Protein AF-A0A0D6LBU3-F1 (afdb_monomer)

Sequence (472 aa):
MDDEELDPGYADTPTTSRSPSSSTSSAGRQLSRKPAAVKMRQRFAKETEEQRLERLRINMERRRRKRAMETEEERRERLQRERQQRLTSETRWMRLQKAREKLREKRANETAEEREERLQHQRERRRQKMEEAGVAENSERLLAERARKRMFRVRETQEQRLRRLEKERAKRRLKRQNETEEERAERMRTERERVRQRRANETPEERSNRLQRERVRERARKFLNQLHMEERTGKSDSGESVDTLKQFEEAEKNFGTLPKTLFGLVAPSKEFIYYGKPPFKDVNINHVYDKWRVTARFTGYEEQKLCRFIHFILPEIVLNPDDAYKITVRVRARYNHLLGMPNDFKAVLKGPLDLIRILGLLGLFVMIFIAAFILHVCGDEDPSSDLSLVLDGILSYTPSGREGHVVHANPLPTPKVEHEENTPKVHVEESSITFVDPIEGTIEEVPASAEIVEEDVKPPAGLSFDDQDLEE

Radius of gyration: 45.48 Å; Cα contacts (8 Å, |Δi|>4): 114; chains: 1; bounding box: 86×122×113 Å

Mean predicted aligned error: 22.36 Å

Solvent-accessible surface area (backbone atoms only — not comparable to full-atom values): 30482 Å² total; per-residue (Å²): 143,76,85,90,85,89,86,87,83,90,82,91,78,83,84,78,85,76,78,92,77,77,96,69,76,90,80,77,79,77,78,80,65,58,63,63,58,50,52,50,52,55,52,61,71,72,48,49,72,66,55,49,50,49,53,50,49,52,51,51,47,50,51,50,52,54,61,70,72,46,49,75,65,59,48,49,52,51,50,48,50,53,46,51,59,59,63,38,62,66,56,41,50,52,51,51,49,55,52,49,50,54,49,49,53,52,66,70,70,48,51,75,65,59,47,47,53,55,50,50,56,49,51,47,55,50,47,52,56,60,70,71,44,50,73,67,58,49,50,50,52,52,50,53,50,52,49,52,51,49,55,50,62,69,72,47,50,74,65,58,48,49,55,52,52,50,52,52,49,51,54,53,51,54,50,62,72,72,48,50,72,66,58,47,50,50,52,52,50,55,50,53,49,54,51,50,53,53,62,74,70,47,50,73,67,56,47,50,53,51,52,51,53,49,53,52,50,51,52,50,50,53,50,52,51,48,51,58,48,44,66,74,64,70,68,84,81,61,88,60,60,63,58,51,50,48,51,46,55,54,42,56,73,41,65,84,50,75,82,83,55,46,70,74,75,60,81,77,91,68,90,46,70,47,82,40,65,84,79,30,41,68,37,56,50,53,63,54,48,56,57,43,40,78,70,54,81,93,74,79,56,69,69,56,53,51,51,53,49,51,65,64,48,46,68,72,30,34,77,47,81,76,56,47,57,66,37,71,59,89,63,98,69,99,64,84,58,51,85,68,74,48,68,66,60,52,42,72,39,56,40,94,76,50,66,66,52,51,52,51,48,47,50,49,49,51,49,50,48,49,50,51,45,49,58,63,72,70,59,80,88,82,86,93,70,92,79,86,88,76,90,83,81,89,84,88,86,85,89,86,81,91,87,86,88,85,88,86,89,87,82,89,84,87,83,90,84,90,81,92,80,90,83,83,89,78,88,78,82,84,78,84,80,80,86,79,83,83,76,90,77,85,83,79,88,78,85,91,83,81,88,81,82,86,75,93,76,82,80,86,85,86,81,89,78,80,92,74,88,82,92,130

Secondary structure (DSSP, 8-state):
-------------------------TTSSSSSSHHHHHHHHHHHHT--HHHHHHHHHHHHHHHHHHHHS--HHHHHHHHHHHHHHHH-HHHHHHHHHHHHHHHHHHHHS--HHHHHHHHHHHHHHHHHHHHHS-HHHHHHHHHHHHHHHHHHHHS--HHHHHHHHHHHHHHHHHHHHS--HHHHHHHHHHHHHHHHHHHHT--HHHHHHHHHHHHHHHHHHHHHHHHHHHHHHT----THHHHHHHHHHHHHHHTTS-PPP-TTTS--SS--EE-PPTTBPPEEHHHHHHHHHHH----S-HHHHHHHHHHHHHHHHBSSGGGHHHHH---SSS--------HHHHHHHH-TTSHHHHHHHHHHHHHHHHHHHHHHHSS----------------------------------------------------------------PPPPP---------PPPP-----------

pLDDT: mean 70.11, std 24.16, range [23.88, 98.38]

Structure (mmCIF, N/CA/C/O backbone):
data_AF-A0A0D6LBU3-F1
#
_entry.id   AF-A0A0D6LBU3-F1
#
loop_
_atom_site.group_PDB
_atom_site.id
_atom_site.type_symbol
_atom_site.label_atom_id
_atom_site.label_alt_id
_atom_site.label_comp_id
_atom_site.label_asym_id
_atom_site.label_entity_id
_atom_site.label_seq_id
_atom_site.pdbx_PDB_ins_code
_atom_site.Cartn_x
_atom_site.Cartn_y
_atom_site.Cartn_z
_atom_site.occupancy
_atom_site.B_iso_or_equiv
_atom_site.auth_seq_id
_atom_site.auth_comp_id
_atom_site.auth_asym_id
_atom_site.auth_atom_id
_atom_site.pdbx_PDB_model_num
ATOM 1 N N . MET A 1 1 ? 13.639 73.453 -49.888 1.00 40.25 1 MET A N 1
ATOM 2 C CA . MET A 1 1 ? 15.088 73.405 -50.100 1.00 40.25 1 MET A CA 1
ATOM 3 C C . MET A 1 1 ? 15.541 71.980 -49.885 1.00 40.25 1 MET A C 1
ATOM 5 O O . MET A 1 1 ? 15.765 71.614 -48.740 1.00 40.25 1 MET A O 1
ATOM 9 N N . ASP A 1 2 ? 15.575 71.079 -50.853 1.00 43.47 2 ASP A N 1
ATOM 10 C CA . ASP A 1 2 ? 15.270 71.042 -52.296 1.00 43.47 2 ASP A CA 1
ATOM 11 C C . ASP A 1 2 ? 15.050 69.526 -52.567 1.00 43.47 2 ASP A C 1
ATOM 13 O O . ASP A 1 2 ? 15.666 68.701 -51.887 1.00 43.47 2 ASP A O 1
ATOM 17 N N . ASP A 1 3 ? 13.927 69.132 -53.169 1.00 47.91 3 ASP A N 1
ATOM 18 C CA . ASP A 1 3 ? 13.765 68.755 -54.593 1.00 47.91 3 ASP A CA 1
ATOM 19 C C . ASP A 1 3 ? 14.581 67.504 -54.982 1.00 47.91 3 ASP A C 1
ATOM 21 O O . ASP A 1 3 ? 15.791 67.439 -54.803 1.00 47.91 3 ASP A O 1
ATOM 25 N N . GLU A 1 4 ? 13.887 66.383 -55.203 1.00 55.38 4 GLU A N 1
ATOM 26 C CA . GLU A 1 4 ? 13.592 65.795 -56.528 1.00 55.38 4 GLU A CA 1
ATOM 27 C C . GLU A 1 4 ? 14.791 65.070 -57.156 1.00 55.38 4 GLU A C 1
ATOM 29 O O . GLU A 1 4 ? 15.764 65.693 -57.550 1.00 55.38 4 GLU A O 1
ATOM 34 N N . GLU A 1 5 ? 14.663 63.751 -57.344 1.00 58.59 5 GLU A N 1
ATOM 35 C CA . GLU A 1 5 ? 14.968 63.138 -58.645 1.00 58.59 5 GLU A CA 1
ATOM 36 C C . GLU A 1 5 ? 14.294 61.757 -58.766 1.00 58.59 5 GLU A C 1
ATOM 38 O O . GLU A 1 5 ? 14.662 60.766 -58.132 1.00 58.59 5 GLU A O 1
ATOM 43 N N . LEU A 1 6 ? 13.235 61.747 -59.576 1.00 57.91 6 LEU A N 1
ATOM 44 C CA . LEU A 1 6 ? 12.757 60.618 -60.371 1.00 57.91 6 LEU A CA 1
ATOM 45 C C . LEU A 1 6 ? 13.766 60.353 -61.501 1.00 57.91 6 LEU A C 1
ATOM 47 O O . LEU A 1 6 ? 14.241 61.328 -62.067 1.00 57.91 6 LEU A O 1
ATOM 51 N N . ASP A 1 7 ? 14.030 59.091 -61.874 1.00 53.28 7 ASP A N 1
ATOM 52 C CA . ASP A 1 7 ? 13.688 58.525 -63.204 1.00 53.28 7 ASP A CA 1
ATOM 53 C C . ASP A 1 7 ? 14.168 57.053 -63.384 1.00 53.28 7 ASP A C 1
ATOM 55 O O . ASP A 1 7 ? 14.806 56.514 -62.473 1.00 53.28 7 ASP A O 1
ATOM 59 N N . PRO A 1 8 ? 13.798 56.326 -64.473 1.00 67.62 8 PRO A N 1
ATOM 60 C CA . PRO A 1 8 ? 13.356 54.937 -64.418 1.00 67.62 8 PRO A CA 1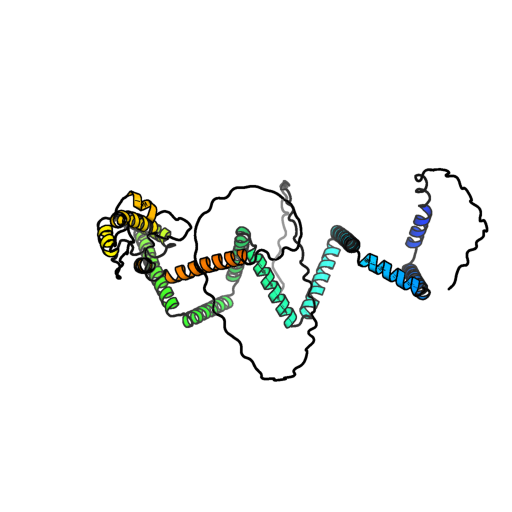
ATOM 61 C C . PRO A 1 8 ? 14.132 54.061 -65.439 1.00 67.62 8 PRO A C 1
ATOM 63 O O . PRO A 1 8 ? 15.127 54.473 -66.029 1.00 67.62 8 PRO A O 1
ATOM 66 N N . GLY A 1 9 ? 13.632 52.857 -65.722 1.00 38.94 9 GLY A N 1
ATOM 67 C CA . GLY A 1 9 ? 13.959 52.125 -66.957 1.00 38.94 9 GLY A CA 1
ATOM 68 C C . GLY A 1 9 ? 14.568 50.744 -66.702 1.00 38.94 9 GLY A C 1
ATOM 69 O O . GLY A 1 9 ? 15.681 50.617 -66.213 1.00 38.94 9 GLY A O 1
ATOM 70 N N . TYR A 1 10 ? 13.768 49.683 -66.818 1.00 45.50 10 TYR A N 1
ATOM 71 C CA . TYR A 1 10 ? 13.578 48.851 -68.023 1.00 45.50 10 TYR A CA 1
ATOM 72 C C . TYR A 1 10 ? 14.760 47.921 -68.337 1.00 45.50 10 TYR A C 1
ATOM 74 O O . TYR A 1 10 ? 15.776 48.356 -68.865 1.00 45.50 10 TYR A O 1
ATOM 82 N N . ALA A 1 11 ? 14.569 46.618 -68.102 1.00 44.88 11 ALA A N 1
ATOM 83 C CA . ALA A 1 11 ? 15.020 45.565 -69.014 1.00 44.88 11 ALA A CA 1
ATOM 84 C C . ALA A 1 11 ? 14.313 44.234 -68.697 1.00 44.88 11 ALA A C 1
ATOM 86 O O . ALA A 1 11 ? 14.499 43.617 -67.648 1.00 44.88 11 ALA A O 1
ATOM 87 N N . ASP A 1 12 ? 13.486 43.848 -69.658 1.00 44.31 12 ASP A N 1
ATOM 88 C CA . ASP A 1 12 ? 12.844 42.565 -69.913 1.00 44.31 12 ASP A CA 1
ATOM 89 C C . ASP A 1 12 ? 13.586 41.310 -69.427 1.00 44.31 12 ASP A C 1
ATOM 91 O O . ASP A 1 12 ? 14.751 41.079 -69.755 1.00 44.31 12 ASP A O 1
ATOM 95 N N . THR A 1 13 ? 12.852 40.397 -68.780 1.00 52.88 13 THR A N 1
ATOM 96 C CA . THR A 1 13 ? 13.175 38.963 -68.841 1.00 52.88 13 THR A CA 1
ATOM 97 C C . THR A 1 13 ? 11.919 38.134 -69.136 1.00 52.88 13 THR A C 1
ATOM 99 O O . THR A 1 13 ? 10.821 38.468 -68.686 1.00 52.88 13 THR A O 1
ATOM 102 N N . PRO A 1 14 ? 12.048 37.080 -69.961 1.00 53.97 14 PRO A N 1
ATOM 103 C CA . PRO A 1 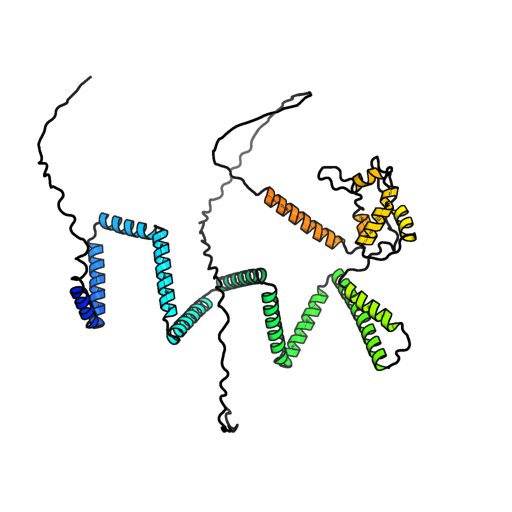14 ? 10.939 36.527 -70.722 1.00 53.97 14 PRO A CA 1
ATOM 104 C C . PRO A 1 14 ? 9.994 35.668 -69.882 1.00 53.97 14 PRO A C 1
ATOM 106 O O . PRO A 1 14 ? 10.382 34.706 -69.214 1.00 53.97 14 PRO A O 1
ATOM 109 N N . THR A 1 15 ? 8.709 35.968 -70.027 1.00 41.78 15 THR A N 1
ATOM 110 C CA . THR A 1 15 ? 7.581 35.156 -69.583 1.00 41.78 15 THR A CA 1
ATOM 111 C C . THR A 1 15 ? 7.575 33.831 -70.354 1.00 41.78 15 THR A C 1
ATOM 113 O O . THR A 1 15 ? 7.065 33.739 -71.467 1.00 41.78 15 THR A O 1
ATOM 116 N N . THR A 1 16 ? 8.145 32.773 -69.771 1.00 43.88 16 THR A N 1
ATOM 117 C CA . THR A 1 16 ? 7.907 31.405 -70.254 1.00 43.88 16 THR A CA 1
ATOM 118 C C . THR A 1 16 ? 6.568 30.930 -69.706 1.00 43.88 16 THR A C 1
ATOM 120 O O . THR A 1 16 ? 6.461 30.412 -68.593 1.00 43.88 16 THR A O 1
ATOM 123 N N . SER A 1 17 ? 5.531 31.124 -70.514 1.00 44.19 17 SER A N 1
ATOM 124 C CA . SER A 1 17 ? 4.249 30.442 -70.410 1.00 44.19 17 SER A CA 1
ATOM 125 C C . SER A 1 17 ? 4.465 28.935 -70.579 1.00 44.19 17 SER A C 1
ATOM 127 O O . SER A 1 17 ? 4.649 28.420 -71.680 1.00 44.19 17 SER A O 1
ATOM 129 N N . ARG A 1 18 ? 4.449 28.194 -69.467 1.00 40.78 18 ARG A N 1
ATOM 130 C CA . ARG A 1 18 ? 4.346 26.734 -69.499 1.00 40.78 18 ARG A CA 1
ATOM 131 C C . ARG A 1 18 ? 2.928 26.341 -69.115 1.00 40.78 18 ARG A C 1
ATOM 133 O O . ARG A 1 18 ? 2.540 26.412 -67.953 1.00 40.78 18 ARG A O 1
ATOM 140 N N . SER A 1 19 ? 2.167 25.965 -70.135 1.00 44.19 19 SER A N 1
ATOM 141 C CA . SER A 1 19 ? 0.813 25.430 -70.043 1.00 44.19 19 SER A CA 1
ATOM 142 C C . SER A 1 19 ? 0.701 24.271 -69.038 1.00 44.19 19 SER A C 1
ATOM 144 O O . SER A 1 19 ? 1.658 23.507 -68.864 1.00 44.19 19 SER A O 1
ATOM 146 N N . PRO A 1 20 ? -0.477 24.089 -68.414 1.00 56.97 20 PRO A N 1
ATOM 147 C CA . PRO A 1 20 ? -0.739 22.996 -67.494 1.00 56.97 20 PRO A CA 1
ATOM 148 C C . PRO A 1 20 ? -1.018 21.726 -68.301 1.00 56.97 20 PRO A C 1
ATOM 150 O O . PRO A 1 20 ? -2.045 21.608 -68.966 1.00 56.97 20 PRO A O 1
ATOM 153 N N . SER A 1 21 ? -0.105 20.760 -68.251 1.00 43.22 21 SER A N 1
ATOM 154 C CA . SER A 1 21 ? -0.330 19.439 -68.834 1.00 43.22 21 SER A CA 1
ATOM 155 C C . SER A 1 21 ? -0.315 18.355 -67.763 1.00 43.22 21 SER A C 1
ATOM 157 O O . SER A 1 21 ? 0.651 18.204 -67.014 1.00 43.22 21 SER A O 1
ATOM 159 N N . SER A 1 22 ? -1.385 17.564 -67.804 1.00 47.34 22 SER A N 1
ATOM 160 C CA . SER A 1 22 ? -1.462 16.151 -67.438 1.00 47.34 22 SER A CA 1
ATOM 161 C C . SER A 1 22 ? -1.367 15.790 -65.954 1.00 47.34 22 SER A C 1
ATOM 163 O O . SER A 1 22 ? -0.342 15.354 -65.431 1.00 47.34 22 SER A O 1
ATOM 165 N N . SER A 1 23 ? -2.539 15.824 -65.327 1.00 52.62 23 SER A N 1
ATOM 166 C CA . SER A 1 23 ? -3.015 14.813 -64.387 1.00 52.62 23 SER A CA 1
ATOM 167 C C . SER A 1 23 ? -2.870 13.395 -64.971 1.00 52.62 23 SER A C 1
ATOM 169 O O . SER A 1 23 ? -3.784 12.845 -65.574 1.00 52.62 23 SER A O 1
ATOM 171 N N . THR A 1 24 ? -1.714 12.765 -64.767 1.00 47.97 24 THR A N 1
ATOM 172 C CA . THR A 1 24 ? -1.530 11.322 -64.996 1.00 47.97 24 THR A CA 1
ATOM 173 C C . THR A 1 24 ? -1.236 10.611 -63.681 1.00 47.97 24 THR A C 1
ATOM 175 O O . THR A 1 24 ? -0.119 10.633 -63.168 1.00 47.97 24 THR A O 1
ATOM 178 N N . SER A 1 25 ? -2.282 9.979 -63.143 1.00 53.88 25 SER A N 1
ATOM 179 C CA . SER A 1 25 ? -2.248 8.659 -62.496 1.00 53.88 25 SER A CA 1
ATOM 180 C C . SER A 1 25 ? -1.044 8.344 -61.585 1.00 53.88 25 SER A C 1
ATOM 182 O O . SER A 1 25 ? -0.113 7.626 -61.953 1.00 53.88 25 SER A O 1
ATOM 184 N N . SER A 1 26 ? -1.141 8.769 -60.324 1.00 49.88 26 SER A N 1
ATOM 185 C CA . SER A 1 26 ? -0.248 8.412 -59.202 1.00 49.88 26 SER A CA 1
ATOM 186 C C . SER A 1 26 ? -0.426 6.961 -58.685 1.00 49.88 26 SER A C 1
ATOM 188 O O . SER A 1 26 ? 0.119 6.579 -57.653 1.00 49.88 26 SER A O 1
ATOM 190 N N . ALA A 1 27 ? -1.169 6.102 -59.391 1.00 51.94 27 ALA A N 1
ATOM 191 C CA . ALA A 1 27 ? -1.477 4.739 -58.937 1.00 51.94 27 ALA A CA 1
ATOM 192 C C . ALA A 1 27 ? -0.485 3.653 -59.427 1.00 51.94 27 ALA A C 1
ATOM 194 O O . ALA A 1 27 ? -0.502 2.534 -58.924 1.00 51.94 27 ALA A O 1
ATOM 195 N N . GLY A 1 28 ? 0.421 3.957 -60.367 1.00 49.06 28 GLY A N 1
ATOM 196 C CA . GLY A 1 28 ? 1.265 2.942 -61.030 1.00 49.06 28 GLY A CA 1
ATOM 197 C C . GLY A 1 28 ? 2.684 2.728 -60.478 1.00 49.06 28 GLY A C 1
ATOM 198 O O . GLY A 1 28 ? 3.408 1.867 -60.973 1.00 49.06 28 GLY A O 1
ATOM 199 N N . ARG A 1 29 ? 3.142 3.493 -59.475 1.00 50.41 29 ARG A N 1
ATOM 200 C CA . ARG A 1 29 ? 4.580 3.548 -59.106 1.00 50.41 29 ARG A CA 1
ATOM 201 C C . ARG A 1 29 ? 4.987 2.769 -57.850 1.00 50.41 29 ARG A C 1
ATOM 203 O O . ARG A 1 29 ? 6.090 2.973 -57.342 1.00 50.41 29 ARG A O 1
ATOM 210 N N . GLN A 1 30 ? 4.136 1.876 -57.342 1.00 51.50 30 GLN A N 1
ATOM 211 C CA . GLN A 1 30 ? 4.406 1.150 -56.090 1.00 51.50 30 GLN A CA 1
ATOM 212 C C . GLN A 1 30 ? 4.939 -0.287 -56.249 1.00 51.50 30 GLN A C 1
ATOM 214 O O . GLN A 1 30 ? 5.411 -0.861 -55.267 1.00 51.50 30 GLN A O 1
ATOM 219 N N . LEU A 1 31 ? 4.964 -0.874 -57.453 1.00 52.28 31 LEU A N 1
ATOM 220 C CA . LEU A 1 31 ? 5.312 -2.298 -57.607 1.00 52.28 31 LEU A CA 1
ATOM 221 C C . LEU A 1 31 ? 6.765 -2.605 -58.029 1.00 52.28 31 LEU A C 1
ATOM 223 O O . LEU A 1 31 ? 7.215 -3.724 -57.799 1.00 52.28 31 LEU A O 1
ATOM 227 N N . SER A 1 32 ? 7.562 -1.643 -58.520 1.00 54.81 32 SER A N 1
ATOM 228 C CA . SER A 1 32 ? 8.934 -1.921 -59.013 1.00 54.81 32 SER A CA 1
ATOM 229 C C . SER A 1 32 ? 10.083 -1.654 -58.023 1.00 54.81 32 SER A C 1
ATOM 231 O O . SER A 1 32 ? 11.239 -1.923 -58.338 1.00 54.81 32 SER A O 1
ATOM 233 N N . ARG A 1 33 ? 9.810 -1.167 -56.799 1.00 55.19 33 ARG A N 1
ATOM 234 C CA . ARG A 1 33 ? 10.850 -0.889 -55.772 1.00 55.19 33 ARG A CA 1
ATOM 235 C C . ARG A 1 33 ? 11.204 -2.079 -54.867 1.00 55.19 33 ARG A C 1
ATOM 237 O O . ARG A 1 33 ? 12.178 -2.012 -54.117 1.00 55.19 33 ARG A O 1
ATOM 244 N N . LYS A 1 34 ? 10.463 -3.188 -54.955 1.00 56.62 34 LYS A N 1
ATOM 245 C CA . LYS A 1 34 ? 10.681 -4.398 -54.143 1.00 56.62 34 LYS A CA 1
ATOM 246 C C . LYS A 1 34 ? 12.044 -5.106 -54.359 1.00 56.62 34 LYS A C 1
ATOM 248 O O . LYS A 1 34 ? 12.605 -5.550 -53.356 1.00 56.62 34 LYS A O 1
ATOM 253 N N . PRO A 1 35 ? 12.665 -5.178 -55.560 1.00 69.19 35 PRO A N 1
ATOM 254 C CA . PRO A 1 35 ? 13.858 -6.013 -55.746 1.00 69.19 35 PRO A CA 1
ATOM 255 C C . PRO A 1 35 ? 15.123 -5.457 -55.069 1.00 69.19 35 PRO A C 1
ATOM 257 O O . PRO A 1 35 ? 15.953 -6.233 -54.602 1.00 69.19 35 PRO A O 1
ATOM 260 N N . ALA A 1 36 ? 15.280 -4.133 -54.949 1.00 76.50 36 ALA A N 1
ATOM 261 C CA . ALA A 1 36 ? 16.462 -3.534 -54.314 1.00 76.50 36 ALA A CA 1
ATOM 262 C C . ALA A 1 36 ? 16.466 -3.716 -52.784 1.00 76.50 36 ALA A C 1
ATOM 264 O O . ALA A 1 36 ? 17.492 -4.063 -52.196 1.00 76.50 36 ALA A O 1
ATOM 265 N N . ALA A 1 37 ? 15.307 -3.544 -52.140 1.00 80.12 37 ALA A N 1
ATOM 266 C CA . ALA A 1 37 ? 15.161 -3.773 -50.704 1.00 80.12 37 ALA A CA 1
ATOM 267 C C . ALA A 1 37 ? 15.361 -5.255 -50.343 1.00 80.12 37 ALA A C 1
ATOM 269 O O . ALA A 1 37 ? 16.005 -5.558 -49.340 1.00 80.12 37 ALA A O 1
ATOM 270 N N . VAL A 1 38 ? 14.871 -6.176 -51.183 1.00 83.44 38 VAL A N 1
ATOM 271 C CA . VAL A 1 38 ? 15.074 -7.624 -51.010 1.00 83.44 38 VAL A CA 1
ATOM 272 C C . VAL A 1 38 ? 16.553 -7.996 -51.153 1.00 83.44 38 VAL A C 1
ATOM 274 O O . VAL A 1 38 ? 17.083 -8.682 -50.283 1.00 83.44 38 VAL A O 1
ATOM 277 N N . LYS A 1 39 ? 17.260 -7.471 -52.165 1.00 87.56 39 LYS A N 1
ATOM 278 C CA . LYS A 1 39 ? 18.712 -7.682 -52.322 1.00 87.56 39 LYS A CA 1
ATOM 279 C C . LYS A 1 39 ? 19.519 -7.139 -51.135 1.00 87.56 39 LYS A C 1
ATOM 281 O O . LYS A 1 39 ? 20.456 -7.798 -50.695 1.00 87.56 39 LYS A O 1
ATOM 286 N N . MET A 1 40 ? 19.157 -5.978 -50.578 1.00 86.44 40 MET A N 1
ATOM 287 C CA . MET A 1 40 ? 19.805 -5.456 -49.363 1.00 86.44 40 MET A CA 1
ATOM 288 C C . MET A 1 40 ? 19.541 -6.335 -48.140 1.00 86.44 40 MET A C 1
ATOM 290 O O . MET A 1 40 ? 20.479 -6.646 -47.414 1.00 86.44 40 MET A O 1
ATOM 294 N N . ARG A 1 41 ? 18.298 -6.797 -47.939 1.00 85.81 41 ARG A N 1
ATOM 295 C CA . ARG A 1 41 ? 17.971 -7.742 -46.858 1.00 85.81 41 ARG A CA 1
ATOM 296 C C . ARG A 1 41 ? 18.767 -9.040 -46.982 1.00 85.81 41 ARG A C 1
ATOM 298 O O . ARG A 1 41 ? 19.318 -9.493 -45.990 1.00 85.81 41 ARG A O 1
ATOM 305 N N . GLN A 1 42 ? 18.889 -9.592 -48.189 1.00 88.06 42 GLN A N 1
ATOM 306 C CA . GLN A 1 42 ? 19.686 -10.797 -48.446 1.00 88.06 42 GLN A CA 1
ATOM 307 C C . GLN A 1 42 ? 21.183 -10.580 -48.194 1.00 88.06 42 GLN A C 1
ATOM 309 O O . GLN A 1 42 ? 21.837 -11.462 -47.651 1.00 88.06 42 GLN A O 1
ATOM 314 N N . ARG A 1 43 ? 21.730 -9.408 -48.547 1.00 89.69 43 ARG A N 1
ATOM 315 C CA . ARG A 1 43 ? 23.120 -9.054 -48.216 1.00 89.69 43 ARG A CA 1
ATOM 316 C C . ARG A 1 43 ? 23.330 -8.934 -46.709 1.00 89.69 43 ARG A C 1
ATOM 318 O O . ARG A 1 43 ? 24.314 -9.454 -46.210 1.00 89.69 43 ARG A O 1
ATOM 325 N N . PHE A 1 44 ? 22.399 -8.306 -45.990 1.00 92.00 44 PHE A N 1
ATOM 326 C CA . PHE A 1 44 ? 22.471 -8.175 -44.531 1.00 92.00 44 PHE A CA 1
ATOM 327 C C . PHE A 1 44 ? 22.274 -9.509 -43.804 1.00 92.00 44 PHE A C 1
ATOM 329 O O . PHE A 1 44 ? 22.827 -9.689 -42.730 1.00 92.00 44 PHE A O 1
ATOM 336 N N . ALA A 1 45 ? 21.520 -10.444 -44.386 1.00 89.69 45 ALA A N 1
ATOM 337 C CA . ALA A 1 45 ? 21.330 -11.781 -43.828 1.00 89.69 45 ALA A CA 1
ATOM 338 C C . ALA A 1 45 ? 22.567 -12.686 -43.980 1.00 89.69 45 ALA A C 1
ATOM 340 O O . ALA A 1 45 ? 22.732 -13.612 -43.198 1.00 89.69 45 ALA A O 1
ATOM 341 N N . LYS A 1 46 ? 23.423 -12.431 -44.981 1.00 94.50 46 LYS A N 1
ATOM 342 C CA . LYS A 1 46 ? 24.678 -13.173 -45.221 1.00 94.50 46 LYS A CA 1
ATOM 343 C C . LYS A 1 46 ? 25.904 -12.530 -44.566 1.00 94.50 46 LYS A C 1
ATOM 345 O O . LYS A 1 46 ? 27.012 -13.028 -44.726 1.00 94.50 46 LYS A O 1
ATOM 350 N N . GLU A 1 47 ? 25.716 -11.394 -43.909 1.00 93.81 47 GLU A N 1
ATOM 351 C CA . GLU A 1 47 ? 26.786 -10.632 -43.279 1.00 93.81 47 GLU A CA 1
ATOM 352 C C . GLU A 1 47 ? 27.198 -11.303 -41.964 1.00 93.81 47 GLU A C 1
ATOM 354 O O . GLU A 1 47 ? 26.340 -11.658 -41.154 1.00 93.81 47 GLU A O 1
ATOM 359 N N . THR A 1 48 ? 28.502 -11.469 -41.739 1.00 95.81 48 THR A N 1
ATOM 360 C CA . THR A 1 48 ? 29.011 -11.959 -40.449 1.00 95.81 48 THR A CA 1
ATOM 361 C C . THR A 1 48 ? 28.831 -10.901 -39.356 1.00 95.81 48 THR A C 1
ATOM 363 O O . THR A 1 48 ? 28.636 -9.717 -39.645 1.00 95.81 48 THR A O 1
ATOM 366 N N . GLU A 1 49 ? 28.907 -11.291 -38.080 1.00 92.94 49 GLU A N 1
ATOM 367 C CA . GLU A 1 49 ? 28.787 -10.336 -36.970 1.00 92.94 49 GLU A CA 1
ATOM 368 C C . GLU A 1 49 ? 29.856 -9.234 -37.040 1.00 92.94 49 GLU A C 1
ATOM 370 O O . GLU A 1 49 ? 29.536 -8.056 -36.885 1.00 92.94 49 GLU A O 1
ATOM 375 N N . GLU A 1 50 ? 31.088 -9.587 -37.408 1.00 93.38 50 GLU A N 1
ATOM 376 C CA . GLU A 1 50 ? 32.180 -8.635 -37.633 1.00 93.38 50 GLU A CA 1
ATOM 377 C C . GLU A 1 50 ? 31.872 -7.651 -38.766 1.00 93.38 50 GLU A C 1
ATOM 379 O O . GLU A 1 50 ? 32.002 -6.440 -38.592 1.00 93.38 50 GLU A O 1
ATOM 384 N N . GLN A 1 51 ? 31.389 -8.138 -39.914 1.00 94.50 51 GLN A N 1
ATOM 385 C CA . GLN A 1 51 ? 31.002 -7.277 -41.035 1.00 94.50 51 GLN A CA 1
ATOM 386 C C . GLN A 1 51 ? 29.818 -6.367 -40.667 1.00 94.50 51 GLN A C 1
ATOM 388 O O . GLN A 1 51 ? 29.787 -5.195 -41.052 1.00 94.50 51 GLN A O 1
ATOM 393 N N . ARG A 1 52 ? 28.866 -6.866 -39.867 1.00 93.75 52 ARG A N 1
ATOM 394 C CA . ARG A 1 52 ? 27.733 -6.089 -39.349 1.00 93.75 52 ARG A CA 1
ATOM 395 C C . ARG A 1 52 ? 28.199 -4.983 -38.414 1.00 93.75 52 ARG A C 1
ATOM 397 O O . ARG A 1 52 ? 27.717 -3.850 -38.540 1.00 93.75 52 ARG A O 1
ATOM 404 N N . LEU A 1 53 ? 29.095 -5.301 -37.482 1.00 94.50 53 LEU A N 1
ATOM 405 C CA . LEU A 1 53 ? 29.697 -4.338 -36.564 1.00 94.50 53 LEU A CA 1
ATOM 406 C C . LEU A 1 53 ? 30.497 -3.290 -37.334 1.00 94.50 53 LEU A C 1
ATOM 408 O O . LEU A 1 53 ? 30.316 -2.098 -37.087 1.00 94.50 53 LEU A O 1
ATOM 412 N N . GLU A 1 54 ? 31.277 -3.702 -38.332 1.00 95.38 54 GLU A N 1
ATOM 413 C CA . GLU A 1 54 ? 32.064 -2.796 -39.165 1.00 95.38 54 GLU A CA 1
ATOM 414 C C . GLU A 1 54 ? 31.167 -1.874 -40.000 1.00 95.38 54 GLU A C 1
ATOM 416 O O . GLU A 1 54 ? 31.346 -0.657 -40.005 1.00 95.38 54 GLU A O 1
ATOM 421 N N . ARG A 1 55 ? 30.093 -2.389 -40.611 1.00 95.50 55 ARG A N 1
ATOM 422 C CA . ARG A 1 55 ? 29.107 -1.537 -41.293 1.00 95.50 55 ARG A CA 1
ATOM 423 C C . ARG A 1 55 ? 28.456 -0.538 -40.334 1.00 95.50 55 ARG A C 1
ATOM 425 O O . ARG A 1 55 ? 28.235 0.618 -40.710 1.00 95.50 55 ARG A O 1
ATOM 432 N N . LEU A 1 56 ? 28.096 -0.961 -39.118 1.00 94.75 56 LEU A N 1
ATOM 433 C CA . LEU A 1 56 ? 27.528 -0.066 -38.104 1.00 94.75 56 LEU A CA 1
ATOM 434 C C . LEU A 1 56 ? 28.541 1.004 -37.684 1.00 94.75 56 LEU A C 1
ATOM 436 O O . LEU A 1 56 ? 28.174 2.180 -37.620 1.00 94.75 56 LEU A O 1
ATOM 440 N N . ARG A 1 57 ? 29.806 0.625 -37.484 1.00 96.38 57 ARG A N 1
ATOM 441 C CA . ARG A 1 57 ? 30.924 1.525 -37.189 1.00 96.38 57 ARG A CA 1
ATOM 442 C C . ARG A 1 57 ? 31.113 2.553 -38.301 1.00 96.38 57 ARG A C 1
ATOM 444 O O . ARG A 1 57 ? 31.061 3.747 -38.017 1.00 96.38 57 ARG A O 1
ATOM 451 N N . ILE A 1 58 ? 31.201 2.121 -39.559 1.00 95.88 58 ILE A N 1
ATOM 452 C CA . ILE A 1 58 ? 31.320 2.997 -40.734 1.00 95.88 58 ILE A CA 1
ATOM 453 C C . ILE A 1 58 ? 30.110 3.935 -40.848 1.00 95.88 58 ILE A C 1
ATOM 455 O O . ILE A 1 58 ? 30.262 5.116 -41.156 1.00 95.88 58 ILE A O 1
ATOM 459 N N . ASN A 1 59 ? 28.887 3.464 -40.575 1.00 95.75 59 ASN A N 1
ATOM 460 C CA . ASN A 1 59 ? 27.694 4.319 -40.594 1.00 95.75 59 ASN A CA 1
ATOM 461 C C . ASN A 1 59 ? 27.745 5.388 -39.490 1.00 95.75 59 ASN A C 1
ATOM 463 O O . ASN A 1 59 ? 27.467 6.562 -39.748 1.00 95.75 59 ASN A O 1
ATOM 467 N N . MET A 1 60 ? 28.135 4.994 -38.276 1.00 94.38 60 MET A N 1
ATOM 468 C CA . MET A 1 60 ? 28.318 5.905 -37.145 1.00 94.38 60 MET A CA 1
ATOM 469 C C . MET A 1 60 ? 29.410 6.933 -37.431 1.00 94.38 60 MET A C 1
ATOM 471 O O . MET A 1 60 ? 29.214 8.125 -37.187 1.00 94.38 60 MET A O 1
ATOM 475 N N . GLU A 1 61 ? 30.519 6.504 -38.023 1.00 94.44 61 GLU A N 1
ATOM 476 C CA . GLU A 1 61 ? 31.617 7.375 -38.412 1.00 94.44 61 GLU A CA 1
ATOM 477 C C . GLU A 1 61 ? 31.218 8.320 -39.547 1.00 94.44 61 GLU A C 1
ATOM 479 O O . GLU A 1 61 ? 31.476 9.516 -39.464 1.00 94.44 61 GLU A O 1
ATOM 484 N N . ARG A 1 62 ? 30.486 7.847 -40.561 1.00 96.31 62 ARG A N 1
ATOM 485 C CA . ARG A 1 62 ? 29.930 8.700 -41.619 1.00 96.31 62 ARG A CA 1
ATOM 486 C C . ARG A 1 62 ? 28.996 9.763 -41.048 1.00 96.31 62 ARG A C 1
ATOM 488 O O . ARG A 1 62 ? 29.055 10.913 -41.476 1.00 96.31 62 ARG A O 1
ATOM 495 N N . ARG A 1 63 ? 28.153 9.414 -40.069 1.00 92.69 63 ARG A N 1
ATOM 496 C CA . ARG A 1 63 ? 27.314 10.389 -39.349 1.00 92.69 63 ARG A CA 1
ATOM 497 C C . ARG A 1 63 ? 28.169 11.380 -38.568 1.00 92.69 63 ARG A C 1
ATOM 499 O O . ARG A 1 63 ? 27.862 12.565 -38.592 1.00 92.69 63 ARG A O 1
ATOM 506 N N . ARG A 1 64 ? 29.233 10.922 -37.905 1.00 94.44 64 ARG A N 1
ATOM 507 C CA . ARG A 1 64 ? 30.174 11.783 -37.176 1.00 94.44 64 ARG A CA 1
ATOM 508 C C . ARG A 1 64 ? 30.900 12.748 -38.116 1.00 94.44 64 ARG A C 1
ATOM 510 O O . ARG A 1 64 ? 30.892 13.939 -37.844 1.00 94.44 64 ARG A O 1
ATOM 517 N N . ARG A 1 65 ? 31.435 12.267 -39.242 1.00 94.50 65 ARG A N 1
ATOM 518 C CA . ARG A 1 65 ? 32.078 13.082 -40.285 1.00 94.50 65 ARG A CA 1
ATOM 519 C C . ARG A 1 65 ? 31.098 14.084 -40.894 1.00 94.50 65 ARG A C 1
ATOM 521 O O . ARG A 1 65 ? 31.418 15.258 -40.991 1.00 94.50 65 ARG A O 1
ATOM 528 N N . LYS A 1 66 ? 29.869 13.655 -41.206 1.00 94.56 66 LYS A N 1
ATOM 529 C CA . LYS A 1 66 ? 28.812 14.559 -41.687 1.00 94.56 66 LYS A CA 1
ATOM 530 C C . LYS A 1 66 ? 28.467 15.649 -40.663 1.00 94.56 66 LYS A C 1
ATOM 532 O O . LYS A 1 66 ? 28.240 16.776 -41.061 1.00 94.56 66 LYS A O 1
ATOM 537 N N . ARG A 1 67 ? 28.449 15.327 -39.363 1.00 91.44 67 ARG A N 1
ATOM 538 C CA . ARG A 1 67 ? 28.261 16.313 -38.279 1.00 91.44 67 ARG A CA 1
ATOM 539 C C . ARG A 1 67 ? 29.463 17.243 -38.097 1.00 91.44 67 ARG A C 1
ATOM 541 O O . ARG A 1 67 ? 29.276 18.345 -37.614 1.00 91.44 67 ARG A O 1
ATOM 548 N N . ALA A 1 68 ? 30.672 16.788 -38.421 1.00 91.75 68 ALA A N 1
ATOM 549 C CA . ALA A 1 68 ? 31.897 17.578 -38.293 1.00 91.75 68 ALA A CA 1
ATOM 550 C C . ALA A 1 68 ? 32.077 18.586 -39.441 1.00 91.75 68 ALA A C 1
ATOM 552 O O . ALA A 1 68 ? 32.683 19.625 -39.233 1.00 91.75 68 ALA A O 1
ATOM 553 N N . MET A 1 69 ? 31.540 18.274 -40.624 1.00 93.06 69 MET A N 1
ATOM 554 C CA . MET A 1 69 ? 31.550 19.149 -41.807 1.00 93.06 69 MET A CA 1
ATOM 555 C C . MET A 1 69 ? 30.311 20.052 -41.908 1.00 93.06 69 MET A C 1
ATOM 557 O O . MET A 1 69 ? 30.161 20.774 -42.885 1.00 93.06 69 MET A O 1
ATOM 561 N N . GLU A 1 70 ? 29.394 19.953 -40.947 1.00 93.00 70 GLU A N 1
ATOM 562 C CA . GLU A 1 70 ? 28.179 20.764 -40.898 1.00 93.00 70 GLU A CA 1
ATOM 563 C C . GLU A 1 70 ? 28.552 22.212 -40.579 1.00 93.00 70 GLU A C 1
ATOM 565 O O . GLU A 1 70 ? 29.340 22.462 -39.661 1.00 93.00 70 GLU A O 1
ATOM 570 N N . THR A 1 71 ? 27.994 23.165 -41.321 1.00 96.06 71 THR A N 1
ATOM 571 C CA . THR A 1 71 ? 28.200 24.582 -41.006 1.00 96.06 71 THR A CA 1
ATOM 572 C C . THR A 1 71 ? 27.489 24.938 -39.700 1.00 96.06 71 THR A C 1
ATOM 574 O O . THR A 1 71 ? 26.560 24.259 -39.255 1.00 96.06 71 THR A O 1
ATOM 577 N N . GLU A 1 72 ? 27.913 26.023 -39.052 1.00 93.00 72 GLU A N 1
ATOM 578 C CA . GLU A 1 72 ? 27.313 26.442 -37.781 1.00 93.00 72 GLU A CA 1
ATOM 579 C C . GLU A 1 72 ? 25.813 26.771 -37.932 1.00 93.00 72 GLU A C 1
ATOM 581 O O . GLU A 1 72 ? 25.021 26.511 -37.026 1.00 93.00 72 GLU A O 1
ATOM 586 N N . GLU A 1 73 ? 25.401 27.260 -39.103 1.00 93.06 73 GLU A N 1
ATOM 587 C CA . GLU A 1 73 ? 24.001 27.521 -39.443 1.00 93.06 73 GLU A CA 1
ATOM 588 C C . GLU A 1 73 ? 23.192 26.223 -39.606 1.00 93.06 73 GLU A C 1
ATOM 590 O O . GLU A 1 73 ? 22.185 26.040 -38.920 1.00 93.06 73 GLU A O 1
ATOM 595 N N . GLU A 1 74 ? 23.678 25.255 -40.392 1.00 92.81 74 GLU A N 1
ATOM 596 C CA . GLU A 1 74 ? 23.036 23.938 -40.541 1.00 92.81 74 GLU A CA 1
ATOM 597 C C . GLU A 1 74 ? 22.914 23.202 -39.196 1.00 92.81 74 GLU A C 1
ATOM 599 O O . GLU A 1 74 ? 21.896 22.562 -38.896 1.00 92.81 74 GLU A O 1
ATOM 604 N N . ARG A 1 75 ? 23.935 23.330 -38.340 1.00 93.56 75 ARG A N 1
ATOM 605 C CA . ARG A 1 75 ? 23.948 22.762 -36.990 1.00 93.56 75 ARG A CA 1
ATOM 606 C C . ARG A 1 75 ? 22.868 23.388 -36.113 1.00 93.56 75 ARG A C 1
ATOM 608 O O . ARG A 1 75 ? 22.168 22.647 -35.410 1.00 93.56 75 ARG A O 1
ATOM 615 N N . ARG A 1 76 ? 22.721 24.718 -36.143 1.00 92.69 76 ARG A N 1
ATOM 616 C CA . ARG A 1 76 ? 21.669 25.447 -35.414 1.00 92.69 76 ARG A CA 1
ATOM 617 C C . ARG A 1 76 ? 20.289 25.032 -35.896 1.00 92.69 76 ARG A C 1
ATOM 619 O O . ARG A 1 76 ? 19.467 24.650 -35.067 1.00 92.69 76 ARG A O 1
ATOM 626 N N . GLU A 1 77 ? 20.064 24.984 -37.205 1.00 93.06 77 GLU A N 1
ATOM 627 C CA . GLU A 1 77 ? 18.788 24.546 -37.769 1.00 93.06 77 GLU A CA 1
ATOM 628 C C . GLU A 1 77 ? 18.449 23.099 -37.400 1.00 93.06 77 GLU A C 1
ATOM 630 O O . GLU A 1 77 ? 17.317 22.802 -37.019 1.00 93.06 77 GLU A O 1
ATOM 635 N N . ARG A 1 78 ? 19.411 22.168 -37.475 1.00 92.62 78 ARG A N 1
ATOM 636 C CA . ARG A 1 78 ? 19.175 20.774 -37.077 1.00 92.62 78 ARG A CA 1
ATOM 637 C C . ARG A 1 78 ? 18.809 20.677 -35.601 1.00 92.62 78 ARG A C 1
ATOM 639 O O . ARG A 1 78 ? 17.855 19.976 -35.268 1.00 92.62 78 ARG A O 1
ATOM 646 N N . LEU A 1 79 ? 19.556 21.353 -34.726 1.00 90.69 79 LEU A N 1
ATOM 647 C CA . LEU A 1 79 ? 19.275 21.363 -33.290 1.00 90.69 79 LEU A CA 1
ATOM 648 C C . LEU A 1 79 ? 17.933 22.035 -32.989 1.00 90.69 79 LEU A C 1
ATOM 650 O O . LEU A 1 79 ? 17.204 21.548 -32.130 1.00 90.69 79 LEU A O 1
ATOM 654 N N . GLN A 1 80 ? 17.569 23.094 -33.712 1.00 89.56 80 GLN A N 1
ATOM 655 C CA . GLN A 1 80 ? 16.285 23.777 -33.578 1.00 89.56 80 GLN A CA 1
ATOM 656 C C . GLN A 1 80 ? 15.128 22.897 -34.056 1.00 89.56 80 GLN A C 1
ATOM 658 O O . GLN A 1 80 ? 14.147 22.768 -33.329 1.00 89.56 80 GLN A O 1
ATOM 663 N N . ARG A 1 81 ? 15.261 22.200 -35.193 1.00 86.31 81 ARG A N 1
ATOM 664 C CA . ARG A 1 81 ? 14.287 21.195 -35.657 1.00 86.31 81 ARG A CA 1
ATOM 665 C C . ARG A 1 81 ? 14.166 20.035 -34.674 1.00 86.31 81 ARG A C 1
ATOM 667 O O . ARG A 1 81 ? 13.058 19.629 -34.350 1.00 86.31 81 ARG A O 1
ATOM 674 N N . GLU A 1 82 ? 15.278 19.512 -34.159 1.00 83.69 82 GLU A N 1
ATOM 675 C CA . GLU A 1 82 ? 15.268 18.437 -33.162 1.00 83.69 82 GLU A CA 1
ATOM 676 C C . GLU A 1 82 ? 14.632 18.901 -31.846 1.00 83.69 82 GLU A C 1
ATOM 678 O O . GLU A 1 82 ? 13.854 18.166 -31.237 1.00 83.69 82 GLU A O 1
ATOM 683 N N . ARG A 1 83 ? 14.902 20.140 -31.424 1.00 82.06 83 ARG A N 1
ATOM 684 C CA . ARG A 1 83 ? 14.295 20.757 -30.245 1.00 82.06 83 ARG A CA 1
ATOM 685 C C . ARG A 1 83 ? 12.799 21.000 -30.459 1.00 82.06 83 ARG A C 1
ATOM 687 O O . ARG A 1 83 ? 12.029 20.608 -29.596 1.00 82.06 83 ARG A O 1
ATOM 694 N N . GLN A 1 84 ? 12.361 21.530 -31.601 1.00 80.75 84 GLN A N 1
ATOM 695 C CA . GLN A 1 84 ? 10.941 21.706 -31.952 1.00 80.75 84 GLN A CA 1
ATOM 696 C C . GLN A 1 84 ? 10.204 20.359 -32.043 1.00 80.75 84 GLN A C 1
ATOM 698 O O . GLN A 1 84 ? 9.112 20.195 -31.496 1.00 80.75 84 GLN A O 1
ATOM 703 N N . GLN A 1 85 ? 10.837 19.339 -32.627 1.00 75.38 85 GLN A N 1
ATOM 704 C CA . GLN A 1 85 ? 10.331 17.963 -32.627 1.00 75.38 85 GLN A CA 1
ATOM 705 C C . GLN A 1 85 ? 10.337 17.319 -31.233 1.00 75.38 85 GLN A C 1
ATOM 707 O O . GLN A 1 85 ? 9.663 16.319 -31.025 1.00 75.38 85 GLN A O 1
ATOM 712 N N . ARG A 1 86 ? 11.114 17.814 -30.263 1.00 74.06 86 ARG A N 1
ATOM 713 C CA . ARG A 1 86 ? 11.087 17.358 -28.857 1.00 74.06 86 ARG A CA 1
ATOM 714 C C . ARG A 1 86 ? 10.094 18.150 -27.999 1.00 74.06 86 ARG A C 1
ATOM 716 O O . ARG A 1 86 ? 9.527 17.565 -27.081 1.00 74.06 86 ARG A O 1
ATOM 723 N N . LEU A 1 87 ? 9.901 19.432 -28.307 1.00 68.38 87 LEU A N 1
ATOM 724 C CA . LEU A 1 87 ? 9.061 20.387 -27.579 1.00 68.38 87 LEU A CA 1
ATOM 725 C C . LEU A 1 87 ? 7.580 20.279 -27.928 1.00 68.38 87 LEU A C 1
ATOM 727 O O . LEU A 1 87 ? 6.754 20.577 -27.075 1.00 68.38 87 LEU A O 1
ATOM 731 N N . THR A 1 88 ? 7.235 19.846 -29.143 1.00 75.56 88 THR A N 1
ATOM 732 C CA . THR A 1 88 ? 5.835 19.578 -29.496 1.00 75.56 88 THR A CA 1
ATOM 733 C C . THR A 1 88 ? 5.300 18.477 -28.577 1.00 75.56 88 THR A C 1
ATOM 735 O O . THR A 1 88 ? 5.658 17.301 -28.692 1.00 75.56 88 THR A O 1
ATOM 738 N N . SER A 1 89 ? 4.478 18.880 -27.609 1.00 68.62 89 SER A N 1
ATOM 739 C CA . SER A 1 89 ? 3.886 18.023 -26.576 1.00 68.62 89 SER A CA 1
ATOM 740 C C . SER A 1 89 ? 3.169 16.824 -27.198 1.00 68.62 89 SER A C 1
ATOM 742 O O . SER A 1 89 ? 3.338 15.694 -26.738 1.00 68.62 89 SER A O 1
ATOM 744 N N . GLU A 1 90 ? 2.490 17.050 -28.320 1.00 70.00 90 GLU A N 1
ATOM 745 C CA . GLU A 1 90 ? 1.805 16.037 -29.122 1.00 70.00 90 GLU A CA 1
ATOM 746 C C . GLU A 1 90 ? 2.766 14.991 -29.704 1.00 70.00 90 GLU A C 1
ATOM 748 O O . GLU A 1 90 ? 2.531 13.788 -29.583 1.00 70.00 90 GLU A O 1
ATOM 753 N N . THR A 1 91 ? 3.914 15.394 -30.259 1.00 79.88 91 THR A N 1
ATOM 754 C CA . THR A 1 91 ? 4.880 14.434 -30.824 1.00 79.88 91 THR A CA 1
ATOM 755 C C . THR A 1 91 ? 5.638 13.675 -29.737 1.00 79.88 91 THR A C 1
ATOM 757 O O . THR A 1 91 ? 6.057 12.530 -29.939 1.00 79.88 91 THR A O 1
ATOM 760 N N . ARG A 1 92 ? 5.840 14.282 -28.559 1.00 84.31 92 ARG A N 1
ATOM 761 C CA . ARG A 1 92 ? 6.371 13.588 -27.379 1.00 84.31 92 ARG A CA 1
ATOM 762 C C . ARG A 1 92 ? 5.368 12.554 -26.874 1.00 84.31 92 ARG A C 1
ATOM 764 O O . ARG A 1 92 ? 5.763 11.405 -26.681 1.00 84.31 92 ARG A O 1
ATOM 771 N N . TRP A 1 93 ? 4.100 12.928 -26.714 1.00 87.94 93 TRP A N 1
ATOM 772 C CA . TRP A 1 93 ? 3.043 12.022 -26.270 1.00 87.94 93 TRP A CA 1
ATOM 773 C C . TRP A 1 93 ? 2.866 10.852 -27.241 1.00 87.94 93 TRP A C 1
ATOM 775 O O . TRP A 1 93 ? 2.976 9.705 -26.817 1.00 87.94 93 TRP A O 1
ATOM 785 N N . MET A 1 94 ? 2.754 11.110 -28.548 1.00 88.31 94 MET A N 1
ATOM 786 C CA . MET A 1 94 ? 2.639 10.061 -29.571 1.00 88.31 94 MET A CA 1
ATOM 787 C C . MET A 1 94 ? 3.837 9.101 -29.577 1.00 88.31 94 MET A C 1
ATOM 789 O O . MET A 1 94 ? 3.671 7.886 -29.692 1.00 88.31 94 MET A O 1
ATOM 793 N N . ARG A 1 95 ? 5.067 9.611 -29.408 1.00 87.06 95 ARG A N 1
ATOM 794 C CA . ARG A 1 95 ? 6.260 8.753 -29.284 1.00 87.06 95 ARG A CA 1
ATOM 795 C C . ARG A 1 95 ? 6.229 7.898 -28.021 1.00 87.06 95 ARG A C 1
ATOM 797 O O . ARG A 1 95 ? 6.603 6.729 -28.092 1.00 87.06 95 ARG A O 1
ATOM 804 N N . LEU A 1 96 ? 5.800 8.458 -26.889 1.00 91.88 96 LEU A N 1
ATOM 805 C CA . LEU A 1 96 ? 5.663 7.719 -25.634 1.00 91.88 96 LEU A CA 1
ATOM 806 C C . LEU A 1 96 ? 4.565 6.656 -25.726 1.00 91.88 96 LEU A C 1
ATOM 808 O O . LEU A 1 96 ? 4.796 5.537 -25.278 1.00 91.88 96 LEU A O 1
ATOM 812 N N . GLN A 1 97 ? 3.426 6.963 -26.351 1.00 94.31 97 GLN A N 1
ATOM 813 C CA . GLN A 1 97 ? 2.358 5.992 -26.599 1.00 94.31 97 GLN A CA 1
ATOM 814 C C . GLN A 1 97 ? 2.856 4.844 -27.473 1.00 94.31 97 GLN A C 1
ATOM 816 O O . GLN A 1 97 ? 2.828 3.693 -27.047 1.00 94.31 97 GLN A O 1
ATOM 821 N N . LYS A 1 98 ? 3.480 5.148 -28.615 1.00 94.88 98 LYS A N 1
ATOM 822 C CA . LYS A 1 98 ? 4.065 4.126 -29.492 1.00 94.88 98 LYS A CA 1
ATOM 823 C C . LYS A 1 98 ? 5.142 3.284 -28.796 1.00 94.88 98 LYS A C 1
ATOM 825 O O . LYS A 1 98 ? 5.287 2.096 -29.074 1.00 94.88 98 LYS A O 1
ATOM 830 N N . ALA A 1 99 ? 5.935 3.882 -27.905 1.00 94.69 99 ALA A N 1
ATOM 831 C CA . ALA A 1 99 ? 6.916 3.147 -27.109 1.00 94.69 99 ALA A CA 1
ATOM 832 C C . ALA A 1 99 ? 6.248 2.232 -26.066 1.00 94.69 99 ALA A C 1
ATOM 834 O O . ALA A 1 99 ? 6.699 1.101 -25.883 1.00 94.69 99 ALA A O 1
ATOM 835 N N . ARG A 1 100 ? 5.170 2.692 -25.415 1.00 96.81 100 ARG A N 1
ATOM 836 C CA . ARG A 1 100 ? 4.355 1.892 -24.487 1.00 96.81 100 ARG A CA 1
ATOM 837 C C . ARG A 1 100 ? 3.689 0.720 -25.198 1.00 96.81 100 ARG A C 1
ATOM 839 O O . ARG A 1 100 ? 3.771 -0.390 -24.686 1.00 96.81 100 ARG A O 1
ATOM 846 N N . GLU A 1 101 ? 3.108 0.942 -26.374 1.00 96.94 101 GLU A N 1
ATOM 847 C CA . GLU A 1 101 ? 2.501 -0.105 -27.206 1.00 96.94 101 GLU A CA 1
ATOM 848 C C . GLU A 1 101 ? 3.521 -1.171 -27.589 1.00 96.94 101 GLU A C 1
ATOM 850 O O . GLU A 1 101 ? 3.314 -2.343 -27.300 1.00 96.94 101 GLU A O 1
ATOM 855 N N . LYS A 1 102 ? 4.683 -0.769 -28.120 1.00 97.06 102 LYS A N 1
ATOM 856 C CA . LYS A 1 102 ? 5.771 -1.710 -28.427 1.00 97.06 102 LYS A CA 1
ATOM 857 C C . LYS A 1 102 ? 6.238 -2.489 -27.202 1.00 97.06 102 LYS A C 1
ATOM 859 O O . LYS A 1 102 ? 6.613 -3.649 -27.319 1.00 97.06 102 LYS A O 1
ATOM 864 N N . LEU A 1 103 ? 6.274 -1.859 -26.027 1.00 96.44 103 LEU A N 1
ATOM 865 C CA . LEU A 1 103 ? 6.641 -2.543 -24.789 1.00 96.44 103 LEU A CA 1
ATOM 866 C C . LEU A 1 103 ? 5.543 -3.510 -24.330 1.00 96.44 103 LEU A C 1
ATOM 868 O O . LEU A 1 103 ? 5.866 -4.578 -23.821 1.00 96.44 103 LEU A O 1
ATOM 872 N N . ARG A 1 104 ? 4.268 -3.153 -24.513 1.00 97.06 104 ARG A N 1
ATOM 873 C CA . ARG A 1 104 ? 3.119 -4.022 -24.235 1.00 97.06 104 ARG A CA 1
ATOM 874 C C . ARG A 1 104 ? 3.128 -5.238 -25.155 1.00 97.06 104 ARG A C 1
ATOM 876 O O . ARG A 1 104 ? 3.006 -6.342 -24.654 1.00 97.06 104 ARG A O 1
ATOM 883 N N . GLU A 1 105 ? 3.353 -5.037 -26.449 1.00 97.25 105 GLU A N 1
ATOM 884 C CA . GLU A 1 105 ? 3.489 -6.105 -27.443 1.00 97.25 105 GLU A CA 1
ATOM 885 C C . GLU A 1 105 ? 4.659 -7.036 -27.100 1.00 97.25 105 GLU A C 1
ATOM 887 O O . GLU A 1 105 ? 4.480 -8.245 -27.014 1.00 97.25 105 GLU A O 1
ATOM 892 N N . LYS A 1 106 ? 5.837 -6.481 -26.777 1.00 97.25 106 LYS A N 1
ATOM 893 C CA . LYS A 1 106 ? 6.981 -7.281 -26.309 1.00 97.25 106 LYS A CA 1
ATOM 894 C C . LYS A 1 106 ? 6.668 -8.104 -25.058 1.00 97.25 106 LYS A C 1
ATOM 896 O O . LYS A 1 106 ? 7.090 -9.243 -24.989 1.00 97.25 106 LYS A O 1
ATOM 901 N N . ARG A 1 107 ? 5.938 -7.541 -24.086 1.00 95.94 107 ARG A N 1
ATOM 902 C CA . ARG A 1 107 ? 5.509 -8.258 -22.867 1.00 95.94 107 ARG A CA 1
ATOM 903 C C . ARG A 1 107 ? 4.373 -9.252 -23.110 1.00 95.94 107 ARG A C 1
ATOM 905 O O . ARG A 1 107 ? 4.138 -10.092 -22.259 1.00 95.94 107 ARG A O 1
ATOM 912 N N . ALA A 1 108 ? 3.612 -9.109 -24.190 1.00 97.19 108 ALA A N 1
ATOM 913 C CA . ALA A 1 108 ? 2.573 -10.067 -24.555 1.00 97.19 108 ALA A CA 1
ATOM 914 C C . ALA A 1 108 ? 3.176 -11.280 -25.276 1.00 97.19 108 ALA A C 1
ATOM 916 O O . ALA A 1 108 ? 2.690 -12.390 -25.105 1.00 97.19 108 ALA A O 1
ATOM 917 N N . ASN A 1 109 ? 4.254 -11.054 -26.031 1.00 97.50 109 ASN A N 1
ATOM 918 C CA . ASN A 1 109 ? 4.957 -12.076 -26.802 1.00 97.50 109 ASN A CA 1
ATOM 919 C C . ASN A 1 109 ? 6.163 -12.686 -26.059 1.00 97.50 109 ASN A C 1
ATOM 921 O O . ASN A 1 109 ? 6.884 -13.476 -26.660 1.00 97.50 109 ASN A O 1
ATOM 925 N N . GLU A 1 110 ? 6.420 -12.295 -24.804 1.00 97.12 110 GLU A N 1
ATOM 926 C CA . GLU A 1 110 ? 7.524 -12.849 -24.004 1.00 97.12 110 GLU A CA 1
ATOM 927 C C . GLU A 1 110 ? 7.225 -14.306 -23.627 1.00 97.12 110 GLU A C 1
ATOM 929 O O . GLU A 1 110 ? 6.093 -14.646 -23.267 1.00 97.12 110 GLU A O 1
ATOM 934 N N . THR A 1 111 ? 8.238 -15.169 -23.689 1.00 98.38 111 THR A N 1
ATOM 935 C CA . THR A 1 111 ? 8.107 -16.536 -23.166 1.00 98.38 111 THR A CA 1
ATOM 936 C C . THR A 1 111 ? 8.060 -16.519 -21.633 1.00 98.38 111 THR A C 1
ATOM 938 O O . THR A 1 111 ? 8.375 -15.515 -20.985 1.00 98.38 111 THR A O 1
ATOM 941 N N . ALA A 1 112 ? 7.653 -17.633 -21.016 1.00 97.88 112 ALA A N 1
ATOM 942 C CA . ALA A 1 112 ? 7.634 -17.742 -19.555 1.00 97.88 112 ALA A CA 1
ATOM 943 C C . ALA A 1 112 ? 9.034 -17.549 -18.938 1.00 97.88 112 ALA A C 1
ATOM 9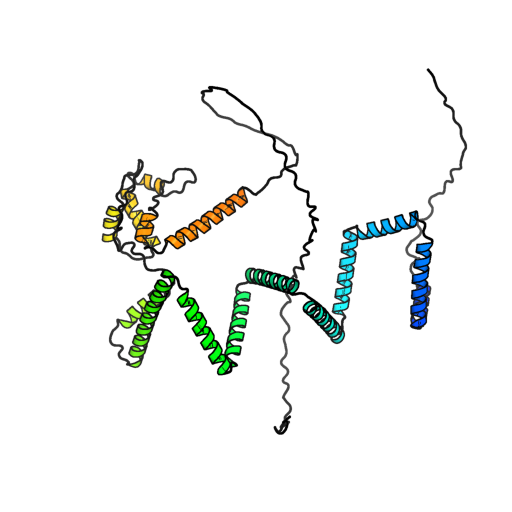45 O O . ALA A 1 112 ? 9.158 -16.862 -17.924 1.00 97.88 112 ALA A O 1
ATOM 946 N N . GLU A 1 113 ? 10.071 -18.082 -19.589 1.00 97.69 1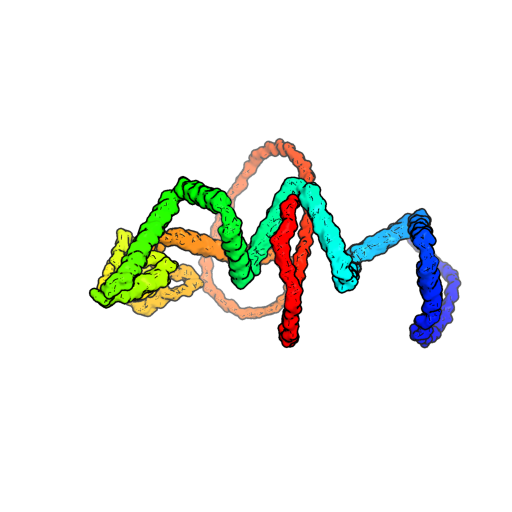13 GLU A N 1
ATOM 947 C CA . GLU A 1 113 ? 11.475 -17.954 -19.178 1.00 97.69 113 GLU A CA 1
ATOM 948 C C . GLU A 1 113 ? 11.958 -16.500 -19.284 1.00 97.69 113 GLU A C 1
ATOM 950 O O . GLU A 1 113 ? 12.411 -15.927 -18.294 1.00 97.69 113 GLU A O 1
ATOM 955 N N . GLU A 1 114 ? 11.750 -15.841 -20.431 1.00 97.69 114 GLU A N 1
ATOM 956 C CA . GLU A 1 114 ? 12.113 -14.427 -20.623 1.00 97.69 114 GLU A CA 1
ATOM 957 C C . GLU A 1 114 ? 11.393 -13.506 -19.622 1.00 97.69 114 GLU A C 1
ATOM 959 O O . GLU A 1 114 ? 11.958 -12.532 -19.105 1.00 97.69 114 GLU A O 1
ATOM 964 N N . ARG A 1 115 ? 10.125 -13.811 -19.315 1.00 97.75 115 ARG A N 1
ATOM 965 C CA . ARG A 1 115 ? 9.353 -13.104 -18.289 1.00 97.75 115 ARG A CA 1
ATOM 966 C C . ARG A 1 115 ? 9.969 -13.279 -16.910 1.00 97.75 115 ARG A C 1
ATOM 968 O O . ARG A 1 115 ? 10.025 -12.307 -16.146 1.00 97.75 115 ARG A O 1
ATOM 975 N N . GLU A 1 116 ? 10.372 -14.496 -16.567 1.00 97.81 116 GLU A N 1
ATOM 976 C CA . GLU A 1 116 ? 10.992 -14.789 -15.285 1.00 97.81 116 GLU A CA 1
ATOM 977 C C . GLU A 1 116 ? 12.336 -14.076 -15.153 1.00 97.81 116 GLU A C 1
ATOM 979 O O . GLU A 1 116 ? 12.508 -13.330 -14.188 1.00 97.81 116 GLU A O 1
ATOM 984 N N . GLU A 1 117 ? 13.221 -14.176 -16.144 1.00 98.06 117 GLU A N 1
ATOM 985 C CA . GLU A 1 117 ? 14.499 -13.454 -16.173 1.00 98.06 117 GLU A CA 1
ATOM 986 C C . GLU A 1 117 ? 14.294 -11.940 -16.020 1.00 98.06 117 GLU A C 1
ATOM 988 O O . GLU A 1 117 ? 14.929 -11.284 -15.187 1.00 98.06 117 GLU A O 1
ATOM 993 N N . ARG A 1 118 ? 13.331 -11.361 -16.753 1.00 97.50 118 ARG A N 1
ATOM 994 C CA . ARG A 1 118 ? 12.985 -9.936 -16.641 1.00 97.50 118 ARG A CA 1
ATOM 995 C C . ARG A 1 118 ? 12.540 -9.564 -15.226 1.00 97.50 118 ARG A C 1
ATOM 997 O O . ARG A 1 118 ? 12.901 -8.489 -14.731 1.00 97.50 118 ARG A O 1
ATOM 1004 N N . LEU A 1 119 ? 11.725 -10.401 -14.580 1.00 97.69 119 LEU A N 1
ATOM 1005 C CA . LEU A 1 119 ? 11.251 -10.179 -13.212 1.00 97.69 119 LEU A CA 1
ATOM 1006 C C . LEU A 1 119 ? 12.364 -10.388 -12.181 1.00 97.69 119 LEU A C 1
ATOM 1008 O O . LEU A 1 119 ? 12.448 -9.597 -11.240 1.00 97.69 119 LEU A O 1
ATOM 1012 N N . GLN A 1 120 ? 13.222 -11.392 -12.353 1.00 97.81 120 GLN A N 1
ATOM 1013 C CA . GLN A 1 120 ? 14.388 -11.642 -11.507 1.00 97.81 120 GLN A CA 1
ATOM 1014 C C . GLN A 1 120 ? 15.355 -10.457 -11.574 1.00 97.81 120 GLN A C 1
ATOM 1016 O O . GLN A 1 120 ? 15.634 -9.846 -10.543 1.00 97.81 120 GLN A O 1
ATOM 1021 N N . HIS A 1 121 ? 15.721 -10.008 -12.776 1.00 97.81 121 HIS A N 1
ATOM 1022 C CA . HIS A 1 121 ? 16.563 -8.829 -12.969 1.00 97.81 121 HIS A CA 1
ATOM 1023 C C . HIS A 1 121 ? 15.926 -7.546 -12.394 1.00 97.81 121 HIS A C 1
ATOM 1025 O O . HIS A 1 121 ? 16.604 -6.657 -11.873 1.00 97.81 121 HIS A O 1
ATOM 1031 N N . GLN A 1 122 ? 14.595 -7.411 -12.442 1.00 97.50 122 GLN A N 1
ATOM 1032 C CA . GLN A 1 122 ? 13.899 -6.298 -11.787 1.00 97.50 122 GLN A CA 1
ATOM 1033 C C . GLN A 1 122 ? 13.951 -6.392 -10.252 1.00 97.50 122 GLN A C 1
ATOM 1035 O O . GLN A 1 122 ? 14.124 -5.365 -9.589 1.00 97.50 122 GLN A O 1
ATOM 1040 N N . ARG A 1 123 ? 13.791 -7.594 -9.682 1.00 97.50 123 ARG A N 1
ATOM 1041 C CA . ARG A 1 123 ? 13.904 -7.844 -8.235 1.00 97.50 123 ARG A CA 1
ATOM 1042 C C . ARG A 1 123 ? 15.325 -7.583 -7.745 1.00 97.50 123 ARG A C 1
ATOM 1044 O O . ARG A 1 123 ? 15.471 -6.947 -6.708 1.00 97.50 123 ARG A O 1
ATOM 1051 N N . GLU A 1 124 ? 16.334 -8.007 -8.496 1.00 97.31 124 GLU A N 1
ATOM 1052 C CA . GLU A 1 124 ? 17.748 -7.804 -8.181 1.00 97.31 124 GLU A CA 1
ATOM 1053 C C . GLU A 1 124 ? 18.121 -6.321 -8.205 1.00 97.31 124 GLU A C 1
ATOM 1055 O O . GLU A 1 124 ? 18.581 -5.798 -7.194 1.00 97.31 124 GLU A O 1
ATOM 1060 N N . ARG A 1 125 ? 17.786 -5.589 -9.278 1.00 96.75 125 ARG A N 1
ATOM 1061 C CA . ARG A 1 125 ? 17.993 -4.129 -9.319 1.00 96.75 125 ARG A CA 1
ATOM 1062 C C . ARG A 1 125 ? 17.271 -3.404 -8.189 1.00 96.75 125 ARG A C 1
ATOM 1064 O O . ARG A 1 125 ? 17.756 -2.396 -7.687 1.00 96.75 125 ARG A O 1
ATOM 1071 N N . ARG A 1 126 ? 16.084 -3.879 -7.794 1.00 94.81 126 ARG A N 1
ATOM 1072 C CA . ARG A 1 126 ? 15.376 -3.320 -6.638 1.00 94.81 126 ARG A CA 1
ATOM 1073 C C . ARG A 1 126 ? 16.104 -3.651 -5.340 1.00 94.81 126 ARG A C 1
ATOM 1075 O O . ARG A 1 126 ? 16.179 -2.773 -4.499 1.00 94.81 126 ARG A O 1
ATOM 1082 N N . ARG A 1 127 ? 16.617 -4.870 -5.174 1.00 95.50 127 ARG A N 1
ATOM 1083 C CA . ARG A 1 127 ? 17.393 -5.283 -4.000 1.00 95.50 127 ARG A CA 1
ATOM 1084 C C . ARG A 1 127 ? 18.657 -4.436 -3.853 1.00 95.50 127 ARG A C 1
ATOM 1086 O O . ARG A 1 127 ? 18.796 -3.804 -2.816 1.00 95.50 127 ARG A O 1
ATOM 1093 N N . GLN A 1 128 ? 19.461 -4.321 -4.909 1.00 95.44 128 GLN A N 1
ATOM 1094 C CA . GLN A 1 128 ? 20.669 -3.486 -4.940 1.00 95.44 128 GLN A CA 1
ATOM 1095 C C . GLN A 1 128 ? 20.355 -2.040 -4.535 1.00 95.44 128 GLN A C 1
ATOM 1097 O O . GLN A 1 128 ? 20.933 -1.526 -3.589 1.00 95.44 128 GLN A O 1
ATOM 1102 N N . LYS A 1 129 ? 19.318 -1.423 -5.123 1.00 94.94 129 LYS A N 1
ATOM 1103 C CA . LYS A 1 129 ? 18.866 -0.080 -4.708 1.00 94.94 129 LYS A CA 1
ATOM 1104 C C . LYS A 1 129 ? 18.448 0.015 -3.240 1.00 94.94 129 LYS A C 1
ATOM 1106 O O . LYS A 1 129 ? 18.528 1.082 -2.652 1.00 94.94 129 LYS A O 1
ATOM 1111 N N . MET A 1 130 ? 17.904 -1.053 -2.658 1.00 91.31 130 MET A N 1
ATOM 1112 C CA . MET A 1 130 ? 17.483 -1.050 -1.253 1.00 91.31 130 MET A CA 1
ATOM 1113 C C . MET A 1 130 ? 18.674 -1.225 -0.305 1.00 91.31 130 MET A C 1
ATOM 1115 O O . MET A 1 130 ? 18.584 -0.733 0.815 1.00 91.31 130 MET A O 1
ATOM 1119 N N . GLU A 1 131 ? 19.727 -1.918 -0.747 1.00 92.81 131 GLU A N 1
ATOM 1120 C CA . GLU A 1 131 ? 20.998 -2.114 -0.034 1.00 92.81 131 GLU A CA 1
ATOM 1121 C C . GLU A 1 131 ? 21.888 -0.865 -0.103 1.00 92.81 131 GLU A C 1
ATOM 1123 O O . GLU A 1 131 ? 22.483 -0.486 0.899 1.00 92.81 131 GLU A O 1
ATOM 1128 N N . GLU A 1 132 ? 21.918 -0.186 -1.253 1.00 94.06 132 GLU A N 1
ATOM 1129 C CA . GLU A 1 132 ? 22.642 1.078 -1.455 1.00 94.06 132 GLU A CA 1
ATOM 1130 C C . GLU A 1 132 ? 21.954 2.277 -0.780 1.00 94.06 132 GLU A C 1
ATOM 1132 O O . GLU A 1 132 ? 22.609 3.266 -0.447 1.00 94.06 132 GLU A O 1
ATOM 1137 N N . ALA A 1 133 ? 20.634 2.210 -0.574 1.00 91.12 133 ALA A N 1
ATOM 1138 C CA . ALA A 1 133 ? 19.872 3.297 0.031 1.00 91.12 133 ALA A CA 1
ATOM 1139 C C . ALA A 1 133 ? 20.304 3.553 1.483 1.00 91.12 133 ALA A C 1
ATOM 1141 O O . ALA A 1 133 ? 20.237 2.673 2.346 1.00 91.12 133 ALA A O 1
ATOM 1142 N N . GLY A 1 134 ? 20.652 4.805 1.781 1.00 92.69 134 GLY A N 1
ATOM 1143 C CA . GLY A 1 134 ? 20.979 5.239 3.137 1.00 92.69 134 GLY A CA 1
ATOM 1144 C C . GLY A 1 134 ? 19.781 5.198 4.098 1.00 92.69 134 GLY A C 1
ATOM 1145 O O . GLY A 1 134 ? 18.619 5.068 3.703 1.00 92.69 134 GLY A O 1
ATOM 1146 N N . VAL A 1 135 ? 20.051 5.375 5.397 1.00 93.88 135 VAL A N 1
ATOM 1147 C CA . VAL A 1 135 ? 19.020 5.356 6.457 1.00 93.88 135 VAL A CA 1
ATOM 1148 C C . VAL A 1 135 ? 17.918 6.391 6.205 1.00 93.88 135 VAL A C 1
ATOM 1150 O O . VAL A 1 135 ? 16.739 6.082 6.385 1.00 93.88 135 VAL A O 1
ATOM 1153 N N . ALA A 1 136 ? 18.283 7.593 5.745 1.00 93.19 136 ALA A N 1
ATOM 1154 C CA . ALA A 1 136 ? 17.332 8.665 5.455 1.00 93.19 136 ALA A CA 1
ATOM 1155 C C . ALA A 1 136 ? 16.372 8.289 4.311 1.00 93.19 136 ALA A C 1
ATOM 1157 O O . ALA A 1 136 ? 15.156 8.315 4.505 1.00 93.19 136 ALA A O 1
ATOM 1158 N N . GLU A 1 137 ? 16.900 7.833 3.172 1.00 95.06 137 GLU A N 1
ATOM 1159 C CA . GLU A 1 137 ? 16.099 7.409 2.014 1.00 95.06 137 GLU A CA 1
ATOM 1160 C C . GLU A 1 137 ? 15.202 6.209 2.360 1.00 95.06 137 GLU A C 1
ATOM 1162 O O . GLU A 1 137 ? 14.023 6.157 1.997 1.00 95.06 137 GLU A O 1
ATOM 1167 N N . ASN A 1 138 ? 15.717 5.251 3.138 1.00 94.50 138 ASN A N 1
ATOM 1168 C CA . ASN A 1 138 ? 14.916 4.135 3.631 1.00 94.50 138 ASN A CA 1
ATOM 1169 C C . ASN A 1 138 ? 13.772 4.614 4.545 1.00 94.50 138 ASN A C 1
ATOM 1171 O O . ASN A 1 138 ? 12.641 4.134 4.430 1.00 94.50 138 ASN A O 1
ATOM 1175 N N . SER A 1 139 ? 14.036 5.586 5.423 1.00 95.44 139 SER A N 1
ATOM 1176 C CA . SER A 1 139 ? 13.016 6.151 6.310 1.00 95.44 139 SER A CA 1
ATOM 1177 C C . SER A 1 139 ? 11.916 6.881 5.527 1.00 95.44 139 SER A C 1
ATOM 1179 O O . SER A 1 139 ? 10.731 6.653 5.784 1.00 95.44 139 SER A O 1
ATOM 1181 N N . GLU A 1 140 ? 12.282 7.659 4.505 1.00 96.56 140 GLU A N 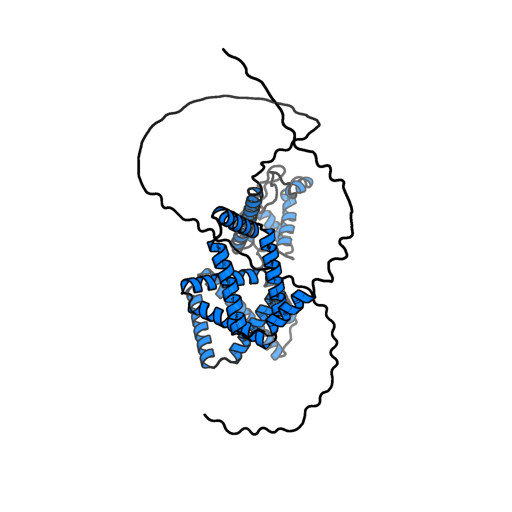1
ATOM 1182 C CA . GLU A 1 140 ? 11.347 8.360 3.623 1.00 96.56 140 GLU A CA 1
ATOM 1183 C C . GLU A 1 140 ? 10.492 7.368 2.827 1.00 96.56 140 GLU A C 1
ATOM 1185 O O . GLU A 1 140 ? 9.261 7.457 2.817 1.00 96.56 140 GLU A O 1
ATOM 1190 N N . ARG A 1 141 ? 11.116 6.336 2.248 1.00 95.94 141 ARG A N 1
ATOM 1191 C CA . ARG A 1 141 ? 10.409 5.255 1.550 1.00 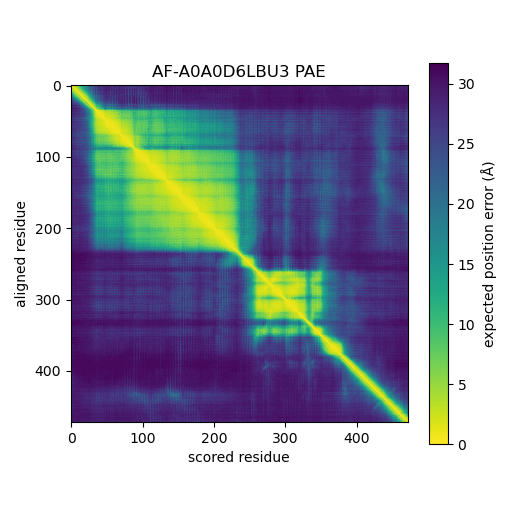95.94 141 ARG A CA 1
ATOM 1192 C C . ARG A 1 141 ? 9.398 4.551 2.457 1.00 95.94 141 ARG A C 1
ATOM 1194 O O . ARG A 1 141 ? 8.276 4.281 2.023 1.00 95.94 141 ARG A O 1
ATOM 1201 N N . LEU A 1 142 ? 9.757 4.268 3.712 1.00 96.19 142 LEU A N 1
ATOM 1202 C CA . LEU A 1 142 ? 8.846 3.667 4.694 1.00 96.19 142 LEU A CA 1
ATOM 1203 C C . LEU A 1 142 ? 7.692 4.610 5.061 1.00 96.19 142 LEU A C 1
ATOM 1205 O O . LEU A 1 142 ? 6.556 4.153 5.227 1.00 96.19 142 LEU A O 1
ATOM 1209 N N . LEU A 1 143 ? 7.945 5.916 5.176 1.00 97.25 143 LEU A N 1
ATOM 1210 C CA . LEU A 1 143 ? 6.901 6.918 5.401 1.00 97.25 143 LEU A CA 1
ATOM 1211 C C . LEU A 1 143 ? 5.937 6.994 4.212 1.00 97.25 143 LEU A C 1
ATOM 1213 O O . LEU A 1 143 ? 4.721 6.922 4.418 1.00 97.25 143 LEU A O 1
ATOM 1217 N N . ALA A 1 144 ? 6.457 7.031 2.985 1.00 96.94 144 ALA A N 1
ATOM 1218 C CA . ALA A 1 144 ? 5.663 7.002 1.763 1.00 96.94 144 ALA A CA 1
ATOM 1219 C C . ALA A 1 144 ? 4.828 5.713 1.660 1.00 96.94 144 ALA A C 1
ATOM 1221 O O . ALA A 1 144 ? 3.642 5.756 1.330 1.00 96.94 144 ALA A O 1
ATOM 1222 N N . GLU A 1 145 ? 5.393 4.554 2.015 1.00 97.88 145 GLU A N 1
ATOM 1223 C CA . GLU A 1 145 ? 4.657 3.287 2.046 1.00 97.88 145 GLU A CA 1
ATOM 1224 C C . GLU A 1 145 ? 3.531 3.304 3.094 1.00 97.88 145 GLU A C 1
ATOM 1226 O O . GLU A 1 145 ? 2.407 2.873 2.816 1.00 97.88 145 GLU A O 1
ATOM 1231 N N . ARG A 1 146 ? 3.790 3.839 4.295 1.00 97.75 146 ARG A N 1
ATOM 1232 C CA . ARG A 1 146 ? 2.761 4.023 5.332 1.00 97.75 146 ARG A CA 1
ATOM 1233 C C . ARG A 1 146 ? 1.660 4.974 4.866 1.00 97.75 146 ARG A C 1
ATOM 1235 O O . ARG A 1 146 ? 0.495 4.710 5.161 1.00 97.75 146 ARG A O 1
ATOM 1242 N N . ALA A 1 147 ? 2.001 6.053 4.164 1.00 97.62 147 ALA A N 1
ATOM 1243 C CA . ALA A 1 147 ? 1.035 6.997 3.605 1.00 97.62 147 ALA A CA 1
ATOM 1244 C C . ALA A 1 147 ? 0.150 6.320 2.547 1.00 97.62 147 ALA A C 1
ATOM 1246 O O . ALA A 1 147 ? -1.074 6.348 2.666 1.00 97.62 147 ALA A O 1
ATOM 1247 N N . ARG A 1 148 ? 0.748 5.587 1.599 1.00 97.50 148 ARG A N 1
ATOM 1248 C CA . ARG A 1 148 ? 0.010 4.799 0.594 1.00 97.50 148 ARG A CA 1
ATOM 1249 C C . ARG A 1 148 ? -0.919 3.769 1.238 1.00 97.50 148 ARG A C 1
ATOM 1251 O O . ARG A 1 148 ? -2.084 3.680 0.865 1.00 97.50 148 ARG A O 1
ATOM 1258 N N . LYS A 1 149 ? -0.450 3.033 2.254 1.00 97.38 149 LYS A N 1
ATOM 1259 C CA . LYS A 1 149 ? -1.288 2.076 3.004 1.00 97.38 149 LYS A CA 1
ATOM 1260 C C . LYS A 1 149 ? -2.438 2.760 3.739 1.00 97.38 149 LYS A C 1
ATOM 1262 O O . LYS A 1 149 ? -3.525 2.194 3.797 1.00 97.38 149 LYS A O 1
ATOM 1267 N N . ARG A 1 150 ? -2.220 3.951 4.308 1.00 97.31 150 ARG A N 1
ATOM 1268 C CA . ARG A 1 150 ? -3.292 4.744 4.929 1.00 97.31 150 ARG A CA 1
ATOM 1269 C C . ARG A 1 150 ? -4.340 5.145 3.893 1.00 97.31 150 ARG A C 1
ATOM 1271 O O . ARG A 1 150 ? -5.509 4.863 4.118 1.00 97.31 150 ARG A O 1
ATOM 1278 N N . MET A 1 151 ? -3.921 5.682 2.748 1.00 96.38 151 MET A N 1
ATOM 1279 C CA . MET A 1 151 ? -4.835 6.051 1.661 1.00 96.38 151 MET A CA 1
ATOM 1280 C C . MET A 1 151 ? -5.626 4.849 1.136 1.00 96.38 151 MET A C 1
ATOM 1282 O O . MET A 1 151 ? -6.839 4.942 0.969 1.00 96.38 151 MET A O 1
ATOM 1286 N N . PHE A 1 152 ? -4.973 3.697 0.962 1.00 96.75 152 PHE A N 1
ATOM 1287 C CA . PHE A 1 152 ? -5.651 2.467 0.549 1.00 96.75 152 PHE A CA 1
ATOM 1288 C C . PHE A 1 152 ? -6.689 2.002 1.580 1.00 96.75 152 PHE A C 1
ATOM 1290 O O . PHE A 1 152 ? -7.795 1.642 1.207 1.00 96.75 152 PHE A O 1
ATOM 1297 N N . ARG A 1 153 ? -6.372 2.060 2.883 1.00 96.06 153 ARG A N 1
ATOM 1298 C CA . ARG A 1 153 ? -7.317 1.702 3.960 1.00 96.06 153 ARG A CA 1
ATOM 1299 C C . ARG A 1 153 ? -8.511 2.650 4.057 1.00 96.06 153 ARG A C 1
ATOM 1301 O O . ARG A 1 153 ? -9.573 2.215 4.474 1.00 96.06 153 ARG A O 1
ATOM 1308 N N . VAL A 1 154 ? -8.332 3.928 3.723 1.00 97.12 154 VAL A N 1
ATOM 1309 C CA . VAL A 1 154 ? -9.425 4.915 3.713 1.00 97.12 154 VAL A CA 1
ATOM 1310 C C . VAL A 1 154 ? -10.370 4.674 2.536 1.00 97.12 154 VAL A C 1
ATOM 1312 O O . VAL A 1 154 ? -11.575 4.812 2.696 1.00 97.12 154 VAL A O 1
ATOM 1315 N N . ARG A 1 155 ? -9.834 4.277 1.375 1.00 97.31 155 ARG A N 1
ATOM 1316 C CA . ARG A 1 155 ? -10.616 3.949 0.170 1.00 97.31 155 ARG A CA 1
ATOM 1317 C C . ARG A 1 155 ? -11.159 2.511 0.154 1.00 97.31 155 ARG A C 1
ATOM 1319 O O . ARG A 1 155 ? -11.818 2.125 -0.803 1.00 97.31 155 ARG A O 1
ATOM 1326 N N . GLU A 1 156 ? -10.852 1.713 1.176 1.00 96.88 156 GLU A N 1
ATOM 1327 C CA . GLU A 1 156 ? -11.239 0.302 1.274 1.00 96.88 156 GLU A CA 1
ATOM 1328 C C . GLU A 1 156 ? -12.764 0.175 1.413 1.00 96.88 156 GLU A C 1
ATOM 1330 O O . GLU A 1 156 ? -13.370 0.814 2.276 1.00 96.88 156 GLU A O 1
ATOM 1335 N N . THR A 1 157 ? -13.393 -0.680 0.602 1.00 98.31 157 THR A N 1
ATOM 1336 C CA . THR A 1 157 ? -14.819 -0.994 0.785 1.00 98.31 157 THR A CA 1
ATOM 1337 C C . THR A 1 157 ? -15.025 -1.835 2.047 1.00 98.31 157 THR A C 1
ATOM 1339 O O . THR A 1 157 ? -14.105 -2.494 2.542 1.00 98.31 157 THR A O 1
ATOM 1342 N N . GLN A 1 158 ? -16.247 -1.865 2.584 1.00 97.81 158 GLN A N 1
ATOM 1343 C CA . GLN A 1 158 ? -16.531 -2.640 3.796 1.00 97.81 158 GLN A CA 1
ATOM 1344 C C . GLN A 1 158 ? -16.224 -4.139 3.617 1.00 97.81 158 GLN A C 1
ATOM 1346 O O . GLN A 1 158 ? -15.668 -4.765 4.519 1.00 97.81 158 GLN A O 1
ATOM 1351 N N . GLU A 1 159 ? -16.510 -4.707 2.445 1.00 98.06 159 GLU A N 1
ATOM 1352 C CA . GLU A 1 159 ? -16.189 -6.104 2.131 1.00 98.06 159 GLU A CA 1
ATOM 1353 C C . GLU A 1 159 ? -14.681 -6.360 2.072 1.00 98.06 159 GLU A C 1
ATOM 1355 O O . GLU A 1 159 ? -14.190 -7.318 2.673 1.00 98.06 159 GLU A O 1
ATOM 1360 N N . GLN A 1 160 ? -13.922 -5.485 1.402 1.00 98.12 160 GLN A N 1
ATOM 1361 C CA . GLN A 1 160 ? -12.459 -5.578 1.347 1.00 98.12 160 GLN A CA 1
ATOM 1362 C C . GLN A 1 160 ? -11.857 -5.515 2.755 1.00 98.12 160 GLN A C 1
ATOM 1364 O O . GLN A 1 160 ? -10.999 -6.332 3.104 1.00 98.12 160 GLN A O 1
ATOM 1369 N N . ARG A 1 161 ? -12.387 -4.624 3.602 1.00 97.62 161 ARG A N 1
ATOM 1370 C CA . ARG A 1 161 ? -11.991 -4.494 5.006 1.00 97.62 161 ARG A CA 1
ATOM 1371 C C . ARG A 1 161 ? -12.254 -5.768 5.795 1.00 97.62 161 ARG A C 1
ATOM 1373 O O . ARG A 1 161 ? -11.385 -6.188 6.561 1.00 97.62 161 ARG A O 1
ATOM 1380 N N . LEU A 1 162 ? -13.424 -6.383 5.628 1.00 98.00 162 LEU A N 1
ATOM 1381 C CA . LEU A 1 162 ? -13.757 -7.642 6.294 1.00 98.00 162 LEU A CA 1
ATOM 1382 C C . LEU A 1 162 ? -12.831 -8.772 5.839 1.00 98.00 162 LEU A C 1
ATOM 1384 O O . LEU A 1 162 ? -12.221 -9.407 6.698 1.00 98.00 162 LEU A O 1
ATOM 1388 N N . ARG A 1 163 ? -12.618 -8.943 4.527 1.00 98.12 163 ARG A N 1
ATOM 1389 C CA . ARG A 1 163 ? -11.685 -9.945 3.977 1.00 98.12 163 ARG A CA 1
ATOM 1390 C C . ARG A 1 163 ? -10.259 -9.748 4.497 1.00 98.12 163 ARG A C 1
ATOM 1392 O O . ARG A 1 163 ? -9.594 -10.706 4.894 1.00 98.12 163 ARG A O 1
ATOM 1399 N N . ARG A 1 164 ? -9.772 -8.502 4.557 1.00 97.88 164 ARG A N 1
ATOM 1400 C CA . ARG A 1 164 ? -8.451 -8.189 5.123 1.00 97.88 164 ARG A CA 1
ATOM 1401 C C . ARG A 1 164 ? -8.373 -8.545 6.608 1.00 97.88 164 ARG A C 1
ATOM 1403 O O . ARG A 1 164 ? -7.395 -9.162 7.031 1.00 97.88 164 ARG A O 1
ATOM 1410 N N . LEU A 1 165 ? -9.378 -8.169 7.403 1.00 97.88 165 LEU A N 1
ATOM 1411 C CA . LEU A 1 165 ? -9.421 -8.474 8.837 1.00 97.88 165 LEU A CA 1
ATOM 1412 C C . LEU A 1 165 ? -9.533 -9.977 9.105 1.00 97.88 165 LEU A C 1
ATOM 1414 O O . LEU A 1 165 ? -8.893 -10.475 10.029 1.00 97.88 165 LEU A O 1
ATOM 1418 N N . GLU A 1 166 ? -10.302 -10.702 8.301 1.00 98.19 166 GLU A N 1
ATOM 1419 C CA . GLU A 1 166 ? -10.410 -12.157 8.360 1.00 98.19 166 GLU A CA 1
ATOM 1420 C C . GLU A 1 166 ? -9.063 -12.823 8.069 1.00 98.19 166 GLU A C 1
ATOM 1422 O O . GLU A 1 166 ? -8.581 -13.611 8.884 1.00 98.19 166 GLU A O 1
ATOM 1427 N N . LYS A 1 167 ? -8.379 -12.411 6.994 1.00 98.38 167 LYS A N 1
ATOM 1428 C CA . LYS A 1 167 ? -7.027 -12.887 6.671 1.00 98.38 167 LYS A CA 1
ATOM 1429 C C . LYS A 1 167 ? -6.026 -12.597 7.793 1.00 98.38 167 LYS A C 1
ATOM 1431 O O . LYS A 1 167 ? -5.207 -13.451 8.136 1.00 98.38 167 LYS A O 1
ATOM 1436 N N . GLU A 1 168 ? -6.089 -11.412 8.404 1.00 98.12 168 GLU A N 1
ATOM 1437 C CA . GLU A 1 168 ? -5.249 -11.068 9.559 1.00 98.12 168 GLU A CA 1
ATOM 1438 C C . GLU A 1 168 ? -5.559 -11.941 10.788 1.00 98.12 168 GLU A C 1
ATOM 1440 O O . GLU A 1 168 ? -4.630 -12.371 11.479 1.00 98.12 168 GLU A O 1
ATOM 1445 N N . ARG A 1 169 ? -6.837 -12.235 11.068 1.00 97.88 169 ARG A N 1
ATOM 1446 C CA . ARG A 1 169 ? -7.248 -13.138 12.158 1.00 97.88 169 ARG A CA 1
ATOM 1447 C C . ARG A 1 169 ? -6.778 -14.568 11.904 1.00 97.88 169 ARG A C 1
ATOM 1449 O O . ARG A 1 169 ? -6.202 -15.161 12.812 1.00 97.88 169 ARG A O 1
ATOM 1456 N N . ALA A 1 170 ? -6.957 -15.083 10.688 1.00 97.81 170 ALA A N 1
ATOM 1457 C CA . ALA A 1 170 ? -6.501 -16.412 10.288 1.00 97.81 170 ALA A CA 1
ATOM 1458 C C . ALA A 1 170 ? -4.981 -16.547 10.452 1.00 97.81 170 ALA A C 1
ATOM 1460 O O . ALA A 1 170 ? -4.513 -17.472 11.112 1.00 97.81 170 ALA A O 1
ATOM 1461 N N . LYS A 1 171 ? -4.209 -15.554 9.984 1.00 97.88 171 LYS A N 1
ATOM 1462 C CA . LYS A 1 171 ? -2.751 -15.519 10.173 1.00 97.88 171 LYS A CA 1
ATOM 1463 C C . LYS A 1 171 ? -2.352 -15.523 11.652 1.00 97.88 171 LYS A C 1
ATOM 1465 O O . LYS A 1 171 ? -1.416 -16.219 12.032 1.00 97.88 171 LYS A O 1
ATOM 1470 N N . ARG A 1 172 ? -3.048 -14.757 12.504 1.00 97.38 172 ARG A N 1
ATOM 1471 C CA . ARG A 1 172 ? -2.785 -14.746 13.956 1.00 97.38 172 ARG A CA 1
ATOM 1472 C C . ARG A 1 172 ? -3.150 -16.071 14.620 1.00 97.38 172 ARG A C 1
ATOM 1474 O O . ARG A 1 172 ? -2.430 -16.494 15.515 1.00 97.38 172 ARG A O 1
ATOM 1481 N N . ARG A 1 173 ? -4.250 -16.708 14.209 1.00 97.56 173 ARG A N 1
ATOM 1482 C CA . ARG A 1 173 ? -4.660 -18.025 14.714 1.00 97.56 173 ARG A CA 1
ATOM 1483 C C . ARG A 1 173 ? -3.618 -19.082 14.365 1.00 97.56 173 ARG A C 1
ATOM 1485 O O . ARG A 1 173 ? -3.168 -19.769 15.271 1.00 97.56 173 ARG A O 1
ATOM 1492 N N . LEU A 1 174 ? -3.197 -19.134 13.102 1.00 97.62 174 LEU A N 1
ATOM 1493 C CA . LEU A 1 174 ? -2.168 -20.062 12.639 1.00 97.62 174 LEU A CA 1
ATOM 1494 C C . LEU A 1 174 ? -0.849 -19.848 13.389 1.00 97.62 174 LEU A C 1
ATOM 1496 O O . LEU A 1 174 ? -0.271 -20.802 13.891 1.00 97.62 174 LEU A O 1
ATOM 1500 N N . LYS A 1 175 ? -0.423 -18.587 13.563 1.00 97.12 175 LYS A N 1
ATOM 1501 C CA . LYS A 1 175 ? 0.771 -18.279 14.361 1.00 97.12 175 LYS A CA 1
ATOM 1502 C C . LYS A 1 175 ? 0.657 -18.829 15.787 1.00 97.12 175 LYS A C 1
ATOM 1504 O O . LYS A 1 175 ? 1.583 -19.474 16.238 1.00 97.12 175 LYS A O 1
ATOM 1509 N N . ARG A 1 176 ? -0.480 -18.632 16.465 1.00 95.31 176 ARG A N 1
ATOM 1510 C CA . ARG A 1 176 ? -0.696 -19.129 17.839 1.00 95.31 176 ARG A CA 1
ATOM 1511 C C . ARG A 1 176 ? -0.768 -20.649 17.950 1.00 95.31 176 ARG A C 1
ATOM 1513 O O . ARG A 1 176 ? -0.436 -21.181 19.001 1.00 95.31 176 ARG A O 1
ATOM 1520 N N . GLN A 1 177 ? -1.257 -21.330 16.915 1.00 96.31 177 GLN A N 1
ATOM 1521 C CA . GLN A 1 177 ? -1.292 -22.794 16.877 1.00 96.31 177 GLN A CA 1
ATOM 1522 C C . GLN A 1 177 ? 0.115 -23.380 16.756 1.00 96.31 177 GLN A C 1
ATOM 1524 O O . GLN A 1 177 ? 0.392 -24.391 17.386 1.00 96.31 177 GLN A O 1
ATOM 1529 N N . ASN A 1 178 ? 0.993 -22.698 16.019 1.00 97.06 178 ASN A N 1
ATOM 1530 C CA . ASN A 1 178 ? 2.372 -23.122 15.785 1.00 97.06 178 ASN A CA 1
ATOM 1531 C C . ASN A 1 178 ? 3.380 -22.500 16.777 1.00 97.06 178 ASN A C 1
ATOM 1533 O O . ASN A 1 178 ? 4.578 -22.686 16.603 1.00 97.06 178 ASN A O 1
ATOM 1537 N N . GLU A 1 179 ? 2.919 -21.737 17.777 1.00 96.12 179 GLU A N 1
ATOM 1538 C CA . GLU A 1 179 ? 3.775 -21.164 18.829 1.00 96.12 179 GLU A CA 1
ATOM 1539 C C . GLU A 1 179 ? 4.351 -22.292 19.696 1.00 96.12 179 GLU A C 1
ATOM 1541 O O . GLU A 1 179 ? 3.597 -23.131 20.204 1.00 96.12 179 GLU A O 1
ATOM 1546 N N . THR A 1 180 ? 5.666 -22.265 19.926 1.00 97.94 180 THR A N 1
ATOM 1547 C CA . THR A 1 180 ? 6.306 -23.122 20.935 1.00 97.94 180 THR A CA 1
ATOM 1548 C C . THR A 1 180 ? 5.894 -22.685 22.347 1.00 97.94 180 THR A C 1
ATOM 1550 O O . THR A 1 180 ? 5.383 -21.578 22.555 1.00 97.94 180 THR A O 1
ATOM 1553 N N . GLU A 1 181 ? 6.090 -23.543 23.352 1.00 96.69 181 GLU A N 1
ATOM 1554 C CA . GLU A 1 181 ? 5.713 -23.202 24.732 1.00 96.69 181 GLU A CA 1
ATOM 1555 C C . GLU A 1 181 ? 6.532 -22.018 25.279 1.00 96.69 181 GLU A C 1
ATOM 1557 O O . GLU A 1 181 ? 5.993 -21.164 25.985 1.00 96.69 181 GLU A O 1
ATOM 1562 N N . GLU A 1 182 ? 7.801 -21.899 24.882 1.00 96.75 182 GLU A N 1
ATOM 1563 C CA . GLU A 1 182 ? 8.658 -20.760 25.230 1.00 96.75 182 GLU A CA 1
ATOM 1564 C C . GLU A 1 182 ? 8.151 -19.451 24.608 1.00 96.75 182 GLU A C 1
ATOM 1566 O O . GLU A 1 182 ? 7.949 -18.464 25.322 1.00 96.75 182 GLU A O 1
ATOM 1571 N N . GLU A 1 183 ? 7.845 -19.448 23.305 1.00 97.00 183 GLU A N 1
ATOM 1572 C CA . GLU A 1 183 ? 7.273 -18.283 22.613 1.00 97.00 183 GLU A CA 1
ATOM 1573 C C . GLU A 1 183 ? 5.921 -17.876 23.215 1.00 97.00 183 GLU A C 1
ATOM 1575 O O . GLU A 1 183 ? 5.608 -16.689 23.376 1.00 97.00 183 GLU A O 1
ATOM 1580 N N . ARG A 1 184 ? 5.102 -18.864 23.591 1.00 97.12 184 ARG A N 1
ATOM 1581 C CA . ARG A 1 184 ? 3.827 -18.643 24.274 1.00 97.12 184 ARG A CA 1
ATOM 1582 C C . ARG A 1 184 ? 4.041 -17.997 25.641 1.00 97.12 184 ARG A C 1
ATOM 1584 O O . ARG A 1 184 ? 3.342 -17.029 25.964 1.00 97.12 184 ARG A O 1
ATOM 1591 N N . ALA A 1 185 ? 4.986 -18.496 26.437 1.00 97.44 185 ALA A N 1
ATOM 1592 C CA . ALA A 1 185 ? 5.316 -17.943 27.746 1.00 97.44 185 ALA A CA 1
ATOM 1593 C C . ALA A 1 185 ? 5.834 -16.500 27.632 1.00 97.44 185 ALA A C 1
ATOM 1595 O O . ALA A 1 185 ? 5.381 -15.620 28.374 1.00 97.44 185 ALA A O 1
ATOM 1596 N N . GLU A 1 186 ? 6.701 -16.219 26.657 1.00 97.88 186 GLU A N 1
ATOM 1597 C CA . GLU A 1 186 ? 7.199 -14.872 26.369 1.00 97.88 186 GLU A CA 1
ATOM 1598 C C . GLU A 1 186 ? 6.064 -13.925 25.944 1.00 97.88 186 GLU A C 1
ATOM 1600 O O . GLU A 1 186 ? 5.919 -12.822 26.489 1.00 97.88 186 GLU A O 1
ATOM 1605 N N . ARG A 1 187 ? 5.182 -14.359 25.033 1.00 97.25 187 ARG A N 1
ATOM 1606 C CA . ARG A 1 187 ? 3.999 -13.582 24.633 1.00 97.25 187 ARG A CA 1
ATOM 1607 C C . ARG A 1 187 ? 3.113 -13.253 25.835 1.00 97.25 187 ARG A C 1
ATOM 1609 O O . ARG A 1 187 ? 2.674 -12.112 25.979 1.00 97.25 187 ARG A O 1
ATOM 1616 N N . MET A 1 188 ? 2.857 -14.220 26.714 1.00 97.25 188 MET A N 1
ATOM 1617 C CA . MET A 1 188 ? 2.056 -13.996 27.923 1.00 97.25 188 MET A CA 1
ATOM 1618 C C . MET A 1 188 ? 2.759 -13.057 28.913 1.00 97.25 188 MET A C 1
ATOM 1620 O O . MET A 1 188 ? 2.101 -12.212 29.527 1.00 97.25 188 MET A O 1
ATOM 1624 N N . ARG A 1 189 ? 4.087 -13.152 29.057 1.00 97.62 189 ARG A N 1
ATOM 1625 C CA . ARG A 1 189 ? 4.892 -12.246 29.892 1.00 97.62 189 ARG A CA 1
ATOM 1626 C C . ARG A 1 189 ? 4.819 -10.807 29.378 1.00 97.62 189 ARG A C 1
ATOM 1628 O O . ARG A 1 189 ? 4.469 -9.910 30.145 1.00 97.62 189 ARG A O 1
ATOM 1635 N N . THR A 1 190 ? 5.070 -10.596 28.087 1.00 97.50 190 THR A N 1
ATOM 1636 C CA . THR A 1 190 ? 5.014 -9.267 27.454 1.00 97.50 190 THR A CA 1
ATOM 1637 C C . THR A 1 190 ? 3.604 -8.675 27.487 1.00 97.50 190 THR A C 1
ATOM 1639 O O . THR A 1 190 ? 3.431 -7.475 27.704 1.00 97.50 190 THR A O 1
ATOM 1642 N N . GLU A 1 191 ? 2.562 -9.496 27.338 1.00 97.75 191 GLU A N 1
ATOM 1643 C CA . GLU A 1 191 ? 1.174 -9.054 27.474 1.00 97.75 191 GLU A CA 1
ATOM 1644 C C . GLU A 1 191 ? 0.850 -8.596 28.903 1.00 97.75 191 GLU A C 1
ATOM 1646 O O . GLU A 1 191 ? 0.284 -7.512 29.083 1.00 97.75 191 GLU A O 1
ATOM 1651 N N . ARG A 1 192 ? 1.263 -9.361 29.924 1.00 97.94 192 ARG A N 1
ATOM 1652 C CA . ARG A 1 192 ? 1.114 -8.981 31.341 1.00 97.94 192 ARG A CA 1
ATOM 1653 C C . ARG A 1 192 ? 1.833 -7.671 31.653 1.00 97.94 192 ARG A C 1
ATOM 1655 O O . ARG A 1 192 ? 1.270 -6.817 32.338 1.00 97.94 192 ARG A O 1
ATOM 1662 N N . GLU A 1 193 ? 3.043 -7.491 31.135 1.00 97.56 193 GLU A N 1
ATOM 1663 C CA . GLU A 1 193 ? 3.821 -6.267 31.324 1.00 97.56 193 GLU A CA 1
ATOM 1664 C C . GLU A 1 193 ? 3.158 -5.054 30.662 1.00 97.56 193 GLU A C 1
ATOM 1666 O O . GLU A 1 193 ? 2.957 -4.033 31.318 1.00 97.56 193 GLU A O 1
ATOM 1671 N N . ARG A 1 194 ? 2.694 -5.183 29.413 1.00 97.25 194 ARG A N 1
ATOM 1672 C CA . ARG A 1 194 ? 1.934 -4.119 28.732 1.00 97.25 194 ARG A CA 1
ATOM 1673 C C . ARG A 1 194 ? 0.660 -3.749 29.487 1.00 97.25 194 ARG A C 1
ATOM 1675 O O . ARG A 1 194 ? 0.305 -2.576 29.552 1.00 97.25 194 ARG A O 1
ATOM 1682 N N . VAL A 1 195 ? -0.049 -4.731 30.048 1.00 97.31 195 VAL A N 1
ATOM 1683 C CA . VAL A 1 195 ? -1.229 -4.475 30.890 1.00 97.31 195 VAL A CA 1
ATOM 1684 C C . VAL A 1 195 ? -0.834 -3.726 32.161 1.00 97.31 195 VAL A C 1
ATOM 1686 O O . VAL A 1 195 ? -1.514 -2.769 32.522 1.00 97.31 195 VAL A O 1
ATOM 1689 N N . ARG A 1 196 ? 0.257 -4.127 32.824 1.00 97.69 196 ARG A N 1
ATOM 1690 C CA . ARG A 1 196 ? 0.774 -3.449 34.021 1.00 97.69 196 ARG A CA 1
ATOM 1691 C C . ARG A 1 196 ? 1.135 -1.993 33.723 1.00 97.69 196 ARG A C 1
ATOM 1693 O O . ARG A 1 196 ? 0.689 -1.118 34.452 1.00 97.69 196 ARG A O 1
ATOM 1700 N N . GLN A 1 197 ? 1.867 -1.739 32.639 1.00 97.31 197 GLN A N 1
ATOM 1701 C CA . GLN A 1 197 ? 2.247 -0.389 32.215 1.00 97.31 197 GLN A CA 1
ATOM 1702 C C . GLN A 1 197 ? 1.024 0.467 31.869 1.00 97.31 197 GLN A C 1
ATOM 1704 O O . GLN A 1 197 ? 0.911 1.586 32.357 1.00 97.31 197 GLN A O 1
ATOM 1709 N N . ARG A 1 198 ? 0.058 -0.070 31.103 1.00 96.94 198 ARG A N 1
ATOM 1710 C CA . ARG A 1 198 ? -1.198 0.648 30.822 1.00 96.94 198 ARG A CA 1
ATOM 1711 C C . ARG A 1 198 ? -1.927 1.029 32.106 1.00 96.94 198 ARG A C 1
ATOM 1713 O O . ARG A 1 198 ? -2.333 2.170 32.222 1.00 96.94 198 ARG A O 1
ATOM 1720 N N . ARG A 1 199 ? -2.031 0.107 33.071 1.00 95.50 199 ARG A N 1
ATOM 1721 C CA . ARG A 1 199 ? -2.680 0.360 34.368 1.00 95.50 199 ARG A CA 1
ATOM 1722 C C . ARG A 1 199 ? -1.945 1.384 35.228 1.00 95.50 199 ARG A C 1
ATOM 1724 O O . ARG A 1 199 ? -2.598 2.126 35.946 1.00 95.50 199 ARG A O 1
ATOM 1731 N N . ALA A 1 200 ? -0.614 1.403 35.185 1.00 96.44 200 ALA A N 1
ATOM 1732 C CA . ALA A 1 200 ? 0.184 2.391 35.907 1.00 96.44 200 ALA A CA 1
ATOM 1733 C C . ALA A 1 200 ? -0.021 3.809 35.349 1.00 96.44 200 ALA A C 1
ATOM 1735 O O . ALA A 1 200 ? -0.030 4.765 36.114 1.00 96.44 200 ALA A O 1
ATOM 1736 N N . ASN A 1 201 ? -0.249 3.918 34.037 1.00 97.31 201 ASN A N 1
ATOM 1737 C CA . ASN A 1 201 ? -0.469 5.183 33.336 1.00 97.31 201 ASN A CA 1
ATOM 1738 C C . ASN A 1 201 ? -1.961 5.553 33.190 1.00 97.31 201 ASN A C 1
ATOM 1740 O O . ASN A 1 201 ? -2.273 6.511 32.489 1.00 97.31 201 ASN A O 1
ATOM 1744 N N . GLU A 1 202 ? -2.883 4.796 33.802 1.00 96.31 202 GLU A N 1
ATOM 1745 C CA . GLU A 1 202 ? -4.322 5.101 33.780 1.00 96.31 202 GLU A CA 1
ATOM 1746 C C . GLU A 1 202 ? -4.597 6.401 34.545 1.00 96.31 202 GLU A C 1
ATOM 1748 O O . GLU A 1 202 ? -4.166 6.572 35.690 1.00 96.31 202 GLU A O 1
ATOM 1753 N N . THR A 1 203 ? -5.392 7.291 33.952 1.00 97.31 203 THR A N 1
ATOM 1754 C CA . THR A 1 203 ? -5.925 8.444 34.692 1.00 97.31 203 THR A CA 1
ATOM 1755 C C . THR A 1 203 ? -6.942 7.982 35.755 1.00 97.31 203 THR A C 1
ATOM 1757 O O . THR A 1 203 ? -7.533 6.901 35.628 1.00 97.31 203 THR A O 1
ATOM 1760 N N . PRO A 1 204 ? -7.206 8.769 36.820 1.00 96.25 204 PRO A N 1
ATOM 1761 C CA . PRO A 1 204 ? -8.192 8.400 37.843 1.00 96.25 204 PRO A CA 1
ATOM 1762 C C . PRO A 1 204 ? -9.592 8.104 37.277 1.00 96.25 204 PRO A C 1
ATOM 1764 O O . PRO A 1 204 ? -10.264 7.173 37.731 1.00 96.25 204 PRO A O 1
ATOM 1767 N N . GLU A 1 205 ? -10.011 8.845 36.251 1.00 94.81 205 GLU A N 1
ATOM 1768 C CA . GLU A 1 205 ? -11.288 8.639 35.561 1.00 94.81 205 GLU A CA 1
ATOM 1769 C C . GLU A 1 205 ? -11.313 7.324 34.773 1.00 94.81 205 GLU A C 1
ATOM 1771 O O . GLU A 1 205 ? -12.262 6.543 34.886 1.00 94.81 205 GLU A O 1
ATOM 1776 N N . GLU A 1 206 ? -10.256 7.024 34.013 1.00 95.81 206 GLU A N 1
ATOM 1777 C CA . GLU A 1 206 ? -10.119 5.753 33.292 1.00 95.81 206 GLU A CA 1
ATOM 1778 C C . GLU A 1 206 ? -10.115 4.561 34.248 1.00 95.81 206 GLU A C 1
ATOM 1780 O O . GLU A 1 206 ? -10.786 3.555 33.993 1.00 95.81 206 GLU A O 1
ATOM 1785 N N . ARG A 1 207 ? -9.423 4.690 35.386 1.00 95.62 207 ARG A N 1
ATOM 1786 C CA . ARG A 1 207 ? -9.400 3.673 36.438 1.00 95.62 207 ARG A CA 1
ATOM 1787 C C . ARG A 1 207 ? -10.795 3.429 37.011 1.00 95.62 207 ARG A C 1
ATOM 1789 O O . ARG A 1 207 ? -11.195 2.271 37.151 1.00 95.62 207 ARG A O 1
ATOM 1796 N N . SER A 1 208 ? -11.543 4.490 37.323 1.00 94.88 208 SER A N 1
ATOM 1797 C CA . SER A 1 208 ? -12.924 4.392 37.816 1.00 94.88 208 SER A CA 1
ATOM 1798 C C . SER A 1 208 ? -13.828 3.688 36.799 1.00 94.88 208 SER A C 1
ATOM 1800 O O . SER A 1 208 ? -14.480 2.690 37.121 1.00 94.88 208 SER A O 1
ATOM 1802 N N . ASN A 1 209 ? -13.769 4.117 35.536 1.00 95.19 209 ASN A N 1
ATOM 1803 C CA . ASN A 1 209 ? -14.523 3.517 34.438 1.00 95.19 209 ASN A CA 1
ATOM 1804 C C . ASN A 1 209 ? -14.180 2.034 34.235 1.00 95.19 209 ASN A C 1
ATOM 1806 O O . ASN A 1 209 ? -15.075 1.202 34.047 1.00 95.19 209 ASN A O 1
ATOM 1810 N N . ARG A 1 210 ? -12.893 1.668 34.293 1.00 95.69 210 ARG A N 1
ATOM 1811 C CA . ARG A 1 210 ? -12.453 0.271 34.202 1.00 95.69 210 ARG A CA 1
ATOM 1812 C C . ARG A 1 210 ? -13.024 -0.562 35.346 1.00 95.69 210 ARG A C 1
ATOM 1814 O O . ARG A 1 210 ? -13.595 -1.617 35.076 1.00 95.69 210 ARG A O 1
ATOM 1821 N N . LEU A 1 211 ? -12.903 -0.094 36.590 1.00 95.62 211 LEU A N 1
ATOM 1822 C CA . LEU A 1 211 ? -13.415 -0.798 37.770 1.00 95.62 211 LEU A CA 1
ATOM 1823 C C . LEU A 1 211 ? -14.940 -0.934 37.738 1.00 95.62 211 LEU A C 1
ATOM 1825 O O . LEU A 1 211 ? -15.467 -1.987 38.090 1.00 95.62 211 LEU A O 1
ATOM 1829 N N . GLN A 1 212 ? -15.665 0.087 37.278 1.00 92.94 212 GLN A N 1
ATOM 1830 C CA . GLN A 1 212 ? -17.115 0.007 37.108 1.00 92.94 212 GLN A CA 1
ATOM 1831 C C . GLN A 1 212 ? -17.496 -1.059 36.073 1.00 92.94 212 GLN A C 1
ATOM 1833 O O . GLN A 1 212 ? -18.352 -1.900 36.349 1.00 92.94 212 GLN A O 1
ATOM 1838 N N . ARG A 1 213 ? -16.825 -1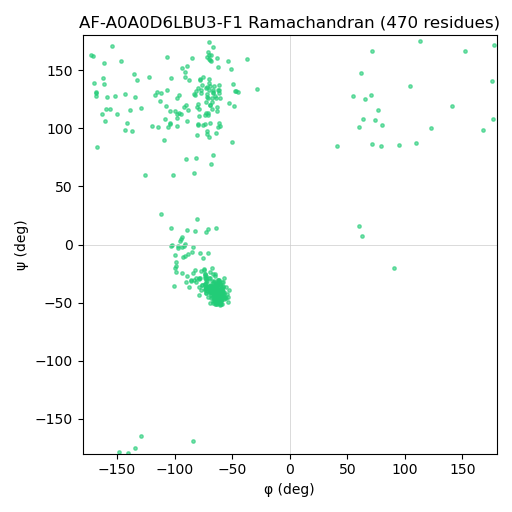.086 34.913 1.00 92.44 213 ARG A N 1
ATOM 1839 C CA . ARG A 1 213 ? -17.031 -2.130 33.892 1.00 92.44 213 ARG A CA 1
ATOM 1840 C C . ARG A 1 213 ? -16.707 -3.522 34.428 1.00 92.44 213 ARG A C 1
ATOM 1842 O O . ARG A 1 213 ? -17.418 -4.473 34.123 1.00 92.44 213 ARG A O 1
ATOM 1849 N N . GLU A 1 214 ? -15.654 -3.645 35.226 1.00 94.12 214 GLU A N 1
ATOM 1850 C CA . GLU A 1 214 ? -15.254 -4.901 35.862 1.00 94.12 214 GLU A CA 1
ATOM 1851 C C . GLU A 1 214 ? -16.319 -5.397 36.851 1.00 94.12 214 GLU A C 1
ATOM 1853 O O . GLU A 1 214 ? -16.727 -6.552 36.764 1.00 94.12 214 GLU A O 1
ATOM 1858 N N . ARG A 1 215 ? -16.875 -4.512 37.692 1.00 94.88 215 ARG A N 1
ATOM 1859 C CA . ARG A 1 215 ? -17.998 -4.840 38.592 1.00 94.88 215 ARG A CA 1
ATOM 1860 C C . ARG A 1 215 ? -19.238 -5.314 37.834 1.00 94.88 215 ARG A C 1
ATOM 1862 O O . ARG A 1 215 ? -19.882 -6.263 38.268 1.00 94.88 215 ARG A O 1
ATOM 1869 N N . VAL A 1 216 ? -19.580 -4.663 36.719 1.00 92.69 216 VAL A N 1
ATOM 1870 C CA . VAL A 1 216 ? -20.730 -5.059 35.887 1.00 92.69 216 VAL A CA 1
ATOM 1871 C C . VAL A 1 216 ? -20.510 -6.445 35.285 1.00 92.69 216 VAL A C 1
ATOM 1873 O O . VAL A 1 216 ? -21.392 -7.294 35.387 1.00 92.69 216 VAL A O 1
ATOM 1876 N N . ARG A 1 217 ? -19.323 -6.710 34.726 1.00 91.00 217 ARG A N 1
ATOM 1877 C CA . ARG A 1 217 ? -18.992 -8.034 34.176 1.00 91.00 217 ARG A CA 1
ATOM 1878 C C . ARG A 1 217 ? -19.003 -9.123 35.239 1.00 91.00 217 ARG A C 1
ATOM 1880 O O . ARG A 1 217 ? -19.502 -10.205 34.973 1.00 91.00 217 ARG A O 1
ATOM 1887 N N . GLU A 1 218 ? -18.485 -8.844 36.431 1.00 92.44 218 GLU A N 1
ATOM 1888 C CA . GLU A 1 218 ? -18.520 -9.798 37.543 1.00 92.44 218 GLU A CA 1
ATOM 1889 C C . GLU A 1 218 ? -19.954 -10.120 37.974 1.00 92.44 218 GLU A C 1
ATOM 1891 O O . GLU A 1 218 ? -20.290 -11.287 38.161 1.00 92.44 218 GLU A O 1
ATOM 1896 N N . ARG A 1 219 ? -20.837 -9.116 38.060 1.00 92.12 219 ARG A N 1
ATOM 1897 C CA . ARG A 1 219 ? -22.266 -9.351 38.329 1.00 92.12 219 ARG A CA 1
ATOM 1898 C C . ARG A 1 219 ? -22.916 -10.205 37.240 1.00 92.12 219 ARG A C 1
ATOM 1900 O O . ARG A 1 219 ? -23.571 -11.186 37.571 1.00 92.12 219 ARG A O 1
ATOM 1907 N N . ALA A 1 220 ? -22.684 -9.877 35.969 1.00 90.31 220 ALA A N 1
ATOM 1908 C CA . ALA A 1 220 ? -23.206 -10.649 34.841 1.00 90.31 220 ALA A CA 1
ATOM 1909 C C . ALA A 1 220 ? -22.684 -12.095 34.842 1.00 90.31 220 ALA A C 1
ATOM 1911 O O . ALA A 1 220 ? -23.449 -13.031 34.643 1.00 90.31 220 ALA A O 1
ATOM 1912 N N . ARG A 1 221 ? -21.397 -12.300 35.148 1.00 90.25 221 ARG A N 1
ATOM 1913 C CA . ARG A 1 221 ? -20.794 -13.633 35.257 1.00 90.25 221 ARG A CA 1
ATOM 1914 C C . ARG A 1 221 ? -21.412 -14.451 36.388 1.00 90.25 221 ARG A C 1
ATOM 1916 O O . ARG A 1 221 ? -21.677 -15.632 36.198 1.00 90.25 221 ARG A O 1
ATOM 1923 N N . LYS A 1 222 ? -21.637 -13.844 37.558 1.00 90.38 222 LYS A N 1
ATOM 1924 C CA . LYS A 1 222 ? -22.303 -14.515 38.685 1.00 90.38 222 LYS A CA 1
ATOM 1925 C C . LYS A 1 222 ? -23.736 -14.905 38.339 1.00 90.38 222 LYS A C 1
ATOM 1927 O O . LYS A 1 222 ? -24.121 -16.027 38.632 1.00 90.38 222 LYS A O 1
ATOM 1932 N N . PHE A 1 223 ? -24.469 -14.020 37.669 1.00 87.69 223 PHE A N 1
ATOM 1933 C CA . PHE A 1 223 ? -25.823 -14.299 37.197 1.00 87.69 223 PHE A CA 1
ATOM 1934 C C . PHE A 1 223 ? -25.854 -15.448 36.179 1.00 87.69 223 PHE A C 1
ATOM 1936 O O . PHE A 1 223 ? -26.602 -16.401 36.356 1.00 87.69 223 PHE A O 1
ATOM 1943 N N . LEU A 1 224 ? -24.972 -15.431 35.174 1.00 85.44 224 LEU A N 1
ATOM 1944 C CA . LEU A 1 224 ? -24.880 -16.513 34.188 1.00 85.44 224 LEU A CA 1
ATOM 1945 C C . LEU A 1 224 ? -24.499 -17.854 34.836 1.00 85.44 224 LEU A C 1
ATOM 1947 O O . LEU A 1 224 ? -25.046 -18.896 34.489 1.00 85.44 224 LEU A O 1
ATOM 1951 N N . ASN A 1 225 ? -23.582 -17.833 35.807 1.00 85.38 225 ASN A N 1
ATOM 1952 C CA . ASN A 1 225 ? -23.237 -19.026 36.576 1.00 85.38 225 ASN A CA 1
ATOM 1953 C C . ASN A 1 225 ? -24.422 -19.536 37.406 1.00 85.38 225 ASN A C 1
ATOM 1955 O O . ASN A 1 225 ? -24.565 -20.746 37.543 1.00 85.38 225 ASN A O 1
ATOM 1959 N N . GLN A 1 226 ? -25.245 -18.643 37.961 1.00 83.88 226 GLN A N 1
ATOM 1960 C CA . GLN A 1 226 ? -26.446 -19.011 38.705 1.00 83.88 226 GLN A CA 1
ATOM 1961 C C . GLN A 1 226 ? -27.477 -19.680 37.787 1.00 83.88 226 GLN A C 1
ATOM 1963 O O . GLN A 1 226 ? -27.906 -20.785 38.100 1.00 83.88 226 GLN A O 1
ATOM 1968 N N . LEU A 1 227 ? -27.764 -19.097 36.618 1.00 77.50 227 LEU A N 1
ATOM 1969 C CA . LEU A 1 227 ? -28.650 -19.705 35.617 1.00 77.50 227 LEU A CA 1
ATOM 1970 C C . LEU A 1 227 ? -28.168 -21.096 35.191 1.00 77.50 227 LEU A C 1
ATOM 1972 O O . LEU A 1 227 ? -28.932 -22.054 35.197 1.00 77.50 227 LEU A O 1
ATOM 1976 N N . HIS A 1 228 ? -26.876 -21.240 34.898 1.00 77.12 228 HIS A N 1
ATOM 1977 C CA . HIS A 1 228 ? -26.313 -22.528 34.497 1.00 77.12 228 HIS A CA 1
ATOM 1978 C C . HIS A 1 228 ? -26.331 -23.576 35.630 1.00 77.12 228 HIS A C 1
ATOM 1980 O O . HIS A 1 228 ? -26.334 -24.779 35.370 1.00 77.12 228 HIS A O 1
ATOM 1986 N N . MET A 1 229 ? -26.340 -23.150 36.899 1.00 70.88 229 MET A N 1
ATOM 1987 C CA . MET A 1 229 ? -26.540 -24.048 38.044 1.00 70.88 229 MET A CA 1
ATOM 1988 C C . MET A 1 229 ? -28.017 -24.406 38.244 1.00 70.88 229 MET A C 1
ATOM 1990 O O . MET A 1 229 ? -28.314 -25.552 38.575 1.00 70.88 229 MET A O 1
ATOM 1994 N N . GLU A 1 230 ? -28.942 -23.479 38.009 1.00 69.06 230 GLU A N 1
ATOM 1995 C CA . GLU A 1 230 ? -30.391 -23.727 38.038 1.00 69.06 230 GLU A CA 1
ATOM 1996 C C . GLU A 1 230 ? -30.816 -24.690 36.910 1.00 69.06 230 GLU A C 1
ATOM 1998 O O . GLU A 1 230 ? -31.550 -25.644 37.169 1.00 69.06 230 GLU A O 1
ATOM 2003 N N . GLU A 1 231 ? -30.245 -24.555 35.705 1.00 68.94 231 GLU A N 1
ATOM 2004 C CA . GLU A 1 231 ? -30.417 -25.511 34.594 1.00 68.94 231 GLU A CA 1
ATOM 2005 C C . GLU A 1 231 ? -29.886 -26.911 34.939 1.00 68.94 231 GLU A C 1
ATOM 2007 O O . GLU A 1 231 ? -30.530 -27.918 34.647 1.00 68.94 231 GLU A O 1
ATOM 2012 N N . ARG A 1 232 ? -28.722 -26.998 35.597 1.00 65.94 232 ARG A N 1
ATOM 2013 C CA . ARG A 1 232 ? -28.120 -28.283 36.001 1.00 65.94 232 ARG A CA 1
ATOM 2014 C C . ARG A 1 232 ? -28.821 -28.954 37.176 1.00 65.94 232 ARG A C 1
ATOM 2016 O O . ARG A 1 232 ? -28.725 -30.170 37.312 1.00 65.94 232 ARG A O 1
ATOM 2023 N N . THR A 1 233 ? -29.476 -28.186 38.043 1.00 65.81 233 THR A N 1
ATOM 2024 C CA . THR A 1 233 ? -30.159 -28.710 39.237 1.00 65.81 233 THR A CA 1
ATOM 2025 C C . THR A 1 233 ? -31.631 -29.036 38.991 1.00 65.81 233 THR A C 1
ATOM 2027 O O . THR A 1 233 ? -32.283 -29.555 39.896 1.00 65.81 233 THR A O 1
ATOM 2030 N N . GLY A 1 234 ? -32.151 -28.793 37.778 1.00 56.97 234 GLY A N 1
ATOM 2031 C CA . GLY A 1 234 ? -33.483 -29.235 37.344 1.00 56.97 234 GLY A CA 1
ATOM 2032 C C . GLY A 1 234 ? -34.639 -28.686 38.184 1.00 56.97 234 GLY A C 1
ATOM 2033 O O . GLY A 1 234 ? -35.743 -29.219 38.136 1.00 56.97 234 GLY A O 1
ATOM 2034 N N . LYS A 1 235 ? -34.395 -27.642 38.983 1.00 52.44 235 LYS A N 1
ATOM 2035 C CA . LYS A 1 235 ? -35.361 -27.077 39.927 1.00 52.44 235 LYS A CA 1
ATOM 2036 C C . LYS A 1 235 ? -35.966 -25.805 39.341 1.00 52.44 235 LYS A C 1
ATOM 2038 O O . LYS A 1 235 ? -35.824 -24.718 39.885 1.00 52.44 235 LYS A O 1
ATOM 2043 N N . SER A 1 236 ? -36.614 -25.951 38.189 1.00 51.16 236 SER A N 1
ATOM 2044 C CA . SER A 1 236 ? -37.435 -24.907 37.577 1.00 51.16 236 SER A CA 1
ATOM 2045 C C . SER A 1 236 ? -38.815 -24.909 38.236 1.00 51.16 236 SER A C 1
ATOM 2047 O O . SER A 1 236 ? -39.776 -25.417 37.664 1.00 51.16 236 SER A O 1
ATOM 2049 N N . ASP A 1 237 ? -38.894 -24.393 39.461 1.00 48.41 237 ASP A N 1
ATOM 2050 C CA . ASP A 1 237 ? -40.162 -24.181 40.165 1.00 48.41 237 ASP A CA 1
ATOM 2051 C C . ASP A 1 237 ? -40.278 -22.725 40.631 1.00 48.41 237 ASP A C 1
ATOM 2053 O O . ASP A 1 237 ? -40.327 -22.417 41.816 1.00 48.41 237 ASP A O 1
ATOM 2057 N N . SER A 1 238 ? -40.230 -21.803 39.669 1.00 46.41 238 SER A N 1
ATOM 2058 C CA . SER A 1 238 ? -40.940 -20.524 39.734 1.00 46.41 238 SER A CA 1
ATOM 2059 C C . SER A 1 238 ? -40.908 -19.857 38.357 1.00 46.41 238 SER A C 1
ATOM 2061 O O . SER A 1 238 ? -39.861 -19.713 37.725 1.00 46.41 238 SER A O 1
ATOM 2063 N N . GLY A 1 239 ? -42.068 -19.414 37.871 1.00 51.38 239 GLY A N 1
ATOM 2064 C CA . GLY A 1 239 ? -42.219 -18.662 36.618 1.00 51.38 239 GLY A CA 1
ATOM 2065 C C . GLY A 1 239 ? -41.543 -17.279 36.597 1.00 51.38 239 GLY A C 1
ATOM 2066 O O . GLY A 1 239 ? -41.824 -16.491 35.703 1.00 51.38 239 GLY A O 1
ATOM 2067 N N . GLU A 1 240 ? -40.653 -16.976 37.548 1.00 50.12 240 GLU A N 1
ATOM 2068 C CA . GLU A 1 240 ? -39.877 -15.730 37.638 1.00 50.12 240 GLU A CA 1
ATOM 2069 C C . GLU A 1 240 ? -38.617 -15.730 36.749 1.00 50.12 240 GLU A C 1
ATOM 2071 O O . GLU A 1 240 ? -38.116 -14.660 36.381 1.00 50.12 240 GLU A O 1
ATOM 2076 N N . SER A 1 241 ? -38.092 -16.903 36.361 1.00 50.94 241 SER A N 1
ATOM 2077 C CA . SER A 1 241 ? -36.837 -16.986 35.588 1.00 50.94 241 SER A CA 1
ATOM 2078 C C . SER A 1 241 ? -36.998 -16.544 34.126 1.00 50.94 241 SER A C 1
ATOM 2080 O O . SER A 1 241 ? -36.085 -15.964 33.540 1.00 50.94 241 SER A O 1
ATOM 2082 N N . VAL A 1 242 ? -38.183 -16.737 33.541 1.00 52.22 242 VAL A N 1
ATOM 2083 C CA . VAL A 1 242 ? -38.470 -16.365 32.144 1.00 52.22 242 VAL A CA 1
ATOM 2084 C C . VAL A 1 242 ? -38.674 -14.852 32.001 1.00 52.22 242 VAL A C 1
ATOM 2086 O O . VAL A 1 242 ? -38.235 -14.261 31.013 1.00 52.22 242 VAL A O 1
ATOM 2089 N N . ASP A 1 243 ? -39.269 -14.205 33.006 1.00 51.97 243 ASP A N 1
ATOM 2090 C CA . ASP A 1 243 ? -39.438 -12.747 33.029 1.00 51.97 243 ASP A CA 1
ATOM 2091 C C . ASP A 1 243 ? -38.119 -12.021 33.307 1.00 51.97 243 ASP A C 1
ATOM 2093 O O . ASP A 1 243 ? -37.857 -10.967 32.724 1.00 51.97 243 ASP A O 1
ATOM 2097 N N . THR A 1 244 ? -37.231 -12.601 34.117 1.00 52.00 244 THR A N 1
ATOM 2098 C CA . THR A 1 244 ? -35.890 -12.041 34.342 1.00 52.00 244 THR A CA 1
ATOM 2099 C C . THR A 1 244 ? -34.944 -12.286 33.167 1.00 52.00 244 THR A C 1
ATOM 2101 O O . THR A 1 244 ? -34.172 -11.390 32.833 1.00 52.00 244 THR A O 1
ATOM 2104 N N . LEU A 1 245 ? -35.035 -13.422 32.467 1.00 48.47 245 LEU A N 1
ATOM 2105 C CA . LEU A 1 245 ? -34.270 -13.669 31.238 1.00 48.47 245 LEU A CA 1
ATOM 2106 C C . LEU A 1 245 ? -34.715 -12.745 30.096 1.00 48.47 245 LEU A C 1
ATOM 2108 O O . LEU A 1 245 ? -33.863 -12.186 29.409 1.00 48.47 245 LEU A O 1
ATOM 2112 N N . LYS A 1 246 ? -36.023 -12.480 29.957 1.00 54.69 246 LYS A N 1
ATOM 2113 C CA . LYS A 1 246 ? -36.526 -11.414 29.076 1.00 54.69 246 LYS A CA 1
ATOM 2114 C C . LYS A 1 246 ? -36.013 -10.046 29.502 1.00 54.69 246 LYS A C 1
ATOM 2116 O O . LYS A 1 246 ? -35.536 -9.311 28.651 1.00 54.69 246 LYS A O 1
ATOM 2121 N N . GLN A 1 247 ? -36.017 -9.719 30.797 1.00 51.59 247 GLN A N 1
ATOM 2122 C CA . GLN A 1 247 ? -35.420 -8.470 31.285 1.00 51.59 247 GLN A CA 1
ATOM 2123 C C . GLN A 1 247 ? -33.910 -8.392 31.023 1.00 51.59 247 GLN A C 1
ATOM 2125 O O . GLN A 1 247 ? -33.409 -7.291 30.819 1.00 51.59 247 GLN A O 1
ATOM 2130 N N . PHE A 1 248 ? -33.186 -9.515 30.996 1.00 49.28 248 PHE A N 1
ATOM 2131 C CA . PHE A 1 248 ? -31.761 -9.569 30.666 1.00 49.28 248 PHE A CA 1
ATOM 2132 C C . PHE A 1 248 ? -31.495 -9.490 29.162 1.00 49.28 248 PHE A C 1
ATOM 2134 O O . PHE A 1 248 ? -30.632 -8.712 28.785 1.00 49.28 248 PHE A O 1
ATOM 2141 N N . GLU A 1 249 ? -32.237 -10.185 28.297 1.00 52.97 249 GLU A N 1
ATOM 2142 C CA . GLU A 1 249 ? -32.144 -10.034 26.833 1.00 52.97 249 GLU A CA 1
ATOM 2143 C C . GLU A 1 249 ? -32.579 -8.635 26.381 1.00 52.97 249 GLU A C 1
ATOM 2145 O O . GLU A 1 249 ? -31.992 -8.037 25.477 1.00 52.97 249 GLU A O 1
ATOM 2150 N N . GLU A 1 250 ? -33.592 -8.076 27.038 1.00 54.16 250 GLU A N 1
ATOM 2151 C CA . GLU A 1 250 ? -34.065 -6.715 26.828 1.00 54.16 250 GLU A CA 1
ATOM 2152 C C . GLU A 1 250 ? -33.078 -5.704 27.428 1.00 54.16 250 GLU A C 1
ATOM 2154 O O . GLU A 1 250 ? -32.843 -4.655 26.832 1.00 54.16 250 GLU A O 1
ATOM 2159 N N . ALA A 1 251 ? -32.402 -6.018 28.539 1.00 49.88 251 ALA A N 1
ATOM 2160 C CA . ALA A 1 251 ? -31.290 -5.219 29.044 1.00 49.88 251 ALA A CA 1
ATOM 2161 C C . ALA A 1 251 ? -30.059 -5.315 28.137 1.00 49.88 251 ALA A C 1
ATOM 2163 O O . ALA A 1 251 ? -29.430 -4.293 27.915 1.00 49.88 251 ALA A O 1
ATOM 2164 N N . GLU A 1 252 ? -29.723 -6.475 27.573 1.00 50.03 252 GLU A N 1
ATOM 2165 C CA . GLU A 1 252 ? -28.552 -6.705 26.719 1.00 50.03 252 GLU A CA 1
ATOM 2166 C C . GLU A 1 252 ? -28.738 -6.073 25.330 1.00 50.03 252 GLU A C 1
ATOM 2168 O O . GLU A 1 252 ? -27.830 -5.395 24.842 1.00 50.03 252 GLU A O 1
ATOM 2173 N N . LYS A 1 253 ? -29.958 -6.129 24.766 1.00 55.69 253 LYS A N 1
ATOM 2174 C CA . LYS A 1 253 ? -30.371 -5.302 23.613 1.00 55.69 253 LYS A CA 1
ATOM 2175 C C . LYS A 1 253 ? -30.322 -3.802 23.921 1.00 55.69 253 LYS A C 1
ATOM 2177 O O . LYS A 1 253 ? -30.020 -3.011 23.030 1.00 55.69 253 LYS A O 1
ATOM 2182 N N . ASN A 1 254 ? -30.553 -3.408 25.174 1.00 50.84 254 ASN A N 1
ATOM 2183 C CA . ASN A 1 254 ? -30.464 -2.020 25.631 1.00 50.84 254 ASN A CA 1
ATOM 2184 C C . ASN A 1 254 ? -29.071 -1.612 26.163 1.00 50.84 254 ASN A C 1
ATOM 2186 O O . ASN A 1 254 ? -28.839 -0.420 26.350 1.00 50.84 254 ASN A O 1
ATOM 2190 N N . PHE A 1 255 ? -28.116 -2.529 26.371 1.00 45.50 255 PHE A N 1
ATOM 2191 C CA . PHE A 1 255 ? -26.793 -2.236 26.959 1.00 45.50 255 PHE A CA 1
ATOM 2192 C C . PHE A 1 255 ? -25.822 -1.595 25.954 1.00 45.50 255 PHE A C 1
ATOM 2194 O O . PHE A 1 255 ? -24.753 -1.115 26.339 1.00 45.50 255 PHE A O 1
ATOM 2201 N N . GLY A 1 256 ? -26.213 -1.516 24.677 1.00 43.94 256 GLY A N 1
ATOM 2202 C CA . GLY A 1 256 ? -25.602 -0.628 23.682 1.00 43.94 256 GLY A CA 1
ATOM 2203 C C . GLY A 1 256 ? -26.010 0.844 23.835 1.00 43.94 256 GLY A C 1
ATOM 2204 O O . GLY A 1 256 ? -25.383 1.725 23.244 1.00 43.94 256 GLY A O 1
ATOM 2205 N N . THR A 1 257 ? -27.020 1.134 24.655 1.00 48.56 257 THR A N 1
ATOM 2206 C CA . THR A 1 257 ? -27.485 2.488 24.950 1.00 48.56 257 THR A CA 1
ATOM 2207 C C . THR A 1 257 ? -27.258 2.819 26.423 1.00 48.56 257 THR A C 1
ATOM 2209 O O . THR A 1 257 ? -27.535 2.038 27.322 1.00 48.56 257 THR A O 1
ATOM 2212 N N . LEU A 1 258 ? -26.663 3.990 26.625 1.00 42.94 258 LEU A N 1
ATOM 2213 C CA . LEU A 1 258 ? -26.282 4.663 27.871 1.00 42.94 258 LEU A CA 1
ATOM 2214 C C . LEU A 1 258 ? -27.260 4.489 29.049 1.00 42.94 258 LEU A C 1
ATOM 2216 O O . LEU A 1 258 ? -28.434 4.204 28.822 1.00 42.94 258 LEU A O 1
ATOM 2220 N N . PRO A 1 259 ? -26.810 4.712 30.306 1.00 49.78 259 PRO A N 1
ATOM 2221 C CA . PRO A 1 259 ? -27.676 4.603 31.481 1.00 49.78 259 PRO A CA 1
ATOM 2222 C C . PRO A 1 259 ? -29.010 5.334 31.277 1.00 49.78 259 PRO A C 1
ATOM 2224 O O . PRO A 1 259 ? -29.025 6.481 30.828 1.00 49.78 259 PRO A O 1
ATOM 2227 N N . LYS A 1 260 ? -30.118 4.651 31.613 1.00 54.38 260 LYS A N 1
ATOM 2228 C CA . LYS A 1 260 ? -31.475 5.218 31.642 1.00 54.38 260 LYS A CA 1
ATOM 2229 C C . LYS A 1 260 ? -31.410 6.532 32.420 1.00 54.38 260 LYS A C 1
ATOM 2231 O O . LYS A 1 260 ? -30.985 6.536 33.576 1.00 54.38 260 LYS A O 1
ATOM 2236 N N . THR A 1 261 ? -31.749 7.638 31.768 1.00 59.59 261 THR A N 1
ATOM 2237 C CA . THR A 1 261 ? -31.709 8.952 32.410 1.00 59.59 261 THR A CA 1
ATOM 2238 C C . THR A 1 261 ? -32.717 8.970 33.564 1.00 59.59 261 THR A C 1
ATOM 2240 O O . THR A 1 261 ? -33.670 8.184 33.611 1.00 59.59 261 THR A O 1
ATOM 2243 N N . LEU A 1 262 ? -32.531 9.903 34.491 1.00 67.94 262 LEU A N 1
ATOM 2244 C CA . LEU A 1 262 ? -33.455 10.111 35.602 1.00 67.94 262 LEU A CA 1
ATOM 2245 C C . LEU A 1 262 ? -34.662 10.980 35.197 1.00 67.94 262 LEU A C 1
ATOM 2247 O O . LEU A 1 262 ? -35.421 11.419 36.063 1.00 67.94 262 LEU A O 1
ATOM 2251 N N . PHE A 1 263 ? -34.860 11.236 33.896 1.00 74.31 263 PHE A N 1
ATOM 2252 C CA . PHE A 1 263 ? -35.950 12.065 33.395 1.00 74.31 263 PHE A CA 1
ATOM 2253 C C . PHE A 1 263 ? -37.306 11.387 33.637 1.00 74.31 263 PHE A C 1
ATOM 2255 O O . PHE A 1 263 ? -37.571 10.259 33.206 1.00 74.31 263 PHE A O 1
ATOM 2262 N N . GLY A 1 264 ? -38.163 12.102 34.359 1.00 72.75 264 GLY A N 1
ATOM 2263 C CA . GLY A 1 264 ? -39.420 11.634 34.930 1.00 72.75 264 GLY A CA 1
ATOM 2264 C C . GLY A 1 264 ? -39.309 11.064 36.348 1.00 72.75 264 GLY A C 1
ATOM 2265 O O . GLY A 1 264 ? -40.306 11.034 37.055 1.00 72.75 264 GLY A O 1
ATOM 2266 N N . LEU A 1 265 ? -38.119 10.659 36.805 1.00 76.94 265 LEU A N 1
ATOM 2267 C CA . LEU A 1 265 ? -37.961 9.934 38.075 1.00 76.94 265 LEU A CA 1
ATOM 2268 C C . LEU A 1 265 ? -37.499 10.817 39.237 1.00 76.94 265 LEU A C 1
ATOM 2270 O O . LEU A 1 265 ? -37.912 10.593 40.371 1.00 76.94 265 LEU A O 1
ATOM 2274 N N . VAL A 1 266 ? -36.641 11.806 38.974 1.00 79.62 266 VAL A N 1
ATOM 2275 C CA . VAL A 1 266 ? -36.021 12.630 40.024 1.00 79.62 266 VAL A CA 1
ATOM 2276 C C . VAL A 1 266 ? -36.336 14.108 39.815 1.00 79.62 266 VAL A C 1
ATOM 2278 O O . VAL A 1 266 ? -36.419 14.583 38.678 1.00 79.62 266 VAL A O 1
ATOM 2281 N N . ALA A 1 267 ? -36.518 14.827 40.925 1.00 77.50 267 ALA A N 1
ATOM 2282 C CA . ALA A 1 267 ? -36.688 16.273 40.925 1.00 77.50 267 ALA A CA 1
ATOM 2283 C C . ALA A 1 267 ? -35.409 16.983 40.451 1.00 77.50 267 ALA A C 1
ATOM 2285 O O . ALA A 1 267 ? -34.317 16.618 40.893 1.00 77.50 267 ALA A O 1
ATOM 2286 N N . PRO A 1 268 ? -35.503 18.004 39.583 1.00 78.44 268 PRO A N 1
ATOM 2287 C CA . PRO A 1 268 ? -34.359 18.842 39.256 1.00 78.44 268 PRO A CA 1
ATOM 2288 C C . PRO A 1 268 ? -33.867 19.553 40.524 1.00 78.44 268 PRO A C 1
ATOM 2290 O O . PRO A 1 268 ? -34.651 20.155 41.251 1.00 78.44 268 PRO A O 1
ATOM 2293 N N . SER A 1 269 ? -32.561 19.485 40.787 1.00 76.25 269 SER A N 1
ATOM 2294 C CA . SER A 1 269 ? -31.941 20.084 41.980 1.00 76.25 269 SER A CA 1
ATOM 2295 C C . SER A 1 269 ? -31.764 21.601 41.889 1.00 76.25 269 SER A C 1
ATOM 2297 O O . SER A 1 269 ? -31.646 22.271 42.909 1.00 76.25 269 SER A O 1
ATOM 2299 N N . LYS A 1 270 ? -31.723 22.144 40.669 1.00 82.06 270 LYS A N 1
ATOM 2300 C CA . LYS A 1 270 ? -31.614 23.578 40.381 1.00 82.06 270 LYS A CA 1
ATOM 2301 C C . LYS A 1 270 ? -32.981 24.103 39.957 1.00 82.06 270 LYS A C 1
ATOM 2303 O O . LYS A 1 270 ? -33.724 23.383 39.293 1.00 82.06 270 LYS A O 1
ATOM 2308 N N . GLU A 1 271 ? -33.312 25.327 40.348 1.00 83.50 271 GLU A N 1
ATOM 2309 C CA . GLU A 1 271 ? -34.561 25.987 39.968 1.00 83.50 271 GLU A CA 1
ATOM 2310 C C . GLU A 1 271 ? -34.477 26.566 38.552 1.00 83.50 271 GLU A C 1
ATOM 2312 O O . GLU A 1 271 ? -33.478 27.188 38.182 1.00 83.50 271 GLU A O 1
ATOM 2317 N N . PHE A 1 272 ? -35.523 26.346 37.752 1.00 84.25 272 PHE A N 1
ATOM 2318 C CA . PHE A 1 272 ? -35.617 26.843 36.386 1.00 84.25 272 PHE A CA 1
ATOM 2319 C C . PHE A 1 272 ? -36.936 27.569 36.172 1.00 84.25 272 PHE A C 1
ATOM 2321 O O . PHE A 1 272 ? -38.014 26.979 36.223 1.00 84.25 272 PHE A O 1
ATOM 2328 N N . ILE A 1 273 ? -36.825 28.859 35.873 1.00 86.00 273 ILE A N 1
ATOM 2329 C CA . ILE A 1 273 ? -37.952 29.727 35.556 1.00 86.00 273 ILE A CA 1
ATOM 2330 C C . ILE A 1 273 ? -37.824 30.120 34.087 1.00 86.00 273 ILE A C 1
ATOM 2332 O O . ILE A 1 273 ? -36.786 30.620 33.648 1.00 86.00 273 ILE A O 1
ATOM 2336 N N . TYR A 1 274 ? -38.867 29.839 33.314 1.00 84.56 274 TYR A N 1
ATOM 2337 C CA . TYR A 1 274 ? -39.034 30.382 31.978 1.00 84.56 274 TYR A CA 1
ATOM 2338 C C . TYR A 1 274 ? -39.563 31.804 32.111 1.00 84.56 274 TYR A C 1
ATOM 2340 O O . TYR A 1 274 ? -40.634 31.986 32.681 1.00 84.56 274 TYR A O 1
ATOM 2348 N N . TYR A 1 275 ? -38.825 32.779 31.585 1.00 83.94 275 TYR A N 1
ATOM 2349 C CA . TYR A 1 275 ? -39.278 34.165 31.504 1.00 83.94 275 TYR A CA 1
ATOM 2350 C C . TYR A 1 275 ? -39.834 34.426 30.102 1.00 83.94 275 TYR A C 1
ATOM 2352 O O . TYR A 1 275 ? -39.079 34.546 29.128 1.00 83.94 275 TYR A O 1
ATOM 2360 N N . GLY A 1 276 ? -41.158 34.428 29.992 1.00 81.06 276 GLY A N 1
ATOM 2361 C CA . GLY A 1 276 ? -41.887 34.608 28.748 1.00 81.06 276 GLY A CA 1
ATOM 2362 C C . GLY A 1 276 ? -42.031 36.087 28.413 1.00 81.06 276 GLY A C 1
ATOM 2363 O O . GLY A 1 276 ? -42.482 36.886 29.226 1.00 81.06 276 GLY A O 1
ATOM 2364 N N . LYS A 1 277 ? -41.678 36.482 27.186 1.00 78.81 277 LYS A N 1
ATOM 2365 C CA . LYS A 1 277 ? -42.103 37.794 26.674 1.00 78.81 277 LYS A CA 1
ATOM 2366 C C . LYS A 1 277 ? -43.568 37.695 26.238 1.00 78.81 277 LYS A C 1
ATOM 2368 O O . LYS A 1 277 ? -43.916 36.672 25.644 1.00 78.81 277 LYS A O 1
ATOM 2373 N N . PRO A 1 278 ? -44.405 38.728 26.450 1.00 79.50 278 PRO A N 1
ATOM 2374 C CA . PRO A 1 278 ? -45.780 38.733 25.958 1.00 79.50 278 PRO A CA 1
ATOM 2375 C C . PRO A 1 278 ? -45.838 38.315 24.479 1.00 79.50 278 PRO A C 1
ATOM 2377 O O . PRO A 1 278 ? -45.026 38.807 23.688 1.00 79.50 278 PRO A O 1
ATOM 2380 N N . PRO A 1 279 ? -46.737 37.389 24.095 1.00 78.81 279 PRO A N 1
ATOM 2381 C CA . PRO A 1 279 ? -47.927 36.924 24.824 1.00 78.81 279 PRO A CA 1
ATOM 2382 C C . PRO A 1 279 ? -47.711 35.729 25.782 1.00 78.81 279 PRO A C 1
ATOM 2384 O O . PRO A 1 279 ? -48.681 35.121 26.230 1.00 78.81 279 PRO A O 1
ATOM 2387 N N . PHE A 1 280 ? -46.470 35.355 26.093 1.00 85.69 280 PHE A N 1
ATOM 2388 C CA . PHE A 1 280 ? -46.161 34.202 26.946 1.00 85.69 280 PHE A CA 1
ATOM 2389 C C . PHE A 1 280 ? -46.049 34.586 28.424 1.00 85.69 280 PHE A C 1
ATOM 2391 O O . PHE A 1 280 ? -45.636 35.699 28.747 1.00 85.69 280 PHE A O 1
ATOM 2398 N N . LYS A 1 281 ? -46.406 33.658 29.315 1.00 86.12 281 LYS A N 1
ATOM 2399 C CA . LYS A 1 281 ? -46.282 33.813 30.770 1.00 86.12 281 LYS A CA 1
ATOM 2400 C C . LYS A 1 281 ? -44.926 33.348 31.279 1.00 86.12 281 LYS A C 1
ATOM 2402 O O . LYS A 1 281 ? -44.318 32.433 30.720 1.00 86.12 281 LYS A O 1
ATOM 2407 N N . ASP A 1 282 ? -44.522 33.927 32.403 1.00 88.19 282 ASP A N 1
ATOM 2408 C CA . ASP A 1 282 ? -43.439 33.386 33.211 1.00 88.19 282 ASP A CA 1
ATOM 2409 C C . ASP A 1 282 ? -43.913 32.108 33.907 1.00 88.19 282 ASP A C 1
ATOM 2411 O O . ASP A 1 282 ? -44.975 32.085 34.534 1.00 88.19 282 ASP A O 1
ATOM 2415 N N . VAL A 1 283 ? -43.141 31.029 33.786 1.00 90.12 283 VAL A N 1
ATOM 2416 C CA . VAL A 1 283 ? -43.512 29.711 34.314 1.00 90.12 283 VAL A CA 1
ATOM 2417 C C . VAL A 1 283 ? -42.333 29.084 35.040 1.00 90.12 283 VAL A C 1
ATOM 2419 O O . VAL A 1 283 ? -41.252 28.916 34.477 1.00 90.12 283 VAL A O 1
ATOM 2422 N N . ASN A 1 284 ? -42.551 28.671 36.289 1.00 92.00 284 ASN A N 1
ATOM 2423 C CA . ASN A 1 284 ? -41.589 27.855 37.021 1.00 92.00 284 ASN A CA 1
ATOM 2424 C C . ASN A 1 284 ? -41.635 26.412 36.489 1.00 92.00 284 ASN A C 1
ATOM 2426 O O . ASN A 1 284 ? -42.556 25.645 36.785 1.00 92.00 284 ASN A O 1
ATOM 2430 N N . ILE A 1 285 ? -40.639 26.050 35.679 1.00 89.06 285 ILE A N 1
ATOM 2431 C CA . ILE A 1 285 ? -40.556 24.756 34.993 1.00 89.06 285 ILE A CA 1
ATOM 2432 C C . ILE A 1 285 ? -40.472 23.618 36.013 1.00 89.06 285 ILE A C 1
ATOM 2434 O O . ILE A 1 285 ? -41.028 22.547 35.767 1.00 89.06 285 ILE A O 1
ATOM 2438 N N . ASN A 1 286 ? -39.827 23.834 37.163 1.00 89.94 286 ASN A N 1
ATOM 2439 C CA . ASN A 1 286 ? -39.689 22.809 38.197 1.00 89.94 286 ASN A CA 1
ATOM 2440 C C . ASN A 1 286 ? -41.051 22.396 38.746 1.00 89.94 286 ASN A C 1
ATOM 2442 O O . ASN A 1 286 ? -41.352 21.205 38.785 1.00 89.94 286 ASN A O 1
ATOM 2446 N N . HIS A 1 287 ? -41.893 23.377 39.075 1.00 91.81 287 HIS A N 1
ATOM 2447 C CA . HIS A 1 287 ? -43.230 23.126 39.604 1.00 91.81 287 HIS A CA 1
ATOM 2448 C C . HIS A 1 287 ? -44.112 22.372 38.597 1.00 91.81 287 HIS A C 1
ATOM 2450 O O . HIS A 1 287 ? -44.768 21.384 38.937 1.00 91.81 287 HIS A O 1
ATOM 2456 N N . VAL A 1 288 ? -44.078 22.778 37.323 1.00 91.56 288 VAL A N 1
ATOM 2457 C CA . VAL A 1 288 ? -44.820 22.079 36.260 1.00 91.56 288 VAL A CA 1
ATOM 2458 C C . VAL A 1 288 ? -44.272 20.666 36.038 1.00 91.56 288 VAL A C 1
ATOM 2460 O O . VAL A 1 288 ? -45.035 19.731 35.803 1.00 91.56 288 VAL A O 1
ATOM 2463 N N . TYR A 1 289 ? -42.960 20.476 36.164 1.00 90.44 289 TYR A N 1
ATOM 2464 C CA . TYR A 1 289 ? -42.318 19.170 36.060 1.00 90.44 289 TYR A CA 1
ATOM 2465 C C . TYR A 1 289 ? -42.635 18.245 37.250 1.00 90.44 289 TYR A C 1
ATOM 2467 O O . TYR A 1 289 ? -42.801 17.042 37.048 1.00 90.44 289 TYR A O 1
ATOM 2475 N N . ASP A 1 290 ? -42.772 18.765 38.475 1.00 89.69 290 ASP A N 1
ATOM 2476 C CA . ASP A 1 290 ? -43.301 18.014 39.627 1.00 89.69 290 ASP A CA 1
ATOM 2477 C C . ASP A 1 290 ? -44.742 17.540 39.360 1.00 89.69 290 ASP A C 1
ATOM 2479 O O . ASP A 1 290 ? -45.050 16.359 39.515 1.00 89.69 290 ASP A O 1
ATOM 2483 N N . LYS A 1 291 ? -45.615 18.427 38.868 1.00 90.62 291 LYS A N 1
ATOM 2484 C CA . LYS A 1 291 ? -47.007 18.089 38.514 1.00 90.62 291 LYS A CA 1
ATOM 2485 C C . LYS A 1 291 ? -47.080 17.047 37.390 1.00 90.62 291 LYS A C 1
ATOM 2487 O O . LYS A 1 291 ? -47.860 16.093 37.457 1.00 90.62 291 LYS A O 1
ATOM 2492 N N . TRP A 1 292 ? -46.239 17.197 36.369 1.00 92.12 292 TRP A N 1
ATOM 2493 C CA . TRP A 1 292 ? -46.150 16.250 35.262 1.00 92.12 292 TRP A CA 1
ATOM 2494 C C . TRP A 1 292 ? -45.674 14.876 35.724 1.00 92.12 292 TRP A C 1
ATOM 2496 O O . TRP A 1 292 ? -46.251 13.869 35.327 1.00 92.12 292 TRP A O 1
ATOM 2506 N N . ARG A 1 293 ? -44.652 14.797 36.587 1.00 86.56 293 ARG A N 1
ATOM 2507 C CA . ARG A 1 293 ? -44.086 13.494 36.962 1.00 86.56 293 ARG A CA 1
ATOM 2508 C C . ARG A 1 293 ? -45.062 12.619 37.745 1.00 86.56 293 ARG A C 1
ATOM 2510 O O . ARG A 1 293 ? -45.018 11.402 37.636 1.00 86.56 293 ARG A O 1
ATOM 2517 N N . VAL A 1 294 ? -45.932 13.234 38.542 1.00 85.88 294 VAL A N 1
ATOM 2518 C CA . VAL A 1 294 ? -46.936 12.500 39.325 1.00 85.88 294 VAL A CA 1
ATOM 2519 C C . VAL A 1 294 ? -48.050 11.962 38.420 1.00 85.88 294 VAL A C 1
ATOM 2521 O O . VAL A 1 294 ? -48.654 10.938 38.720 1.00 85.88 294 VAL A O 1
ATOM 2524 N N . THR A 1 295 ? -48.307 12.627 37.290 1.00 83.00 295 THR A N 1
ATOM 2525 C CA . THR A 1 295 ? -49.410 12.295 36.373 1.00 83.00 295 THR A CA 1
ATOM 2526 C C . THR A 1 295 ? -48.973 11.467 35.160 1.00 83.00 295 THR A C 1
ATOM 2528 O O . THR A 1 295 ? -49.784 10.751 34.569 1.00 83.00 295 THR A O 1
ATOM 2531 N N . ALA A 1 296 ? -47.698 11.522 34.779 1.00 81.56 296 ALA A N 1
ATOM 2532 C CA . ALA A 1 296 ? -47.178 10.854 33.597 1.00 81.56 296 ALA A CA 1
ATOM 2533 C C . ALA A 1 296 ? -46.874 9.367 33.844 1.00 81.56 296 ALA A C 1
ATOM 2535 O O . ALA A 1 296 ? -46.164 8.991 34.773 1.00 81.56 296 ALA A O 1
ATOM 2536 N N . ARG A 1 297 ? -47.332 8.497 32.935 1.00 77.44 297 ARG A N 1
ATOM 2537 C CA . ARG A 1 297 ? -46.848 7.110 32.853 1.00 77.44 297 ARG A CA 1
ATOM 2538 C C . ARG A 1 297 ? -45.511 7.079 32.106 1.00 77.44 297 ARG A C 1
ATOM 2540 O O . ARG A 1 297 ? -45.447 7.446 30.928 1.00 77.44 297 ARG A O 1
ATOM 2547 N N . PHE A 1 298 ? -44.448 6.625 32.768 1.00 74.19 298 PHE A N 1
ATOM 2548 C CA . PHE A 1 298 ? -43.077 6.633 32.235 1.00 74.19 298 PHE A CA 1
ATOM 2549 C C . PHE A 1 298 ? -42.757 5.438 31.330 1.00 74.19 298 PHE A C 1
ATOM 2551 O O . PHE A 1 298 ? -41.850 4.656 31.600 1.00 74.19 298 PHE A O 1
ATOM 2558 N N . THR A 1 299 ? -43.486 5.311 30.224 1.00 70.12 299 THR A N 1
ATOM 2559 C CA . THR A 1 299 ? -43.222 4.311 29.178 1.00 70.12 299 THR A CA 1
ATOM 2560 C C . THR A 1 299 ? -42.619 4.985 27.943 1.00 70.12 299 THR A C 1
ATOM 2562 O O . THR A 1 299 ? -43.175 5.985 27.482 1.00 70.12 299 THR A O 1
ATOM 2565 N N . GLY A 1 300 ? -41.544 4.431 27.374 1.00 70.62 300 GLY A N 1
ATOM 2566 C CA . GLY A 1 300 ? -40.929 4.913 26.127 1.00 70.62 300 GLY A CA 1
ATOM 2567 C C . GLY A 1 300 ? -39.520 5.500 26.283 1.00 70.62 300 GLY A C 1
ATOM 2568 O O . GLY A 1 300 ? -38.994 5.623 27.393 1.00 70.62 300 GLY A O 1
ATOM 2569 N N . TYR A 1 301 ? -38.903 5.842 25.148 1.00 76.56 301 TYR A N 1
ATOM 2570 C CA . TYR A 1 301 ? -37.553 6.414 25.082 1.00 76.56 301 TYR A CA 1
ATOM 2571 C C . TYR A 1 301 ? -37.514 7.868 25.581 1.00 76.56 301 TYR A C 1
ATOM 2573 O O . TYR A 1 301 ? -38.525 8.565 25.632 1.00 76.56 301 TYR A O 1
ATOM 2581 N N . GLU A 1 302 ? -36.322 8.351 25.921 1.00 74.19 302 GLU A N 1
ATOM 2582 C CA . GLU A 1 302 ? -36.088 9.680 26.506 1.00 74.19 302 GLU A CA 1
ATOM 2583 C C . GLU A 1 302 ? -36.650 10.844 25.696 1.00 74.19 302 GLU A C 1
ATOM 2585 O O . GLU A 1 302 ? -37.280 11.748 26.241 1.00 74.19 302 GLU A O 1
ATOM 2590 N N . GLU A 1 303 ? -36.482 10.793 24.380 1.00 71.81 303 GLU A N 1
ATOM 2591 C CA . GLU A 1 303 ? -37.022 11.809 23.481 1.00 71.81 303 GLU A CA 1
ATOM 2592 C C . GLU A 1 303 ? -38.552 11.846 23.539 1.00 71.81 303 GLU A C 1
ATOM 2594 O O . GLU A 1 303 ? -39.138 12.923 23.565 1.00 71.81 303 GLU A O 1
ATOM 2599 N N . GLN A 1 304 ? -39.208 10.690 23.679 1.00 75.56 304 GLN A N 1
ATOM 2600 C CA . GLN A 1 304 ? -40.666 10.615 23.798 1.00 75.56 304 GLN A CA 1
ATOM 2601 C C . GLN A 1 304 ? -41.154 11.196 25.125 1.00 75.56 304 GLN A C 1
ATOM 2603 O O . GLN A 1 304 ? -42.155 11.914 25.153 1.00 75.56 304 GLN A O 1
ATOM 2608 N N . LYS A 1 305 ? -40.442 10.929 26.227 1.00 82.12 305 LYS A N 1
ATOM 2609 C CA . LYS A 1 305 ? -40.744 11.537 27.529 1.00 82.12 305 LYS A CA 1
ATOM 2610 C C . LYS A 1 305 ? -40.587 13.056 27.473 1.00 82.12 305 LYS A C 1
ATOM 2612 O O . LYS A 1 305 ? -41.460 13.771 27.955 1.00 82.12 305 LYS A O 1
ATOM 2617 N N . LEU A 1 306 ? -39.510 13.543 26.853 1.00 80.94 306 LEU A N 1
ATOM 2618 C CA . LEU A 1 306 ? -39.255 14.972 26.691 1.00 80.94 306 LEU A CA 1
ATOM 2619 C C . LEU A 1 306 ? -40.333 15.640 25.830 1.00 80.94 306 LEU A C 1
ATOM 2621 O O . LEU A 1 306 ? -40.861 16.674 26.224 1.00 80.94 306 LEU A O 1
ATOM 2625 N N . CYS A 1 307 ? -40.714 15.034 24.703 1.00 77.69 307 CYS A N 1
ATOM 2626 C CA . CYS A 1 307 ? -41.808 15.526 23.867 1.00 77.69 307 CYS A CA 1
ATOM 2627 C C . CYS A 1 307 ? -43.122 15.601 24.654 1.00 77.69 307 CYS A C 1
ATOM 2629 O O . CYS A 1 307 ? -43.789 16.631 24.629 1.00 77.69 307 CYS A O 1
ATOM 2631 N N . ARG A 1 308 ? -43.472 14.553 25.413 1.00 83.44 308 ARG A N 1
ATOM 2632 C CA . ARG A 1 308 ? -44.674 14.553 26.264 1.00 83.44 308 ARG A CA 1
ATOM 2633 C C . ARG A 1 308 ? -44.634 15.647 27.329 1.00 83.44 308 ARG A C 1
ATOM 2635 O O . ARG A 1 308 ? -45.657 16.279 27.567 1.00 83.44 308 ARG A O 1
ATOM 2642 N N . PHE A 1 309 ? -43.475 15.892 27.939 1.00 88.19 309 PHE A N 1
ATOM 2643 C CA . PHE A 1 309 ? -43.324 16.983 28.899 1.00 88.19 309 PHE A CA 1
ATOM 2644 C C . PHE A 1 309 ? -43.467 18.362 28.238 1.00 88.19 309 PHE A C 1
ATOM 2646 O O . PHE A 1 309 ? -44.147 19.228 28.779 1.00 88.19 309 PHE A O 1
ATOM 2653 N N . ILE A 1 310 ? -42.898 18.557 27.044 1.00 84.75 310 ILE A N 1
ATOM 2654 C CA . ILE A 1 310 ? -43.052 19.805 26.279 1.00 84.75 310 ILE A CA 1
ATOM 2655 C C . ILE A 1 310 ? -44.531 20.054 25.957 1.00 84.75 310 ILE A C 1
ATOM 2657 O O . ILE A 1 310 ? -45.036 21.149 26.183 1.00 84.75 310 ILE A O 1
ATOM 2661 N N . HIS A 1 311 ? -45.259 19.032 25.509 1.00 83.38 311 HIS A N 1
ATOM 2662 C CA . HIS A 1 311 ? -46.702 19.153 25.289 1.00 83.38 311 HIS A CA 1
ATOM 2663 C C . HIS A 1 311 ? -47.479 19.475 26.568 1.00 83.38 311 HIS A C 1
ATOM 2665 O O . HIS A 1 311 ? -48.475 20.186 26.504 1.00 83.38 311 HIS A O 1
ATOM 2671 N N . PHE A 1 312 ? -47.017 18.987 27.718 1.00 88.56 312 PHE A N 1
ATOM 2672 C CA . PHE A 1 312 ? -47.646 19.258 29.005 1.00 88.56 312 PHE A CA 1
ATOM 2673 C C . PHE A 1 312 ? -47.419 20.693 29.499 1.00 88.56 312 PHE A C 1
ATOM 2675 O O . PHE A 1 312 ? -48.319 21.271 30.096 1.00 88.56 312 PHE A O 1
ATOM 2682 N N . ILE A 1 313 ? -46.242 21.280 29.253 1.00 89.88 313 ILE A N 1
ATOM 2683 C CA . ILE A 1 313 ? -45.919 22.641 29.712 1.00 89.88 313 ILE A CA 1
ATOM 2684 C C . ILE A 1 313 ? -46.434 23.738 28.768 1.00 89.88 313 ILE A C 1
ATOM 2686 O O . ILE A 1 313 ? -46.670 24.858 29.212 1.00 89.88 313 ILE A O 1
ATOM 2690 N N . LEU A 1 314 ? -46.639 23.445 27.479 1.00 84.75 314 LEU A N 1
ATOM 2691 C CA . LEU A 1 314 ? -47.080 24.443 26.493 1.00 84.75 314 LEU A CA 1
ATOM 2692 C C . LEU A 1 314 ? -48.364 25.203 26.898 1.00 84.75 314 LEU A C 1
ATOM 2694 O O . LEU A 1 314 ? -48.346 26.430 26.814 1.00 84.75 314 LEU A O 1
ATOM 2698 N N . PRO A 1 315 ? -49.436 24.555 27.396 1.00 87.44 315 PRO A N 1
ATOM 2699 C CA . PRO A 1 315 ? -50.641 25.260 27.845 1.00 87.44 315 PRO A CA 1
ATOM 2700 C C . PRO A 1 315 ? -50.426 26.174 29.058 1.00 87.44 315 PRO A C 1
ATOM 2702 O O . PRO A 1 315 ? -51.175 27.125 29.243 1.00 87.44 315 PRO A O 1
ATOM 2705 N N . GLU A 1 316 ? -49.418 25.901 29.891 1.00 88.38 316 GLU A N 1
ATOM 2706 C CA . GLU A 1 316 ? -49.096 26.737 31.058 1.00 88.38 316 GLU A CA 1
ATOM 2707 C C . GLU A 1 316 ? -48.344 28.015 30.631 1.00 88.38 316 GLU A C 1
ATOM 2709 O O . GLU A 1 316 ? -48.448 29.058 31.276 1.00 88.38 316 GLU A O 1
ATOM 2714 N N . ILE A 1 317 ? -47.601 27.950 29.519 1.00 86.50 317 ILE A N 1
ATOM 2715 C CA . ILE A 1 317 ? -46.783 29.057 28.998 1.00 86.50 317 ILE A CA 1
ATOM 2716 C C . ILE A 1 317 ? -47.586 29.977 28.077 1.00 86.50 317 ILE A C 1
ATOM 2718 O O . ILE A 1 317 ? -47.367 31.192 28.059 1.00 86.50 317 ILE A O 1
ATOM 2722 N N . VAL A 1 318 ? -48.498 29.412 27.291 1.00 85.69 318 VAL A N 1
ATOM 2723 C CA . VAL A 1 318 ? -49.217 30.140 26.248 1.00 85.69 318 VAL A CA 1
ATOM 2724 C C . VAL A 1 318 ? -50.591 30.582 26.749 1.00 85.69 318 VAL A C 1
ATOM 2726 O O . VAL A 1 318 ? -51.389 29.766 27.194 1.00 85.69 318 VAL A O 1
ATOM 2729 N N . LEU A 1 319 ? -50.886 31.882 26.641 1.00 80.88 319 LEU A N 1
ATOM 2730 C CA . LEU A 1 319 ? -52.185 32.451 27.017 1.00 80.88 319 LEU A CA 1
ATOM 2731 C C . LEU A 1 319 ? -53.323 32.064 26.062 1.00 80.88 319 LEU A C 1
ATOM 2733 O O . LEU A 1 319 ? -54.398 31.692 26.526 1.00 80.88 319 LEU A O 1
ATOM 2737 N N . ASN A 1 320 ? -53.084 32.138 24.749 1.00 83.06 320 ASN A N 1
ATOM 2738 C CA . ASN A 1 320 ? -54.046 31.739 23.723 1.00 83.06 320 ASN A CA 1
ATOM 2739 C C . ASN A 1 320 ? -53.539 30.486 23.004 1.00 83.06 320 ASN A C 1
ATOM 2741 O O . ASN A 1 320 ? -52.411 30.505 22.524 1.00 83.06 320 ASN A O 1
ATOM 2745 N N . PRO A 1 321 ? -54.337 29.422 22.846 1.00 79.19 321 PRO A N 1
ATOM 2746 C CA . PRO A 1 321 ? -53.887 28.185 22.201 1.00 79.19 321 PRO A CA 1
ATOM 2747 C C . PRO A 1 321 ? -53.353 28.407 20.777 1.00 79.19 321 PRO A C 1
ATOM 2749 O O . PRO A 1 321 ? -52.426 27.712 20.362 1.00 79.19 321 PRO A O 1
ATOM 2752 N N . ASP A 1 322 ? -53.853 29.425 20.073 1.00 77.38 322 ASP A N 1
ATOM 2753 C CA . ASP A 1 322 ? -53.340 29.824 18.764 1.00 77.38 322 ASP A CA 1
ATOM 2754 C C . ASP A 1 322 ? -51.888 30.311 18.846 1.00 77.38 322 ASP A C 1
ATOM 2756 O O . ASP A 1 322 ? -51.090 30.011 17.978 1.00 77.38 322 ASP A O 1
ATOM 2760 N N . ASP A 1 323 ? -51.441 30.950 19.924 1.00 76.50 323 ASP A N 1
ATOM 2761 C CA . ASP A 1 323 ? -50.049 31.403 20.041 1.00 76.50 323 ASP A CA 1
ATOM 2762 C C . ASP A 1 323 ? -49.041 30.246 20.228 1.00 76.50 323 ASP A C 1
ATOM 2764 O O . ASP A 1 323 ? -47.828 30.463 20.149 1.00 76.50 323 ASP A O 1
ATOM 2768 N N . ALA A 1 324 ? -49.503 29.000 20.407 1.00 71.56 324 ALA A N 1
ATOM 2769 C CA . ALA A 1 324 ? -48.631 27.835 20.561 1.00 71.56 324 ALA A CA 1
ATOM 2770 C C . ALA A 1 324 ? -47.774 27.577 19.312 1.00 71.56 324 ALA A C 1
ATOM 2772 O O . ALA A 1 324 ? -46.602 27.211 19.443 1.00 71.56 324 ALA A O 1
ATOM 2773 N N . TYR A 1 325 ? -48.297 27.852 18.105 1.00 66.88 325 TYR A N 1
ATOM 2774 C CA . TYR A 1 325 ? -47.509 27.696 16.875 1.00 66.88 325 TYR A CA 1
ATOM 2775 C C . TYR A 1 325 ? -46.327 28.678 16.821 1.00 66.88 325 TYR A C 1
ATOM 2777 O O . TYR A 1 325 ? -45.292 28.371 16.227 1.00 66.88 325 TYR A O 1
ATOM 2785 N N . LYS A 1 326 ? -46.427 29.838 17.487 1.00 66.38 326 LYS A N 1
ATOM 2786 C CA . LYS A 1 326 ? -45.345 30.837 17.543 1.00 66.38 326 LYS A CA 1
ATOM 2787 C C . LYS A 1 326 ? -44.149 30.351 18.368 1.00 66.38 326 LYS A C 1
ATOM 2789 O O . LYS A 1 326 ? -43.033 30.807 18.134 1.00 66.38 326 LYS A O 1
ATOM 2794 N N . ILE A 1 327 ? -44.360 29.401 19.286 1.00 63.88 327 ILE A N 1
ATOM 2795 C CA . ILE A 1 327 ? -43.291 28.743 20.055 1.00 63.88 327 ILE A CA 1
ATOM 2796 C C . ILE A 1 327 ? -42.657 27.587 19.263 1.00 63.88 327 ILE A C 1
ATOM 2798 O O . ILE A 1 327 ? -41.475 27.298 19.443 1.00 63.88 327 ILE A O 1
ATOM 2802 N N . THR A 1 328 ? -43.407 26.906 18.388 1.00 55.56 328 THR A N 1
ATOM 2803 C CA . THR A 1 328 ? -42.969 25.642 17.763 1.00 55.56 328 THR A CA 1
ATOM 2804 C C . THR A 1 328 ? -42.389 25.773 16.351 1.00 55.56 328 THR A C 1
ATOM 2806 O O . THR A 1 328 ? -41.699 24.859 15.897 1.00 55.56 328 THR A O 1
ATOM 2809 N N . VAL A 1 329 ? -42.631 26.874 15.631 1.00 44.91 329 VAL A N 1
ATOM 2810 C CA . VAL A 1 329 ? -42.186 27.031 14.233 1.00 44.91 329 VAL A CA 1
ATOM 2811 C C . VAL A 1 329 ? -40.783 27.655 14.162 1.00 44.91 329 VAL A C 1
ATOM 2813 O O . VAL A 1 329 ? -40.563 28.791 14.577 1.00 44.91 329 VAL A O 1
ATOM 2816 N N . ARG A 1 330 ? -39.816 26.934 13.572 1.00 46.59 330 ARG A N 1
ATOM 2817 C CA . ARG A 1 330 ? -38.509 27.494 13.174 1.00 46.59 330 ARG A CA 1
ATOM 2818 C C . ARG A 1 330 ? -38.701 28.445 11.989 1.00 46.59 330 ARG A C 1
ATOM 2820 O O . ARG A 1 330 ? -38.619 28.021 10.840 1.00 46.59 330 ARG A O 1
ATOM 2827 N N . VAL A 1 331 ? -38.888 29.735 12.248 1.00 39.25 331 VAL A N 1
ATOM 2828 C CA . VAL A 1 331 ? -38.710 30.754 11.206 1.00 39.25 331 VAL A CA 1
ATOM 2829 C C . VAL A 1 331 ? -37.243 31.180 11.213 1.00 39.25 331 VAL A C 1
ATOM 2831 O O . VAL A 1 331 ? -36.732 31.699 12.205 1.00 39.25 331 VAL A O 1
ATOM 2834 N N . ARG A 1 332 ? -36.530 30.917 10.110 1.00 45.44 332 ARG A N 1
ATOM 2835 C CA . ARG A 1 332 ? -35.167 31.413 9.861 1.00 45.44 332 ARG A CA 1
ATOM 2836 C C . ARG A 1 332 ? -35.197 32.939 9.706 1.00 45.44 332 ARG A C 1
ATOM 2838 O O . ARG A 1 332 ? -35.143 33.426 8.590 1.00 45.44 332 ARG A O 1
ATOM 2845 N N . ALA A 1 333 ? -35.305 33.675 10.808 1.00 44.41 333 ALA A N 1
ATOM 2846 C CA . ALA A 1 333 ? -34.811 35.044 10.965 1.00 44.41 333 ALA A CA 1
ATOM 2847 C C . ALA A 1 333 ? -35.194 35.590 12.352 1.00 44.41 333 ALA A C 1
ATOM 2849 O O . ALA A 1 333 ? -36.339 35.932 12.619 1.00 44.41 333 ALA A O 1
ATOM 2850 N N . ARG A 1 334 ? -34.183 35.717 13.215 1.00 45.78 334 ARG A N 1
ATOM 2851 C CA . ARG A 1 334 ? -34.061 36.699 14.313 1.00 45.78 334 ARG A CA 1
ATOM 2852 C C . ARG A 1 334 ? -35.060 36.711 15.487 1.00 45.78 334 ARG A C 1
ATOM 2854 O O . ARG A 1 334 ? -34.873 37.550 16.359 1.00 45.78 334 ARG A O 1
ATOM 2861 N N . TYR A 1 335 ? -35.981 35.756 15.631 1.00 44.03 335 TYR A N 1
ATOM 2862 C CA . TYR A 1 335 ? -36.741 35.580 16.885 1.00 44.03 335 TYR A CA 1
ATOM 2863 C C . TYR A 1 335 ? -36.865 34.100 17.274 1.00 44.03 335 TYR A C 1
ATOM 2865 O O . TYR A 1 335 ? -37.719 33.371 16.781 1.00 44.03 335 TYR A O 1
ATOM 2873 N N . ASN A 1 336 ? -35.992 33.642 18.176 1.00 43.91 336 ASN A N 1
ATOM 2874 C CA . ASN A 1 336 ? -35.996 32.267 18.681 1.00 43.91 336 ASN A CA 1
ATOM 2875 C C . ASN A 1 336 ? -36.885 32.161 19.933 1.00 43.91 336 ASN A C 1
ATOM 2877 O O . ASN A 1 336 ? -36.370 32.017 21.036 1.00 43.91 336 ASN A O 1
ATOM 2881 N N . HIS A 1 337 ? -38.212 32.201 19.784 1.00 49.34 337 HIS A N 1
ATOM 2882 C CA . HIS A 1 337 ? -39.148 31.881 20.881 1.00 49.34 337 HIS A CA 1
ATOM 2883 C C . HIS A 1 337 ? -39.343 30.369 21.081 1.00 49.34 337 HIS A C 1
ATOM 2885 O O . HIS A 1 337 ? -40.341 29.935 21.647 1.00 49.34 337 HIS A O 1
ATOM 2891 N N . LEU A 1 338 ? -38.389 29.554 20.624 1.00 54.59 338 LEU A N 1
ATOM 2892 C CA . LEU A 1 338 ? -38.395 28.121 20.887 1.00 54.59 338 LEU A CA 1
ATOM 2893 C C . LEU A 1 338 ? -38.307 27.902 22.396 1.00 54.59 338 LEU A C 1
ATOM 2895 O O . LEU A 1 338 ? -37.473 28.526 23.058 1.00 54.59 338 LEU A O 1
ATOM 2899 N N . LEU A 1 339 ? -39.103 26.968 22.923 1.00 58.12 339 LEU A N 1
ATOM 2900 C CA . LEU A 1 339 ? -38.920 26.438 24.274 1.00 58.12 339 LEU A CA 1
ATOM 2901 C C . LEU A 1 339 ? -37.622 25.615 24.325 1.00 58.12 339 LEU A C 1
ATOM 2903 O O . LEU A 1 339 ? -37.597 24.384 24.367 1.00 58.12 339 LEU A O 1
ATOM 2907 N N . GLY A 1 340 ? -36.494 26.310 24.227 1.00 55.69 340 GLY A N 1
ATOM 2908 C CA . GLY A 1 340 ? -35.178 25.748 24.406 1.00 55.69 340 GLY A CA 1
ATOM 2909 C C . GLY A 1 340 ? -35.015 25.453 25.880 1.00 55.69 340 GLY A C 1
ATOM 2910 O O . GLY A 1 340 ? -34.643 26.334 26.645 1.00 55.69 340 GLY A O 1
ATOM 2911 N N . MET A 1 341 ? -35.298 24.215 26.282 1.00 58.91 341 MET A N 1
ATOM 2912 C CA . MET A 1 341 ? -34.989 23.769 27.638 1.00 58.91 341 MET A CA 1
ATOM 2913 C C . MET A 1 341 ? -33.504 24.060 27.905 1.00 58.91 341 MET A C 1
ATOM 2915 O O . MET A 1 341 ? -32.677 23.579 27.112 1.00 58.91 341 MET A O 1
ATOM 2919 N N . PRO A 1 342 ? -33.162 24.860 28.940 1.00 58.09 342 PRO A N 1
ATOM 2920 C CA . PRO A 1 342 ? -31.790 25.270 29.202 1.00 58.09 342 PRO A CA 1
ATOM 2921 C C . PRO A 1 342 ? -30.859 24.061 29.192 1.00 58.09 342 PRO A C 1
ATOM 2923 O O . PRO A 1 342 ? -31.211 23.000 29.713 1.00 58.09 342 PRO A O 1
ATOM 2926 N N . ASN A 1 343 ? -29.678 24.194 28.584 1.00 57.03 343 ASN A N 1
ATOM 2927 C CA . ASN A 1 343 ? -28.723 23.083 28.522 1.00 57.03 343 ASN A CA 1
ATOM 2928 C C . ASN A 1 343 ? -28.354 22.592 29.926 1.00 57.03 343 ASN A C 1
ATOM 2930 O O . ASN A 1 343 ? -28.210 21.392 30.120 1.00 57.03 343 ASN A O 1
ATOM 2934 N N . ASP A 1 344 ? -28.340 23.493 30.906 1.00 53.81 344 ASP A N 1
ATOM 2935 C CA . ASP A 1 344 ? -28.223 23.198 32.331 1.00 53.81 344 ASP A CA 1
ATOM 2936 C C . ASP A 1 344 ? -29.354 22.299 32.846 1.00 53.81 344 ASP A C 1
ATOM 2938 O O . ASP A 1 344 ? -29.087 21.332 33.549 1.00 53.81 344 ASP A O 1
ATOM 2942 N N . PHE A 1 345 ? -30.612 22.562 32.472 1.00 61.75 345 PHE A N 1
ATOM 2943 C CA . PHE A 1 345 ? -31.749 21.712 32.847 1.00 61.75 345 PHE A CA 1
ATOM 2944 C C . PHE A 1 345 ? -31.609 20.327 32.221 1.00 61.75 345 PHE A C 1
ATOM 2946 O O . PHE A 1 345 ? -31.757 19.308 32.890 1.00 61.75 345 PHE A O 1
ATOM 2953 N N . LYS A 1 346 ? -31.236 20.279 30.937 1.00 61.69 346 LYS A N 1
ATOM 2954 C CA . LYS A 1 346 ? -30.962 19.019 30.236 1.00 61.69 346 LYS A CA 1
ATOM 2955 C C . LYS A 1 346 ? -29.793 18.262 30.866 1.00 61.69 346 LYS A C 1
ATOM 2957 O O . LYS A 1 346 ? -29.869 17.045 30.959 1.00 61.69 346 LYS A O 1
ATOM 2962 N N . ALA A 1 347 ? -28.739 18.949 31.300 1.00 59.53 347 ALA A N 1
ATOM 2963 C CA . ALA A 1 347 ? -27.548 18.354 31.902 1.00 59.53 347 ALA A CA 1
ATOM 2964 C C . ALA A 1 347 ? -27.817 17.828 33.319 1.00 59.53 347 ALA A C 1
ATOM 2966 O O . ALA A 1 347 ? -27.418 16.711 33.642 1.00 59.53 347 ALA A O 1
ATOM 2967 N N . VAL A 1 348 ? -28.562 18.586 34.131 1.00 58.38 348 VAL A N 1
ATOM 2968 C CA . VAL A 1 348 ? -29.019 18.160 35.465 1.00 58.38 348 VAL A CA 1
ATOM 2969 C C . VAL A 1 348 ? -29.890 16.903 35.363 1.00 58.38 348 VAL A C 1
ATOM 2971 O O . VAL A 1 348 ? -29.795 16.022 36.212 1.00 58.38 348 VAL A O 1
ATOM 2974 N N . LEU A 1 349 ? -30.680 16.770 34.294 1.00 55.44 349 LEU A N 1
ATOM 2975 C CA . LEU A 1 349 ? -31.586 15.634 34.096 1.00 55.44 349 LEU A CA 1
ATOM 2976 C C . LEU A 1 349 ? -30.966 14.438 33.355 1.00 55.44 349 LEU A C 1
ATOM 2978 O O . LEU A 1 349 ? -31.383 13.300 33.574 1.00 55.44 349 LEU A O 1
ATOM 2982 N N . LYS A 1 350 ? -29.962 14.665 32.501 1.00 54.53 350 LYS A N 1
ATOM 2983 C CA . LYS A 1 350 ? -29.227 13.605 31.785 1.00 54.53 350 LYS A CA 1
ATOM 2984 C C . LYS A 1 350 ? -28.070 13.003 32.588 1.00 54.53 350 LYS A C 1
ATOM 2986 O O . LYS A 1 350 ? -27.499 12.000 32.165 1.00 54.53 350 LYS A O 1
ATOM 2991 N N . GLY A 1 351 ? -27.756 13.560 33.757 1.00 49.81 351 GLY A N 1
ATOM 2992 C CA . GLY A 1 351 ? -26.607 13.148 34.556 1.00 49.81 351 GLY A CA 1
ATOM 2993 C C . GLY A 1 351 ? -25.268 13.586 33.934 1.00 49.81 351 GLY A C 1
ATOM 2994 O O . GLY A 1 351 ? -25.207 13.987 32.770 1.00 49.81 351 GLY A O 1
ATOM 2995 N N . PRO A 1 352 ? -24.162 13.519 34.696 1.00 42.81 352 PRO A N 1
ATOM 2996 C CA . PRO A 1 352 ? -22.902 14.207 34.383 1.00 42.81 352 PRO A CA 1
ATOM 2997 C C . PRO A 1 352 ? -22.092 13.656 33.188 1.00 42.81 352 PRO A C 1
ATOM 2999 O O . PRO A 1 352 ? -20.936 14.026 33.020 1.00 42.81 352 PRO A O 1
ATOM 3002 N N . LEU A 1 353 ? -22.651 12.796 32.330 1.00 47.16 353 LEU A N 1
ATOM 3003 C CA . LEU A 1 353 ? -21.883 12.097 31.286 1.00 47.16 353 LEU A CA 1
ATOM 3004 C C . LEU A 1 353 ? -22.045 12.640 29.855 1.00 47.16 353 LEU A C 1
ATOM 3006 O O . LEU A 1 353 ? -21.356 12.159 28.958 1.00 47.16 353 LEU A O 1
ATOM 3010 N N . ASP A 1 354 ? -22.866 13.669 29.622 1.00 51.31 354 ASP A N 1
ATOM 3011 C CA . ASP A 1 354 ? -23.089 14.208 28.265 1.00 51.31 354 ASP A CA 1
ATOM 3012 C C . ASP A 1 354 ? -22.343 15.521 27.950 1.00 51.31 354 ASP A C 1
ATOM 3014 O O . ASP A 1 354 ? -22.385 15.981 26.806 1.00 51.31 354 ASP A O 1
ATOM 3018 N N . LEU A 1 355 ? -21.568 16.094 28.884 1.00 44.38 355 LEU A N 1
ATOM 3019 C CA . LEU A 1 355 ? -20.732 17.272 28.585 1.00 44.38 355 LEU A CA 1
ATOM 3020 C C . LEU A 1 355 ? -19.671 16.955 27.507 1.00 44.38 355 LEU A C 1
ATOM 3022 O O . LEU A 1 355 ? -19.370 17.790 26.658 1.00 44.38 355 LEU A O 1
ATOM 3026 N N . ILE A 1 356 ? -19.201 15.703 27.452 1.00 45.19 356 ILE A N 1
ATOM 3027 C CA . ILE A 1 356 ? -18.238 15.209 26.452 1.00 45.19 356 ILE A CA 1
ATOM 3028 C C . ILE A 1 356 ? -18.889 15.045 25.066 1.00 45.19 356 ILE A C 1
ATOM 3030 O O . ILE A 1 356 ? -18.234 15.226 24.040 1.00 45.19 356 ILE A O 1
ATOM 3034 N N . ARG A 1 357 ? -20.197 14.771 24.998 1.00 47.81 357 ARG A N 1
ATOM 3035 C CA . ARG A 1 357 ? -20.926 14.676 23.723 1.00 47.81 357 ARG A CA 1
ATOM 3036 C C . ARG A 1 357 ? -21.428 16.011 23.215 1.00 47.81 357 ARG A C 1
ATOM 3038 O O . ARG A 1 357 ? -21.471 16.193 22.005 1.00 47.81 357 ARG A O 1
ATOM 3045 N N . ILE A 1 358 ? -21.744 16.952 24.101 1.00 47.59 358 ILE A N 1
ATOM 3046 C CA . ILE A 1 358 ? -22.051 18.329 23.709 1.00 47.59 358 ILE A CA 1
ATOM 3047 C C . ILE A 1 358 ? -20.776 19.028 23.222 1.00 47.59 358 ILE A C 1
ATOM 3049 O O . ILE A 1 358 ? -20.844 19.703 22.206 1.00 47.59 358 ILE A O 1
ATOM 3053 N N . LEU A 1 359 ? -19.604 18.779 23.820 1.00 48.47 359 LEU A N 1
ATOM 3054 C CA . LEU A 1 359 ? -18.318 19.239 23.272 1.00 48.47 359 LEU A CA 1
ATOM 3055 C C . LEU A 1 359 ? -17.947 18.532 21.955 1.00 48.47 359 LEU A C 1
ATOM 3057 O O . LEU A 1 359 ? -17.426 19.171 21.047 1.00 48.47 359 LEU A O 1
ATOM 3061 N N . GLY A 1 360 ? -18.281 17.247 21.800 1.00 46.09 360 GLY A N 1
ATOM 3062 C CA . GLY A 1 360 ? -18.078 16.511 20.546 1.00 46.09 360 GLY A CA 1
ATOM 3063 C C . GLY A 1 360 ? -19.016 16.938 19.408 1.00 46.09 360 GLY A C 1
ATOM 3064 O O . GLY A 1 360 ? -18.593 17.008 18.257 1.00 46.09 360 GLY A O 1
ATOM 3065 N N . LEU A 1 361 ? -20.273 17.273 19.715 1.00 49.53 361 LEU A N 1
ATOM 3066 C CA . LEU A 1 361 ? -21.261 17.730 18.733 1.00 49.53 361 LEU A CA 1
ATOM 3067 C C . LEU A 1 361 ? -21.183 19.236 18.474 1.00 49.53 361 LEU A C 1
ATOM 3069 O O . LEU A 1 361 ? -21.401 19.615 17.332 1.00 49.53 361 LEU A O 1
ATOM 3073 N N . LEU A 1 362 ? -20.803 20.081 19.446 1.00 47.72 362 LEU A N 1
ATOM 3074 C CA . LEU A 1 362 ? -20.387 21.462 19.161 1.00 47.72 362 LEU A CA 1
ATOM 3075 C C . LEU A 1 362 ? -19.070 21.481 18.390 1.00 47.72 362 LEU A C 1
ATOM 3077 O O . LEU A 1 362 ? -18.948 22.292 17.490 1.00 47.72 362 LEU A O 1
ATOM 3081 N N . GLY A 1 363 ? -18.122 20.580 18.656 1.00 45.50 363 GLY A N 1
ATOM 3082 C CA . GLY A 1 363 ? -16.908 20.449 17.848 1.00 45.50 363 GLY A CA 1
ATOM 3083 C C . GLY A 1 363 ? -17.217 20.071 16.398 1.00 45.50 363 GLY A C 1
ATOM 3084 O O . GLY A 1 363 ? -16.643 20.646 15.480 1.00 45.50 363 GLY A O 1
ATOM 3085 N N . LEU A 1 364 ? -18.186 19.176 16.178 1.00 49.97 364 LEU A N 1
ATOM 3086 C CA . LEU A 1 364 ? -18.640 18.810 14.837 1.00 49.97 364 LEU A CA 1
ATOM 3087 C C . LEU A 1 364 ? -19.487 19.916 14.185 1.00 49.97 364 LEU A C 1
ATOM 3089 O O . LEU A 1 364 ? -19.324 20.167 13.001 1.00 49.97 364 LEU A O 1
ATOM 3093 N N . PHE A 1 365 ? -20.345 20.621 14.930 1.00 49.59 365 PHE A N 1
ATOM 3094 C CA . PHE A 1 365 ? -21.131 21.742 14.396 1.00 49.59 365 PHE A CA 1
ATOM 3095 C C . PHE A 1 365 ? -20.269 22.973 14.112 1.00 49.59 365 PHE A C 1
ATOM 3097 O O . PHE A 1 365 ? -20.489 23.624 13.102 1.00 49.59 365 PHE A O 1
ATOM 3104 N N . VAL A 1 366 ? -19.274 23.270 14.951 1.00 49.41 366 VAL A N 1
ATOM 3105 C CA . VAL A 1 366 ? -18.286 24.334 14.734 1.00 49.41 366 VAL A CA 1
ATOM 3106 C C . VAL A 1 366 ? -17.359 23.950 13.584 1.00 49.41 366 VAL A C 1
ATOM 3108 O O . VAL A 1 366 ? -17.086 24.801 12.758 1.00 49.41 366 VAL A O 1
ATOM 3111 N N . MET A 1 367 ? -16.974 22.680 13.422 1.00 46.47 367 MET A N 1
ATOM 3112 C CA . MET A 1 367 ? -16.241 22.224 12.231 1.00 46.47 367 MET A CA 1
ATOM 3113 C C . MET A 1 367 ? -17.093 22.226 10.958 1.00 46.47 367 MET A C 1
ATOM 3115 O O . MET A 1 367 ? -16.569 22.547 9.902 1.00 46.47 367 MET A O 1
ATOM 3119 N N . ILE A 1 368 ? -18.393 21.921 11.025 1.00 58.72 368 ILE A N 1
ATOM 3120 C CA . ILE A 1 368 ? -19.304 21.998 9.869 1.00 58.72 368 ILE A CA 1
ATOM 3121 C C . ILE A 1 368 ? -19.611 23.458 9.521 1.00 58.72 368 ILE A C 1
ATOM 3123 O O . ILE A 1 368 ? -19.665 23.786 8.344 1.00 58.72 368 ILE A O 1
ATOM 3127 N N . PHE A 1 369 ? -19.750 24.353 10.505 1.00 52.16 369 PHE A N 1
ATOM 3128 C CA . PHE A 1 369 ? -19.901 25.790 10.260 1.00 52.16 369 PHE A CA 1
ATOM 3129 C C . PHE A 1 369 ? -18.596 26.442 9.809 1.00 52.16 369 PHE A C 1
ATOM 3131 O O . PHE A 1 369 ? -18.657 27.287 8.934 1.00 52.16 369 PHE A O 1
ATOM 3138 N N . ILE A 1 370 ? -17.431 26.038 10.321 1.00 52.56 370 ILE A N 1
ATOM 3139 C CA . ILE A 1 370 ? -16.123 26.503 9.836 1.00 52.56 370 ILE A CA 1
ATOM 3140 C C . ILE A 1 370 ? -15.848 25.931 8.444 1.00 52.56 370 ILE A C 1
ATOM 3142 O O . ILE A 1 370 ? -15.379 26.666 7.594 1.00 52.56 370 ILE A O 1
ATOM 3146 N N . ALA A 1 371 ? -16.208 24.680 8.147 1.00 44.78 371 ALA A N 1
ATOM 3147 C CA . ALA A 1 371 ? -16.086 24.118 6.801 1.00 44.78 371 ALA A CA 1
ATOM 3148 C C . ALA A 1 371 ? -17.085 24.745 5.816 1.00 44.78 371 ALA A C 1
ATOM 3150 O O . ALA A 1 371 ? -16.714 25.008 4.681 1.00 44.78 371 ALA A O 1
ATOM 3151 N N . ALA A 1 372 ? -18.319 25.043 6.234 1.00 50.22 372 ALA A N 1
ATOM 3152 C CA . ALA A 1 372 ? -19.298 25.753 5.411 1.00 50.22 372 ALA A CA 1
ATOM 3153 C C . ALA A 1 372 ? -18.956 27.243 5.253 1.00 50.22 372 ALA A C 1
ATOM 3155 O O . ALA A 1 372 ? -19.205 27.803 4.196 1.00 50.22 372 ALA A O 1
ATOM 3156 N N . PHE A 1 373 ? -18.351 27.876 6.262 1.00 49.56 373 PHE A N 1
ATOM 3157 C CA . PHE A 1 373 ? -17.852 29.251 6.198 1.00 49.56 373 PHE A CA 1
ATOM 3158 C C . PHE A 1 373 ? -16.581 29.332 5.350 1.00 49.56 373 PHE A C 1
ATOM 3160 O O . PHE A 1 373 ? -16.487 30.220 4.526 1.00 49.56 373 PHE A O 1
ATOM 3167 N N . ILE A 1 374 ? -15.662 28.367 5.436 1.00 48.31 374 ILE A N 1
ATOM 3168 C CA . ILE A 1 374 ? -14.496 28.267 4.543 1.00 48.31 374 ILE A CA 1
ATOM 3169 C C . ILE A 1 374 ? -14.935 27.918 3.111 1.00 48.31 374 ILE A C 1
ATOM 3171 O O . ILE A 1 374 ? -14.381 28.464 2.173 1.00 48.31 374 ILE A O 1
ATOM 3175 N N . LEU A 1 375 ? -15.973 27.101 2.903 1.00 46.47 375 LEU A N 1
ATOM 3176 C CA . LEU A 1 375 ? -16.527 26.847 1.562 1.00 46.47 375 LEU A CA 1
ATOM 3177 C C . LEU A 1 375 ? -17.363 28.014 1.008 1.00 46.47 375 LEU A C 1
ATOM 3179 O O . LEU A 1 375 ? -17.534 28.103 -0.201 1.00 46.47 375 LEU A O 1
ATOM 3183 N N . HIS A 1 376 ? -17.883 28.898 1.863 1.00 46.50 376 HIS A N 1
ATOM 3184 C CA . HIS A 1 376 ? -18.638 30.088 1.453 1.00 46.50 376 HIS A CA 1
ATOM 3185 C C . HIS A 1 376 ? -17.759 31.345 1.324 1.00 46.50 376 HIS A C 1
ATOM 3187 O O . HIS A 1 376 ? -18.113 32.248 0.580 1.00 46.50 376 HIS A O 1
ATOM 3193 N N . VAL A 1 377 ? -16.622 31.398 2.029 1.00 40.94 377 VAL A N 1
ATOM 3194 C CA . VAL A 1 377 ? -15.648 32.509 2.022 1.00 40.94 377 VAL A CA 1
ATOM 3195 C C . VAL A 1 377 ? -14.443 32.214 1.119 1.00 40.94 377 VAL A C 1
ATOM 3197 O O . VAL A 1 377 ? -13.781 33.145 0.683 1.00 40.94 377 VAL A O 1
ATOM 3200 N N . CYS A 1 378 ? -14.163 30.948 0.786 1.00 36.41 378 CYS A N 1
ATOM 3201 C CA . CYS A 1 378 ? -13.104 30.567 -0.162 1.00 36.41 378 CYS A CA 1
ATOM 3202 C C . CYS A 1 378 ? -13.646 29.981 -1.478 1.00 36.41 378 CYS A C 1
ATOM 3204 O O . CYS A 1 378 ? -12.955 29.199 -2.130 1.00 36.41 378 CYS A O 1
ATOM 3206 N N . GLY A 1 379 ? -14.870 30.351 -1.860 1.00 33.75 379 GLY A N 1
ATOM 3207 C CA . GLY A 1 379 ? -15.385 30.188 -3.218 1.00 33.75 379 GLY A CA 1
ATOM 3208 C C . GLY A 1 379 ? -15.429 31.543 -3.923 1.00 33.75 379 GLY A C 1
ATOM 3209 O O . GLY A 1 379 ? -16.358 32.308 -3.687 1.00 33.75 379 GLY A O 1
ATOM 3210 N N . ASP A 1 380 ? -14.426 31.761 -4.773 1.00 30.66 380 ASP A N 1
ATOM 3211 C CA . ASP A 1 380 ? -14.335 32.727 -5.877 1.00 30.66 380 ASP A CA 1
ATOM 3212 C C . ASP A 1 380 ? -14.014 34.208 -5.561 1.00 30.66 380 ASP A C 1
ATOM 3214 O O . ASP A 1 380 ? -14.877 35.080 -5.560 1.00 30.66 380 ASP A O 1
ATOM 3218 N N . GLU A 1 381 ? -12.714 34.507 -5.447 1.00 29.59 381 GLU A N 1
ATOM 3219 C CA . GLU A 1 381 ? -12.079 35.532 -6.300 1.00 29.59 381 GLU A CA 1
ATOM 3220 C C . GLU A 1 381 ? -11.210 34.728 -7.293 1.00 29.59 381 GLU A C 1
ATOM 3222 O O . GLU A 1 381 ? -10.466 33.847 -6.869 1.00 29.59 381 GLU A O 1
ATOM 3227 N N . ASP A 1 382 ? -11.402 34.777 -8.610 1.00 37.41 382 ASP A N 1
ATOM 3228 C CA . ASP A 1 382 ? -11.374 35.965 -9.462 1.00 37.41 382 ASP A CA 1
ATOM 3229 C C . ASP A 1 382 ? -12.532 36.038 -10.476 1.00 37.41 382 ASP A C 1
ATOM 3231 O O . ASP A 1 382 ? -12.865 35.039 -11.122 1.00 37.41 382 ASP A O 1
ATOM 3235 N N . PRO A 1 383 ? -13.009 37.256 -10.789 1.00 38.56 383 PRO A N 1
ATOM 3236 C CA . PRO A 1 383 ? -13.513 37.557 -12.117 1.00 38.56 383 PRO A CA 1
ATOM 3237 C C . PRO A 1 383 ? -12.699 38.691 -12.756 1.00 38.56 383 PRO A C 1
ATOM 3239 O O . PRO A 1 383 ? -12.936 39.872 -12.508 1.00 38.56 383 PRO A O 1
ATOM 3242 N N . SER A 1 384 ? -11.791 38.338 -13.669 1.00 31.58 384 SER A N 1
ATOM 3243 C CA . SER A 1 384 ? -11.433 39.219 -14.784 1.00 31.58 384 SER A CA 1
ATOM 3244 C C . SER A 1 384 ? -11.987 38.620 -16.073 1.00 31.58 384 SER A C 1
ATOM 3246 O O . SER A 1 384 ? -11.333 37.815 -16.737 1.00 31.58 384 SER A O 1
ATOM 3248 N N . SER A 1 385 ? -13.214 38.976 -16.434 1.00 30.50 385 SER A N 1
ATOM 3249 C CA . SER A 1 385 ? -13.660 38.954 -17.829 1.00 30.50 385 SER A CA 1
ATOM 3250 C C . SER A 1 385 ? -14.815 39.925 -17.997 1.00 30.50 385 SER A C 1
ATOM 3252 O O . SER A 1 385 ? -15.887 39.735 -17.426 1.00 30.50 385 SER A O 1
ATOM 3254 N N . ASP A 1 386 ? -14.572 40.942 -18.812 1.00 32.03 386 ASP A N 1
ATOM 3255 C CA . ASP A 1 386 ? -15.593 41.677 -19.538 1.00 32.03 386 ASP A CA 1
ATOM 3256 C C . ASP A 1 386 ? -16.604 40.714 -20.168 1.00 32.03 386 ASP A C 1
ATOM 3258 O O . ASP A 1 386 ? -16.204 39.790 -20.875 1.00 32.03 386 ASP A O 1
ATOM 3262 N N . LEU A 1 387 ? -17.900 40.967 -19.986 1.00 28.27 387 LEU A N 1
ATOM 3263 C CA . LEU A 1 387 ? -18.859 40.937 -21.090 1.00 28.27 387 LEU A CA 1
ATOM 3264 C C . LEU A 1 387 ? -20.199 41.539 -20.665 1.00 28.27 387 LEU A C 1
ATOM 3266 O O . LEU A 1 387 ? -20.796 41.217 -19.643 1.00 28.27 387 LEU A O 1
ATOM 3270 N N . SER A 1 388 ? -20.597 42.481 -21.502 1.00 26.27 388 SER A N 1
ATOM 3271 C CA . SER A 1 388 ? -21.776 43.323 -21.498 1.00 26.27 388 SER A CA 1
ATOM 3272 C C . SER A 1 388 ? -23.071 42.566 -21.808 1.00 26.27 388 SER A C 1
ATOM 3274 O O . SER A 1 388 ? -23.037 41.420 -22.250 1.00 26.27 388 SER A O 1
ATOM 3276 N N . LEU A 1 389 ? -24.177 43.320 -21.691 1.00 25.00 389 LEU A N 1
ATOM 3277 C CA . LEU A 1 389 ? -25.553 43.094 -22.173 1.00 25.00 389 LEU A CA 1
ATOM 3278 C C . LEU A 1 389 ? -26.542 42.670 -21.072 1.00 25.00 389 LEU A C 1
ATOM 3280 O O . LEU A 1 389 ? -26.258 41.763 -20.308 1.00 25.00 389 LEU A O 1
ATOM 3284 N N . VAL A 1 390 ? -27.772 43.173 -20.968 1.00 25.23 390 VAL A N 1
ATOM 3285 C CA . VAL A 1 390 ? -28.497 44.368 -21.439 1.00 25.23 390 VAL A CA 1
ATOM 3286 C C . VAL A 1 390 ? -29.946 44.142 -20.959 1.00 25.23 390 VAL A C 1
ATOM 3288 O O . VAL A 1 390 ? -30.417 43.017 -21.088 1.00 25.23 390 VAL A O 1
ATOM 3291 N N . LEU A 1 391 ? -30.628 45.203 -20.496 1.00 25.22 391 LEU A N 1
ATOM 3292 C CA . LEU A 1 391 ? -32.097 45.336 -20.346 1.00 25.22 391 LEU A CA 1
ATOM 3293 C C . LEU A 1 391 ? -32.824 44.364 -19.378 1.00 25.22 391 LEU A C 1
ATOM 3295 O O . LEU A 1 391 ? -32.500 43.195 -19.263 1.00 25.22 391 LEU A O 1
ATOM 3299 N N . ASP A 1 392 ? -33.904 44.715 -18.687 1.00 25.34 392 ASP A N 1
ATOM 3300 C CA . ASP A 1 392 ? -34.622 45.966 -18.436 1.00 25.34 392 ASP A CA 1
ATOM 3301 C C . ASP A 1 392 ? -35.660 45.654 -17.339 1.00 25.34 392 ASP A C 1
ATOM 3303 O O . ASP A 1 392 ? -36.071 44.502 -17.185 1.00 25.34 392 ASP A O 1
ATOM 3307 N N . GLY A 1 393 ? -36.183 46.690 -16.679 1.00 26.80 393 GLY A N 1
ATOM 3308 C CA . GLY A 1 393 ? -37.609 46.679 -16.339 1.00 26.80 393 GLY A CA 1
ATOM 3309 C C . GLY A 1 393 ? -38.028 46.514 -14.872 1.00 26.80 393 GLY A C 1
ATOM 3310 O O . GLY A 1 393 ? -38.406 45.422 -14.474 1.00 26.80 393 GLY A O 1
ATOM 3311 N N . ILE A 1 394 ? -38.112 47.652 -14.158 1.00 25.31 394 ILE A N 1
ATOM 3312 C CA . ILE A 1 394 ? -39.380 48.212 -13.618 1.00 25.31 394 ILE A CA 1
ATOM 3313 C C . ILE A 1 394 ? -40.099 47.358 -12.523 1.00 25.31 394 ILE A C 1
ATOM 3315 O O . ILE A 1 394 ? -40.451 46.214 -12.746 1.00 25.31 394 ILE A O 1
ATOM 3319 N N . LEU A 1 395 ? -40.452 47.812 -11.312 1.00 26.73 395 LEU A N 1
ATOM 3320 C CA . LEU A 1 395 ? -40.995 49.101 -10.878 1.00 26.73 395 LEU A CA 1
ATOM 3321 C C . LEU A 1 395 ? -40.816 49.261 -9.350 1.00 26.73 395 LEU A C 1
ATOM 3323 O O . LEU A 1 395 ? -40.954 48.324 -8.567 1.00 26.73 395 LEU A O 1
ATOM 3327 N N . SER A 1 396 ? -40.538 50.499 -8.973 1.00 26.77 396 SER A N 1
ATOM 3328 C CA . SER A 1 396 ? -40.396 51.103 -7.648 1.00 26.77 396 SER A CA 1
ATOM 3329 C C . SER A 1 396 ? -41.645 51.082 -6.756 1.00 26.77 396 SER A C 1
ATOM 3331 O O . SER A 1 396 ? -42.741 51.296 -7.265 1.00 26.77 396 SER A O 1
ATOM 3333 N N . TYR A 1 397 ? -41.455 51.087 -5.428 1.00 23.88 397 TYR A N 1
ATOM 3334 C CA . TYR A 1 397 ? -42.126 52.065 -4.552 1.00 23.88 397 TYR A CA 1
ATOM 3335 C C . TYR A 1 397 ? -41.401 52.216 -3.196 1.00 23.88 397 TYR A C 1
ATOM 3337 O O . TYR A 1 397 ? -41.312 51.274 -2.413 1.00 23.88 397 TYR A O 1
ATOM 3345 N N . THR A 1 398 ? -40.889 53.419 -2.928 1.00 29.48 398 THR A N 1
ATOM 3346 C CA . THR A 1 398 ? -40.594 53.981 -1.591 1.00 29.48 398 THR A CA 1
ATOM 3347 C C . THR A 1 398 ? -41.667 55.052 -1.309 1.00 29.48 398 THR A C 1
ATOM 3349 O O . THR A 1 398 ? -42.332 55.466 -2.264 1.00 29.48 398 THR A O 1
ATOM 3352 N N . PRO A 1 399 ? -41.927 55.491 -0.058 1.00 46.50 399 PRO A N 1
ATOM 3353 C CA . PRO A 1 399 ? -41.060 56.445 0.672 1.00 46.50 399 PRO A CA 1
ATOM 3354 C C . PRO A 1 399 ? -41.094 56.166 2.205 1.00 46.50 399 PRO A C 1
ATOM 3356 O O . PRO A 1 399 ? -41.724 55.205 2.625 1.00 46.50 399 PRO A O 1
ATOM 3359 N N . SER A 1 400 ? -40.456 56.836 3.169 1.00 30.36 400 SER A N 1
ATOM 3360 C CA . SER A 1 400 ? -39.838 58.158 3.390 1.00 30.36 400 SER A CA 1
ATOM 3361 C C . SER A 1 400 ? -39.074 58.053 4.732 1.00 30.36 400 SER A C 1
ATOM 3363 O O . SER A 1 400 ? -39.579 57.405 5.644 1.00 30.36 400 SER A O 1
ATOM 3365 N N . GLY A 1 401 ? -37.862 58.592 4.895 1.00 28.41 401 GLY A N 1
ATOM 3366 C CA . GLY A 1 401 ? -37.591 59.893 5.548 1.00 28.41 401 GLY A CA 1
ATOM 3367 C C . GLY A 1 401 ? -36.302 59.756 6.391 1.00 28.41 401 GLY A C 1
ATOM 3368 O O . GLY A 1 401 ? -36.169 58.755 7.086 1.00 28.41 401 GLY A O 1
ATOM 3369 N N . ARG A 1 402 ? -35.222 60.521 6.126 1.00 31.52 402 ARG A N 1
ATOM 3370 C CA . ARG A 1 402 ? -34.837 61.823 6.749 1.00 31.52 402 ARG A CA 1
ATOM 3371 C C . ARG A 1 402 ? -34.744 61.726 8.281 1.00 31.52 402 ARG A C 1
ATOM 3373 O O . ARG A 1 402 ? -35.690 61.256 8.885 1.00 31.52 402 ARG A O 1
ATOM 3380 N N . GLU A 1 403 ? -33.699 62.108 9.011 1.00 30.67 403 GLU A N 1
ATOM 3381 C CA . GLU A 1 403 ? -32.526 63.008 8.923 1.00 30.67 403 GLU A CA 1
ATOM 3382 C C . GLU A 1 403 ? -31.456 62.423 9.898 1.00 30.67 403 GLU A C 1
ATOM 3384 O O . GLU A 1 403 ? -31.762 61.499 10.639 1.00 30.67 403 GLU A O 1
ATOM 3389 N N . GLY A 1 404 ? -30.187 62.818 10.007 1.00 32.31 404 GLY A N 1
ATOM 3390 C CA . GLY A 1 404 ? -29.452 63.993 9.570 1.00 32.31 404 GLY A CA 1
ATOM 3391 C C . GLY A 1 404 ? -27.945 63.796 9.825 1.00 32.31 404 GLY A C 1
ATOM 3392 O O . GLY A 1 404 ? -27.514 62.900 10.550 1.00 32.31 404 GLY A O 1
ATOM 3393 N N . HIS A 1 405 ? -27.154 64.631 9.160 1.00 32.56 405 HIS A N 1
ATOM 3394 C CA . HIS A 1 405 ? -25.696 64.741 9.229 1.00 32.56 405 HIS A CA 1
ATOM 3395 C C . HIS A 1 405 ? -25.279 65.692 10.360 1.00 32.56 405 HIS A C 1
ATOM 3397 O O . HIS A 1 405 ? -25.864 66.766 10.457 1.00 32.56 405 HIS A O 1
ATOM 3403 N N . VAL A 1 406 ? -24.197 65.385 11.088 1.00 33.28 406 VAL A N 1
ATOM 3404 C CA . VAL A 1 406 ? -23.274 66.400 11.637 1.00 33.28 406 VAL A CA 1
ATOM 3405 C C . VAL A 1 406 ? -21.837 65.871 11.561 1.00 33.28 406 VAL A C 1
ATOM 3407 O O . VAL A 1 406 ? -21.538 64.754 11.974 1.00 33.28 406 VAL A O 1
ATOM 3410 N N . VAL A 1 407 ? -20.977 66.711 10.992 1.00 36.81 407 VAL A N 1
ATOM 3411 C CA . VAL A 1 407 ? -19.536 66.569 10.761 1.00 36.81 407 VAL A CA 1
ATOM 3412 C C . VAL A 1 407 ? -18.767 67.138 11.957 1.00 36.81 407 VAL A C 1
ATOM 3414 O O . VAL A 1 407 ? -19.155 68.183 12.470 1.00 36.81 407 VAL A O 1
ATOM 3417 N N . HIS A 1 408 ? -17.634 66.538 12.338 1.00 32.78 408 HIS A N 1
ATOM 3418 C CA . HIS A 1 408 ? -16.508 67.288 12.912 1.00 32.78 408 HIS A CA 1
ATOM 3419 C C . HIS A 1 408 ? -15.165 66.592 12.635 1.00 32.78 408 HIS A C 1
ATOM 3421 O O . HIS A 1 408 ? -14.994 65.403 12.889 1.00 32.78 408 HIS A O 1
ATOM 3427 N N . ALA A 1 409 ? -14.232 67.368 12.085 1.00 34.78 409 ALA A N 1
ATOM 3428 C CA . ALA A 1 409 ? -12.849 67.021 11.767 1.00 34.78 409 ALA A CA 1
ATOM 3429 C C . ALA A 1 409 ? -11.904 67.200 12.972 1.00 34.78 409 ALA A C 1
ATOM 3431 O O . ALA A 1 409 ? -12.249 67.971 13.870 1.00 34.78 409 ALA A O 1
ATOM 3432 N N . ASN A 1 410 ? -10.721 66.549 12.926 1.00 36.03 410 ASN A N 1
ATOM 3433 C CA . ASN A 1 410 ? -9.369 66.979 13.393 1.00 36.03 410 ASN A CA 1
ATOM 3434 C C . ASN A 1 410 ? -8.467 65.764 13.787 1.00 36.03 410 ASN A C 1
ATOM 3436 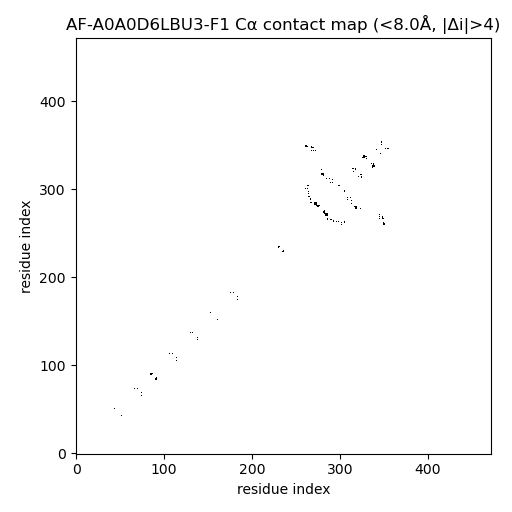O O . ASN A 1 410 ? -8.986 64.660 13.912 1.00 36.03 410 ASN A O 1
ATOM 3440 N N . PRO A 1 411 ? -7.133 65.904 13.976 1.00 52.12 411 PRO A N 1
ATOM 3441 C CA . PRO A 1 411 ? -6.118 65.990 12.919 1.00 52.12 411 PRO A CA 1
ATOM 3442 C C . PRO A 1 411 ? -4.868 65.095 13.200 1.00 52.12 411 PRO A C 1
ATOM 3444 O O . PRO A 1 411 ? -4.812 64.345 14.171 1.00 52.12 411 PRO A O 1
ATOM 3447 N N . LEU A 1 412 ? -3.852 65.199 12.332 1.00 40.88 412 LEU A N 1
ATOM 3448 C CA . LEU A 1 412 ? -2.470 64.680 12.473 1.00 40.88 412 LEU A CA 1
ATOM 3449 C C . LEU A 1 412 ? -1.756 65.128 13.773 1.00 40.88 412 LEU A C 1
ATOM 3451 O O . LEU A 1 412 ? -2.096 66.183 14.314 1.00 40.88 412 LEU A O 1
ATOM 3455 N N . PRO A 1 413 ? -0.712 64.393 14.228 1.00 47.53 413 PRO A N 1
ATOM 3456 C CA . PRO A 1 413 ? 0.669 64.863 13.988 1.00 47.53 413 PRO A CA 1
ATOM 3457 C C . PRO A 1 413 ? 1.743 63.757 13.776 1.00 47.53 413 PRO A C 1
ATOM 3459 O O . PRO A 1 413 ? 1.607 62.617 14.207 1.00 47.53 413 PRO A O 1
ATOM 3462 N N . THR A 1 414 ? 2.845 64.132 13.117 1.00 41.91 414 THR A N 1
ATOM 3463 C CA . THR A 1 414 ? 4.145 63.416 12.964 1.00 41.91 414 THR A CA 1
ATOM 3464 C C . THR A 1 414 ? 5.081 63.666 14.188 1.00 41.91 414 THR A C 1
ATOM 3466 O O . THR A 1 414 ? 4.607 64.369 15.081 1.00 41.91 414 THR A O 1
ATOM 3469 N N . PRO A 1 415 ? 6.408 63.325 14.256 1.00 48.72 415 PRO A N 1
ATOM 3470 C CA . PRO A 1 415 ? 7.311 62.519 13.393 1.00 48.72 415 PRO A CA 1
ATOM 3471 C C . PRO A 1 415 ? 8.356 61.592 14.124 1.00 48.72 415 PRO A C 1
ATOM 3473 O O . PRO A 1 415 ? 8.519 61.654 15.336 1.00 48.72 415 PRO A O 1
ATOM 3476 N N . LYS A 1 416 ? 9.167 60.877 13.305 1.00 33.94 416 LYS A N 1
ATOM 3477 C CA . LYS A 1 416 ? 10.580 60.410 13.472 1.00 33.94 416 LYS A CA 1
ATOM 3478 C C . LYS A 1 416 ? 10.923 59.288 14.477 1.00 33.94 416 LYS A C 1
ATOM 3480 O O . LYS A 1 416 ? 10.669 59.422 15.661 1.00 33.94 416 LYS A O 1
ATOM 3485 N N . VAL A 1 417 ? 11.645 58.264 13.994 1.00 38.72 417 VAL A N 1
ATOM 3486 C CA . VAL A 1 417 ? 13.046 57.913 14.350 1.00 38.72 417 VAL A CA 1
ATOM 3487 C C . VAL A 1 417 ? 13.548 56.855 13.348 1.00 38.72 417 VAL A C 1
ATOM 3489 O O . VAL A 1 417 ? 12.851 55.890 13.044 1.00 38.72 417 VAL A O 1
ATOM 3492 N N . GLU A 1 418 ? 14.738 57.095 12.803 1.00 36.94 418 GLU A N 1
ATOM 3493 C CA . GLU A 1 418 ? 15.502 56.225 11.905 1.00 36.94 418 GLU A CA 1
ATOM 3494 C C . GLU A 1 418 ? 16.193 55.108 12.702 1.00 36.94 418 GLU A C 1
ATOM 3496 O O . GLU A 1 418 ? 16.716 55.367 13.782 1.00 36.94 418 GLU A O 1
ATOM 3501 N N . HIS A 1 419 ? 16.248 53.892 12.154 1.00 40.09 419 HIS A N 1
ATOM 3502 C CA . HIS A 1 419 ? 17.288 52.918 12.492 1.00 40.09 419 HIS A CA 1
ATOM 3503 C C . HIS A 1 419 ? 17.555 52.007 11.288 1.00 40.09 419 HIS A C 1
ATOM 3505 O O . HIS A 1 419 ? 16.705 51.221 10.872 1.00 40.09 419 HIS A O 1
ATOM 3511 N N . GLU A 1 420 ? 18.750 52.162 10.720 1.00 39.81 420 GLU A N 1
ATOM 3512 C CA . GLU A 1 420 ? 19.384 51.222 9.801 1.00 39.81 420 GLU A CA 1
ATOM 3513 C C . GLU A 1 420 ? 19.843 49.983 10.580 1.00 39.81 420 GLU A C 1
ATOM 3515 O O . GLU A 1 420 ? 20.626 50.119 11.516 1.00 39.81 420 GLU A O 1
ATOM 3520 N N . GLU A 1 421 ? 19.446 48.782 10.154 1.00 41.34 421 GLU A N 1
ATOM 3521 C CA . GLU A 1 421 ? 20.199 47.560 10.452 1.00 41.34 421 GLU A CA 1
ATOM 3522 C C . GLU A 1 421 ? 20.255 46.635 9.226 1.00 41.34 421 GLU A C 1
ATOM 3524 O O . GLU A 1 421 ? 19.258 46.127 8.713 1.00 41.34 421 GLU A O 1
ATOM 3529 N N . ASN A 1 422 ? 21.489 46.456 8.759 1.00 36.97 422 ASN A N 1
ATOM 3530 C CA . ASN A 1 422 ? 21.960 45.500 7.766 1.00 36.97 422 ASN A CA 1
ATOM 3531 C C . ASN A 1 422 ? 21.742 44.053 8.227 1.00 36.97 422 ASN A C 1
ATOM 3533 O O . ASN A 1 422 ? 22.218 43.704 9.300 1.00 36.97 422 ASN A O 1
ATOM 3537 N N . THR A 1 423 ? 21.200 43.174 7.376 1.00 36.03 423 THR A N 1
ATOM 3538 C CA . THR A 1 423 ? 21.574 41.739 7.326 1.00 36.03 423 THR A CA 1
ATOM 3539 C C . THR A 1 423 ? 21.160 41.077 5.992 1.00 36.03 423 THR A C 1
ATOM 3541 O O . THR A 1 423 ? 20.312 41.607 5.274 1.00 36.03 423 THR A O 1
ATOM 3544 N N . PRO A 1 424 ? 21.824 39.974 5.580 1.00 43.53 424 PRO A N 1
ATOM 3545 C CA . PRO A 1 424 ? 22.086 39.672 4.171 1.00 43.53 424 PRO A CA 1
ATOM 3546 C C . PRO A 1 424 ? 21.049 38.775 3.472 1.00 43.53 424 PRO A C 1
ATOM 3548 O O . PRO A 1 424 ? 20.442 37.885 4.063 1.00 43.53 424 PRO A O 1
ATOM 3551 N N . LYS A 1 425 ? 20.935 38.969 2.149 1.00 34.62 425 LYS A N 1
ATOM 3552 C CA . LYS A 1 425 ? 20.182 38.129 1.203 1.00 34.62 425 LYS A CA 1
ATOM 3553 C C . LYS A 1 425 ? 20.769 36.714 1.129 1.00 34.62 425 LYS A C 1
ATOM 3555 O O . LYS A 1 425 ? 21.867 36.527 0.610 1.00 34.62 425 LYS A O 1
ATOM 3560 N N . VAL A 1 426 ? 19.998 35.719 1.564 1.00 35.19 426 VAL A N 1
ATOM 3561 C CA . VAL A 1 426 ? 20.214 34.300 1.248 1.00 35.19 426 VAL A CA 1
ATOM 3562 C C . VAL A 1 426 ? 19.411 33.966 -0.010 1.00 35.19 426 VAL A C 1
ATOM 3564 O O . VAL A 1 426 ? 18.189 34.103 -0.032 1.00 35.19 426 VAL A O 1
ATOM 3567 N N . HIS A 1 427 ? 20.102 33.558 -1.075 1.00 33.12 427 HIS A N 1
ATOM 3568 C CA . HIS A 1 427 ? 19.491 32.949 -2.255 1.00 33.12 427 HIS A CA 1
ATOM 3569 C C . HIS A 1 427 ? 18.999 31.544 -1.890 1.00 33.12 427 HIS A C 1
ATOM 3571 O O . HIS A 1 427 ? 19.800 30.659 -1.599 1.00 33.12 427 HIS A O 1
ATOM 3577 N N . VAL A 1 428 ? 17.682 31.353 -1.903 1.00 34.97 428 VAL A N 1
ATOM 3578 C CA . VAL A 1 428 ? 17.050 30.033 -1.860 1.00 34.97 428 VAL A CA 1
ATOM 3579 C C . VAL A 1 428 ? 16.774 29.630 -3.305 1.00 34.97 428 VAL A C 1
ATOM 3581 O O . VAL A 1 428 ? 15.967 30.261 -3.983 1.00 34.97 428 VAL A O 1
ATOM 3584 N N . GLU A 1 429 ? 17.481 28.612 -3.791 1.00 36.91 429 GLU A N 1
ATOM 3585 C CA . GLU A 1 429 ? 17.152 27.954 -5.054 1.00 36.91 429 GLU A CA 1
ATOM 3586 C C . GLU A 1 429 ? 15.861 27.144 -4.874 1.00 36.91 429 GLU A C 1
ATOM 3588 O O . GLU A 1 429 ? 15.821 26.135 -4.165 1.00 36.91 429 GLU A O 1
ATOM 3593 N N . GLU A 1 430 ? 14.788 27.588 -5.524 1.00 33.97 430 GLU A N 1
ATOM 3594 C CA . GLU A 1 430 ? 13.544 26.834 -5.636 1.00 33.97 430 GLU A CA 1
ATOM 3595 C C . GLU A 1 430 ? 13.746 25.651 -6.594 1.00 33.97 430 GLU A C 1
ATOM 3597 O O . GLU A 1 430 ? 13.676 25.767 -7.819 1.00 33.97 430 GLU A O 1
ATOM 3602 N N . SER A 1 431 ? 14.001 24.472 -6.028 1.00 37.97 431 SER A N 1
ATOM 3603 C CA . SER A 1 431 ? 13.927 23.209 -6.759 1.00 37.97 431 SER A CA 1
ATOM 3604 C C . SER A 1 431 ? 12.462 22.775 -6.865 1.00 37.97 431 SER A C 1
ATOM 3606 O O . SER A 1 431 ? 11.848 22.277 -5.923 1.00 37.97 431 SER A O 1
ATOM 3608 N N . SER A 1 432 ? 11.880 22.981 -8.045 1.00 33.53 432 SER A N 1
ATOM 3609 C CA . SER A 1 432 ? 10.533 22.523 -8.383 1.00 33.53 432 SER A CA 1
ATOM 3610 C C . SER A 1 432 ? 10.492 20.991 -8.490 1.00 33.53 432 SER A C 1
ATOM 3612 O O . SER A 1 432 ? 10.948 20.386 -9.460 1.00 33.53 432 SER A O 1
ATOM 3614 N N . ILE A 1 433 ? 9.924 20.339 -7.474 1.00 33.66 433 ILE A N 1
ATOM 3615 C CA . ILE A 1 433 ? 9.594 18.910 -7.501 1.00 33.66 433 ILE A CA 1
ATOM 3616 C C . ILE A 1 433 ? 8.280 18.736 -8.270 1.00 33.66 433 ILE A C 1
ATOM 3618 O O . ILE A 1 433 ? 7.191 19.000 -7.765 1.00 33.66 433 ILE A O 1
ATOM 3622 N N . THR A 1 434 ? 8.373 18.266 -9.514 1.00 33.62 434 THR A N 1
ATOM 3623 C CA . THR A 1 434 ? 7.214 17.807 -10.286 1.00 33.62 434 THR A CA 1
ATOM 3624 C C . THR A 1 434 ? 6.732 16.459 -9.750 1.00 33.62 434 THR A C 1
ATOM 3626 O O . THR A 1 434 ? 7.410 15.440 -9.915 1.00 33.62 434 THR A O 1
ATOM 3629 N N . PHE A 1 435 ? 5.550 16.447 -9.136 1.00 28.95 435 PHE A N 1
ATOM 3630 C CA . PHE A 1 435 ? 4.819 15.234 -8.773 1.00 28.95 435 PHE A CA 1
ATOM 3631 C C . PHE A 1 435 ? 4.314 14.542 -10.049 1.00 28.95 435 PHE A C 1
ATOM 3633 O O . PHE A 1 435 ? 3.572 15.126 -10.835 1.00 28.95 435 PHE A O 1
ATOM 3640 N N . VAL A 1 436 ? 4.738 13.297 -10.274 1.00 37.44 436 VAL A N 1
ATOM 3641 C CA . VAL A 1 436 ? 4.201 12.427 -11.329 1.00 37.44 436 VAL A CA 1
ATOM 3642 C C . VAL A 1 436 ? 3.365 11.345 -10.658 1.00 37.44 436 VAL A C 1
ATOM 3644 O O . VAL A 1 436 ? 3.912 10.440 -10.025 1.00 37.44 436 VAL A O 1
ATOM 3647 N N . ASP A 1 437 ? 2.046 11.433 -10.808 1.00 42.03 437 ASP A N 1
ATOM 3648 C CA . ASP A 1 437 ? 1.113 10.400 -10.362 1.00 42.03 437 ASP A CA 1
ATOM 3649 C C . ASP A 1 437 ? 1.241 9.123 -11.208 1.00 42.03 437 ASP A C 1
ATOM 3651 O O . ASP A 1 437 ? 1.284 9.190 -12.443 1.00 42.03 437 ASP A O 1
ATOM 3655 N N . PRO A 1 438 ? 1.244 7.928 -10.588 1.00 55.53 438 PRO A N 1
ATOM 3656 C CA . PRO A 1 438 ? 1.043 6.691 -11.310 1.00 55.53 438 PRO A CA 1
ATOM 3657 C C . PRO A 1 438 ? -0.418 6.223 -11.217 1.00 55.53 438 PRO A C 1
ATOM 3659 O O . PRO A 1 438 ? -0.846 5.692 -10.197 1.00 55.53 438 PRO A O 1
ATOM 3662 N N . ILE A 1 439 ? -1.097 6.340 -12.361 1.00 45.25 439 ILE A N 1
ATOM 3663 C CA . ILE A 1 439 ? -1.900 5.293 -13.016 1.00 45.25 439 ILE A CA 1
ATOM 3664 C C . ILE A 1 439 ? -3.081 4.742 -12.198 1.00 45.25 439 ILE A C 1
ATOM 3666 O O . ILE A 1 439 ? -2.947 3.815 -11.398 1.00 45.25 439 ILE A O 1
ATOM 3670 N N . GLU A 1 440 ? -4.269 5.239 -12.541 1.00 38.28 440 GLU A N 1
ATOM 3671 C CA . GLU A 1 440 ? -5.532 4.510 -12.427 1.00 38.28 440 GLU A CA 1
ATOM 3672 C C . GLU A 1 440 ? -5.537 3.339 -13.422 1.00 38.28 440 GLU A C 1
ATOM 3674 O O . GLU A 1 440 ? -5.272 3.506 -14.614 1.00 38.28 440 GLU A O 1
ATOM 3679 N N . GLY A 1 441 ? -5.789 2.135 -12.911 1.00 38.47 441 GLY A N 1
ATOM 3680 C CA . GLY A 1 441 ? -6.066 0.949 -13.708 1.00 38.47 441 GLY A CA 1
ATOM 3681 C C . GLY A 1 441 ? -7.569 0.713 -13.744 1.00 38.47 441 GLY A C 1
ATOM 3682 O O . GLY A 1 441 ? -8.175 0.440 -12.710 1.00 38.47 441 GLY A O 1
ATOM 3683 N N . THR A 1 442 ? -8.142 0.827 -14.935 1.00 36.00 442 THR A N 1
ATOM 3684 C CA . THR A 1 442 ? -9.497 0.413 -15.292 1.00 36.00 442 THR A CA 1
ATOM 3685 C C . THR A 1 442 ? -9.653 -1.092 -15.069 1.00 36.00 442 THR A C 1
ATOM 3687 O O . THR A 1 442 ? -8.851 -1.887 -15.561 1.00 36.00 442 THR A O 1
ATOM 3690 N N . ILE A 1 443 ? -10.671 -1.477 -14.302 1.00 35.09 443 ILE A N 1
ATOM 3691 C CA . ILE A 1 443 ? -11.116 -2.863 -14.147 1.00 35.09 443 ILE A CA 1
ATOM 3692 C C . ILE A 1 443 ? -12.148 -3.095 -15.252 1.00 35.09 443 ILE A C 1
ATOM 3694 O O . ILE A 1 443 ? -13.247 -2.555 -15.176 1.00 35.09 443 ILE A O 1
ATOM 3698 N N . GLU A 1 444 ? -11.778 -3.843 -16.292 1.00 38.34 444 GLU A N 1
ATOM 3699 C CA . GLU A 1 444 ? -12.749 -4.450 -17.205 1.00 38.34 444 GLU A CA 1
ATOM 3700 C C . GLU A 1 444 ? -13.269 -5.746 -16.574 1.00 38.34 444 GLU A C 1
ATOM 3702 O O . GLU A 1 444 ? -12.496 -6.597 -16.122 1.00 38.34 444 GLU A O 1
ATOM 3707 N N . GLU A 1 445 ? -14.592 -5.859 -16.518 1.00 44.31 445 GLU A N 1
ATOM 3708 C CA . GLU A 1 445 ? -15.327 -7.056 -16.131 1.00 44.31 445 GLU A CA 1
ATOM 3709 C C . GLU A 1 445 ? -15.089 -8.170 -17.160 1.00 44.31 445 GLU A C 1
ATOM 3711 O O . GLU A 1 445 ? -15.272 -7.979 -18.361 1.00 44.31 445 GLU A O 1
ATOM 3716 N N . VAL A 1 446 ? -14.684 -9.350 -16.686 1.00 39.94 446 VAL A N 1
ATOM 3717 C CA . VAL A 1 446 ? -14.611 -10.572 -17.498 1.00 39.94 446 VAL A CA 1
ATOM 3718 C C . VAL A 1 446 ? -15.900 -11.367 -17.267 1.00 39.94 446 VAL A C 1
ATOM 3720 O O . VAL A 1 446 ? -16.242 -11.608 -16.105 1.00 39.94 446 VAL A O 1
ATOM 3723 N N . PRO A 1 447 ? -16.617 -11.794 -18.322 1.00 42.06 447 PRO A N 1
ATOM 3724 C CA . PRO A 1 447 ? -17.842 -12.564 -18.167 1.00 42.06 447 PRO A CA 1
ATOM 3725 C C . PRO A 1 447 ? -17.548 -13.993 -17.702 1.00 42.06 447 PRO A C 1
ATOM 3727 O O . PRO A 1 447 ? -16.670 -14.684 -18.220 1.00 42.06 447 PRO A O 1
ATOM 3730 N N . ALA A 1 448 ? -18.326 -14.435 -16.718 1.00 40.75 448 ALA A N 1
ATOM 3731 C CA . ALA A 1 448 ? -18.396 -15.817 -16.282 1.00 40.75 448 ALA A CA 1
ATOM 3732 C C . ALA A 1 448 ? -19.098 -16.662 -17.350 1.00 40.75 448 ALA A C 1
ATOM 3734 O O . ALA A 1 448 ? -20.212 -16.314 -17.735 1.00 40.75 448 ALA A O 1
ATOM 3735 N N . SER A 1 449 ? -18.455 -17.744 -17.802 1.00 42.09 449 SER A N 1
ATOM 3736 C CA . SER A 1 449 ? -19.045 -19.041 -18.198 1.00 42.09 449 SER A CA 1
ATOM 3737 C C . SER A 1 449 ? -17.984 -19.873 -18.925 1.00 42.09 449 SER A C 1
ATOM 3739 O O . SER A 1 449 ? -17.747 -19.677 -20.113 1.00 42.09 449 SER A O 1
ATOM 3741 N N . ALA A 1 450 ? -17.340 -20.799 -18.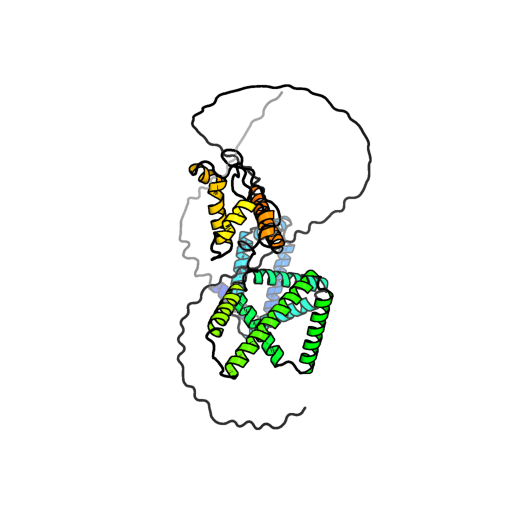217 1.00 38.19 450 ALA A N 1
ATOM 3742 C CA . ALA A 1 450 ? -16.672 -21.942 -18.831 1.00 38.19 450 ALA A CA 1
ATOM 3743 C C . ALA A 1 450 ? -16.913 -23.158 -17.932 1.00 38.19 450 ALA A C 1
ATOM 3745 O O . ALA A 1 450 ? -16.380 -23.265 -16.829 1.00 38.19 450 ALA A O 1
ATOM 3746 N N . GLU A 1 451 ? -17.820 -23.994 -18.413 1.00 43.41 451 GLU A N 1
ATOM 3747 C CA . GLU A 1 451 ? -18.250 -25.280 -17.886 1.00 43.41 451 GLU A CA 1
ATOM 3748 C C . GLU A 1 451 ? -17.049 -26.241 -17.914 1.00 43.41 451 GLU A C 1
ATOM 3750 O O . GLU A 1 451 ? -16.465 -26.481 -18.971 1.00 43.41 451 GLU A O 1
ATOM 3755 N N . ILE A 1 452 ? -16.620 -26.726 -16.746 1.00 38.00 452 ILE A N 1
ATOM 3756 C CA . ILE A 1 452 ? -15.569 -27.742 -16.638 1.00 38.00 452 ILE A CA 1
ATOM 3757 C C . ILE A 1 452 ? -16.271 -29.090 -16.513 1.00 38.00 452 ILE A C 1
ATOM 3759 O O . ILE A 1 452 ? -16.961 -29.352 -15.531 1.00 38.00 452 ILE A O 1
ATOM 3763 N N . VAL A 1 453 ? -16.094 -29.910 -17.544 1.00 43.28 453 VAL A N 1
ATOM 3764 C CA . VAL A 1 453 ? -16.459 -31.325 -17.590 1.00 43.28 453 VAL A CA 1
ATOM 3765 C C . VAL A 1 453 ? -15.525 -32.085 -16.645 1.00 43.28 453 VAL A C 1
ATOM 3767 O O . VAL A 1 453 ? -14.306 -32.029 -16.806 1.00 43.28 453 VAL A O 1
ATOM 3770 N N . GLU A 1 454 ? -16.089 -32.758 -15.641 1.00 43.56 454 GLU A N 1
ATOM 3771 C CA . GLU A 1 454 ? -15.366 -33.705 -14.789 1.00 43.56 454 GLU A CA 1
ATOM 3772 C C . GLU A 1 454 ? -15.077 -34.978 -15.596 1.00 43.56 454 GLU A C 1
ATOM 3774 O O . GLU A 1 454 ? -15.994 -35.697 -15.991 1.00 43.56 454 GLU A O 1
ATOM 3779 N N . GLU A 1 455 ? -13.799 -35.242 -15.867 1.00 48.16 455 GLU A N 1
ATOM 3780 C CA . GLU A 1 455 ? -13.331 -36.507 -16.431 1.00 48.16 455 GLU A CA 1
ATOM 3781 C C . GLU A 1 455 ? -12.666 -37.321 -15.308 1.00 48.16 455 GLU A C 1
ATOM 3783 O O . GLU A 1 455 ? -11.664 -36.907 -14.718 1.00 48.16 455 GLU A O 1
ATOM 3788 N N . ASP A 1 456 ? -13.273 -38.465 -14.984 1.00 44.06 456 ASP A N 1
ATOM 3789 C CA . ASP A 1 456 ? -12.827 -39.431 -13.979 1.00 44.06 456 ASP A CA 1
ATOM 3790 C C . ASP A 1 456 ? -11.458 -40.029 -14.349 1.00 44.06 456 ASP A C 1
ATOM 3792 O O . ASP A 1 456 ? -11.357 -40.965 -15.148 1.00 44.06 456 ASP A O 1
ATOM 3796 N N . VAL A 1 457 ? -10.385 -39.544 -13.718 1.00 47.44 457 VAL A N 1
ATOM 3797 C CA . VAL A 1 457 ? -9.062 -40.181 -13.788 1.00 47.44 457 VAL A CA 1
ATOM 3798 C C . VAL A 1 457 ? -8.782 -40.934 -12.490 1.00 47.44 457 VAL A C 1
ATOM 3800 O O . VAL A 1 457 ? -8.453 -40.372 -11.446 1.00 47.44 457 VAL A O 1
ATOM 3803 N N . LYS A 1 458 ? -8.904 -42.257 -12.588 1.00 54.44 458 LYS A N 1
ATOM 3804 C CA . LYS A 1 458 ? -8.554 -43.250 -11.568 1.00 54.44 458 LYS A CA 1
ATOM 3805 C C . LYS A 1 458 ? -7.048 -43.187 -11.234 1.00 54.44 458 LYS A C 1
ATOM 3807 O O . LYS A 1 458 ? -6.238 -43.194 -12.162 1.00 54.44 458 LYS A O 1
ATOM 3812 N N . PRO A 1 459 ? -6.635 -43.179 -9.952 1.00 54.88 459 PRO A N 1
ATOM 3813 C CA . PRO A 1 459 ? -5.219 -43.141 -9.592 1.00 54.88 459 PRO A CA 1
ATOM 3814 C C . PRO A 1 459 ? -4.536 -44.507 -9.812 1.00 54.88 459 PRO A C 1
ATOM 3816 O O . PRO A 1 459 ? -5.160 -45.548 -9.571 1.00 54.88 459 PRO A O 1
ATOM 3819 N N . PRO A 1 460 ? -3.258 -44.538 -10.241 1.00 50.25 460 PRO A N 1
ATOM 3820 C CA . PRO A 1 460 ? -2.501 -45.777 -10.350 1.00 50.25 460 PRO A CA 1
ATOM 3821 C C . PRO A 1 460 ? -2.131 -46.312 -8.963 1.00 50.25 460 PRO A C 1
ATOM 3823 O O . PRO A 1 460 ? -1.706 -45.579 -8.070 1.00 50.25 460 PRO A O 1
ATOM 3826 N N . ALA A 1 461 ? -2.307 -47.620 -8.801 1.00 45.00 461 ALA A N 1
ATOM 3827 C CA . ALA A 1 461 ? -1.950 -48.360 -7.606 1.00 45.00 461 ALA A CA 1
ATOM 3828 C C . ALA A 1 461 ? -0.433 -48.586 -7.525 1.00 45.00 461 ALA A C 1
ATOM 3830 O O . ALA A 1 461 ? 0.181 -49.013 -8.500 1.00 45.00 461 ALA A O 1
ATOM 3831 N N . GLY A 1 462 ? 0.118 -48.401 -6.325 1.00 42.31 462 GLY A N 1
ATOM 3832 C CA . GLY A 1 462 ? 1.331 -49.086 -5.881 1.00 42.31 462 GLY A CA 1
ATOM 3833 C C . GLY A 1 462 ? 2.640 -48.327 -6.070 1.00 42.31 462 GLY A C 1
ATOM 3834 O O . GLY A 1 462 ? 3.369 -48.601 -7.011 1.00 42.31 462 GLY A O 1
ATOM 3835 N N . LEU A 1 463 ? 2.985 -47.478 -5.100 1.00 42.72 463 LEU A N 1
ATOM 3836 C CA . LEU A 1 463 ? 4.374 -47.233 -4.704 1.00 42.72 463 LEU A CA 1
ATOM 3837 C C . LEU A 1 463 ? 4.409 -47.052 -3.181 1.00 42.72 463 LEU A C 1
ATOM 3839 O O . LEU A 1 463 ? 4.062 -45.998 -2.653 1.00 42.72 463 LEU A O 1
ATOM 3843 N N . SER A 1 464 ? 4.768 -48.129 -2.487 1.00 41.84 464 SER A N 1
ATOM 3844 C CA . SER A 1 464 ? 5.224 -48.116 -1.100 1.00 41.84 464 SER A CA 1
ATOM 3845 C C . SER A 1 464 ? 6.575 -47.406 -1.049 1.00 41.84 464 SER A C 1
ATOM 3847 O O . SER A 1 464 ? 7.532 -47.873 -1.664 1.00 41.84 464 SER A O 1
ATOM 3849 N N . PHE A 1 465 ? 6.638 -46.274 -0.354 1.00 42.50 465 PHE A N 1
ATOM 3850 C CA . PHE A 1 465 ? 7.896 -45.651 0.038 1.00 42.50 465 PHE A CA 1
ATOM 3851 C C . PHE A 1 465 ? 8.177 -46.064 1.479 1.00 42.50 465 PHE A C 1
ATOM 3853 O O . PHE A 1 465 ? 7.419 -45.710 2.380 1.00 42.50 465 PHE A O 1
ATOM 3860 N N . ASP A 1 466 ? 9.222 -46.868 1.650 1.00 44.31 466 ASP A N 1
ATOM 3861 C CA . ASP A 1 466 ? 9.798 -47.191 2.947 1.00 44.31 466 ASP A CA 1
ATOM 3862 C C . ASP A 1 466 ? 10.546 -45.963 3.478 1.00 44.31 466 ASP A C 1
ATOM 3864 O O . ASP A 1 466 ? 11.449 -45.433 2.829 1.00 44.31 466 ASP A O 1
ATOM 3868 N N . ASP A 1 467 ? 10.138 -45.521 4.666 1.00 50.34 467 ASP A N 1
ATOM 3869 C CA . ASP A 1 467 ? 10.871 -44.586 5.510 1.00 50.34 467 ASP A CA 1
ATOM 3870 C C . ASP A 1 467 ? 12.069 -45.320 6.124 1.00 50.34 467 ASP A C 1
ATOM 3872 O O . ASP A 1 467 ? 11.918 -46.096 7.075 1.00 50.34 467 ASP A O 1
ATOM 3876 N N . GLN A 1 468 ? 13.262 -45.064 5.596 1.00 50.06 468 GLN A N 1
ATOM 3877 C CA . GLN A 1 468 ? 14.509 -45.218 6.334 1.00 50.06 468 GLN A CA 1
ATOM 3878 C C . GLN A 1 468 ? 15.630 -44.440 5.645 1.00 50.06 468 GLN A C 1
ATOM 3880 O O . GLN A 1 468 ? 15.762 -44.457 4.425 1.00 50.06 468 GLN A O 1
ATOM 3885 N N . ASP A 1 469 ? 16.419 -43.784 6.490 1.00 48.81 469 ASP A N 1
ATOM 3886 C CA . ASP A 1 469 ? 17.712 -43.164 6.220 1.00 48.81 469 ASP A CA 1
ATOM 3887 C C . ASP A 1 469 ? 17.673 -41.788 5.548 1.00 48.81 469 ASP A C 1
ATOM 3889 O O . ASP A 1 469 ? 17.494 -41.664 4.343 1.00 48.81 469 ASP A O 1
ATOM 3893 N N . LEU A 1 470 ? 17.893 -40.749 6.362 1.00 51.09 470 LEU A N 1
ATOM 3894 C CA . LEU A 1 470 ? 18.849 -39.665 6.094 1.00 51.09 470 LEU A CA 1
ATOM 3895 C C . LEU A 1 470 ? 19.039 -38.846 7.389 1.00 51.09 470 LEU A C 1
ATOM 3897 O O . LEU A 1 470 ? 18.381 -37.832 7.626 1.00 51.09 470 LEU A O 1
ATOM 3901 N N . GLU A 1 471 ? 19.937 -39.342 8.244 1.00 53.19 471 GLU A N 1
ATOM 3902 C CA . GLU A 1 471 ? 20.787 -38.505 9.095 1.00 53.19 471 GLU A CA 1
ATOM 3903 C C . GLU A 1 471 ? 21.936 -37.971 8.224 1.00 53.19 471 GLU A C 1
ATOM 3905 O O . GLU A 1 471 ? 22.692 -38.770 7.676 1.00 53.19 471 GLU A O 1
ATOM 3910 N N . GLU A 1 472 ? 22.011 -36.646 8.052 1.00 50.62 472 GLU A N 1
ATOM 3911 C CA . GLU A 1 472 ? 23.206 -35.771 8.144 1.00 50.62 472 GLU A CA 1
ATOM 3912 C C . GLU A 1 472 ? 22.870 -34.329 7.727 1.00 50.62 472 GLU A C 1
ATOM 3914 O O . GLU A 1 472 ? 22.308 -34.119 6.625 1.00 50.62 472 GLU A O 1
#

Foldseek 3Di:
DDDDDDDDDDDDDDDPDDDDDDPDDPPPPDPPPPPVVVVVVVVVVPADPVRVVVVVVVVVVVVVVVVVPQDPVNVVVVVVVVVVCCPPPVNVVVVVVVVVVVVVVCVVPDDPVSVVVVVVVVVVVVVVCVVPDDPVRVVVVVVVVVVVVVVCVVVADPVNVVVVVVVVVVVVVVCVVPDDPVSVVVVVVVVVVVVVVCVVPDDPVSVVVVVVVVVVVVVVVVVVVVVVVCVVVVPPPDPVVVVVVVVVVVVVVCVVDDDDWCQLPDQQPDWDWDPDDPVWHIDGLRVLSVVCSVVDDPDDDPVVSVVVSCVSCLVVTGPDPVCSVVQVDDDPDDDNSHPPPPVSSVDSGRDPPCVVVVCVVVVVVVVVVVVVCCVVVVPDPDDDDDDDDDDDDDDDDDDDDDDDDDDDDDDDDDDDDDDDDDDDDDDDDDDDDDDDDDDDDDDDDDDDDDDDDDDDDDDDDDDDDDDDDDDD

Organism: NCBI:txid53326

=== Feature glossary ===
Key to the feature types in this record:

— What the protein is —

Primary structure: the covalent order of the twenty standard amino acids along the backbone. Two proteins with the same sequence will (almost always) fold to the same structure; two with 30% identity often share a fold but not the details.

Database cross-references. InterPro integrates a dozen domain/family signature databases into unified entries with residue-range hits. GO terms attach function/process/location labels with evidence codes. CATH codes position the fold in a four-level structural taxonomy. Organism is the NCBI-taxonomy species name.

— Where its atoms are —

The mmCIF block holds the 3D Cartesian coordinates of each backbone atom (N, Cα, C, O) in ångströms. mmCIF is the PDB's canonical archive format — a tagged-loop text representation of the atomic model.

Six rendered views show the 3D structure from the faces of a cube — i.e. along ±x, ±y, ±z. Rendering representation is drawn randomly per protein from cartoon (secondary-structure ribbons), sticks (backbone bonds), or molecular surface; coloring is either N→C rainbow (blue at the N-terminus through red at the C-terminus) or one color per chain.

— Local backbone conformation —

DSSP 8-state secondary structure assigns each residue one of H (α-helix), G (3₁₀-helix), I (π-helix), E (extended β-strand), B (isolated β-bridge), T (hydrogen-bonded turn), S (bend), or '-' (coil). The assignment is computed from backbone hydrogen-bond geometry via the Kabsch–Sander algorithm.

P-SEA three-state annotation labels each residue as helix, strand, or coil based purely on the geometry of the Cα trace. It serves as a fallback when the full backbone (and thus DSSP) is unavailable.

The φ/ψ torsion pair specifies the backbone conformation at each residue. φ rotates about the N–Cα bond, ψ about the Cα–C bond. Steric clashes forbid most of the (φ, ψ) plane — the allowed regions (α-helix basin, β-sheet basin, left-handed helix) are the Ramachandran-allowed regions.

— Global shape and packing —

The geometric summary reports three shape descriptors. Rg (radius of gyration) measures how spread out the Cα atoms are about their centre of mass; compact globular proteins have small Rg, elongated or unfolded ones large. Cα contacts (<8 Å, |i−j|>4) count long-range residue pairs in spatial proximity — high for tightly packed folds, near zero for rods or random coil. The bounding-box extents give the protein's footprint along x, y, z in Å.

Accessible surface area quantifies burial. A residue with SASA near zero is packed into the hydrophobic core; one with SASA >100 Å² sits on the surface. Computed here via the Shrake–Rupley numerical algorithm with a 1.4 Å probe.

Plot images: a contact map (which residues are close in 3D, as an N×N binary image), a Ramachandran scatter (backbone torsion angles, revealing secondary-structure composition at a glance), and — for AlphaFold structures — a PAE heatmap (pairwise prediction confidence).

— Structural neighborhood —

The Foldseek 3Di string encodes local tertiary geometry as a 20-letter alphabet — one character per residue — derived from the relative positions of nearby Cα atoms. Unlike the amino-acid sequence, 3Di is a direct function of the 3D structure, so two proteins with the same fold have similar 3Di strings even at low sequence identity.

Nearest PDB neighbors are the top structural matches found by Foldseek when searching this structure against the entire Protein Data Bank. Each hit reports a TM-score (0 to 1; >0.5 almost always implies the same fold) and an E-value. These are *structural* homologs — they may share no detectable sequence similarity.

— Confidence and disorder —

For AlphaFold models, the B-factor field carries pLDDT — the model's own estimate of local accuracy on a 0–100 scale. Regions with pLDDT<50 should be treated as essentially unmodeled; they often correspond to intrinsically disordered segments.

B-factor (Debye–Waller factor) reflects atomic displacement in the crystal lattice. It is an experimental observable (units Å²), not a prediction; low values mean the atom is pinned down, high values mean it moves or is heterogeneous across the crystal.

Predicted aligned error is AlphaFold's pairwise confidence. Unlike pLDDT (per-residue), PAE is per-residue-pair and captures whether two parts of the structure are correctly placed relative to each other. Units are ångströms of expected positional error.